Protein AF-A0A812ICY5-F1 (afdb_monomer_lite)

pLDDT: mean 71.66, std 21.74, range [24.77, 96.06]

Sequence (502 aa):
MQQLEHVERLLFQRTEVALINGGTIRGDKVFAAGDLSKETITELHPNSIVKIYATGAEIRKYIDDSLSCYDKMCGNFVNCAGVRYTFDPTAQSGQRVRTLTFDDGQPVGDDSRLTVALTDYMLSNSDLAKNRLYNMVTVNDAIPLVQALFAAVADAGSSCISPKLDGRITVAKSSNGRHGIVYDKWPFRLDIDAEYQDWILVAATRPSMALGTMLFPLLHVQLEPVVHPPGFLHPAFSACGLPHGHVMSMAKAYGAYPASAATYLNVFILVFTIGVLPDWTVNEFCVYFVGFVDWVLIHTAKLITSFSILFAFYVVFRFRHRIAIATGLEHITLIRFNWRDLFGLRSRQRPIEVFIWKVEGLQSASSKFTKPNDLFVECHMGYNEPMRTRVHNNAGSEAVIRESFQLNIDENSPDTLMTLLAKDQSLLTNSEIARLTLSTRELCGIEDQTGKRRSTFSYDEDSFLELSLSPSGKIWIAVAPVDEAAEEERSLLLQEDSLLPC

Radius of gyration: 37.86 Å; chains: 1; bounding box: 81×90×112 Å

Foldseek 3Di:
DVVLVVLVCVPPVAAQKEKEFQLQDDDPDDDDPDDDDLVNLVRGDFWWKFKFKDFLQQVQQQQLQLLQCVVVVDRSHMDMAQKAWEFANLDDRSRGTDFIAGPVRHGRDRRDIGMYMYTPVSCVPDPVVVGDGDPPVDPVSTGTSSVVVVVVVVVCPPPRDDDDPPNSYYYDDPPDDDPDDDDPDDDDDDDDRCVVVVVVVVVVDDDDDDDPDDDDDDDPDDDDDDDDDDDDDDDDDDDDDDDPPPPVPVVVVPDPDPCPPVNVVVVVCVQVVQVVDPPHDPVNVVVVVVVVVVVVVVVVVVVVVVVVVVVVVVVCVVCVVVVCVVVVVPQDPVDLDDPCVVVVVDFDWFKKKKWWFKKAQFDAFPVDPPAAFFKKKWKGWRNDDIDIFDTRHRQHGMDGGGDMDMDIDGPVQQATKMKMFIWGDDPPDITTGWMDIDTNVVVVVLCVLQAPPDPDQDSDPSRWDWDATPPGIIITMHMYGDDPVVVVVVVVVVVVVVPDDD

InterPro domains:
  IPR006179 5'-Nucleotidase/apyrase [PTHR11575] (15-363)
  IPR008334 5'-Nucleotidase, C-terminal [PF02872] (14-127)
  IPR036907 5'-Nucleotidase, C-terminal domain superfamily [G3DSA:3.90.780.10] (3-174)
  IPR036907 5'-Nucleotidase, C-terminal domain superfamily [SSF55816] (13-172)

Secondary structure (DSSP, 8-state):
-HHHHHHHHHHHTT-SEEEEEGGGS--SSPPPSS---HHHHHTS---EEEEEEEEHHHHHHHHHHHHTTGGGT-TT-EEEESEEEEE-TTSPTT--EEEEEETTS-B--TT-EEEEEEEHHHHHTSGGGGSPBSS-SSGGGPEEHHHHHHHHHHHHTTS--------SEEEPPPS----PPP----S------THHHHHHHHTTS----S---S---------PPPP----------------TTSHHHHTTTS--PPPPHHHHHHHHHHHHHHHHSTT--HHHHHHHHHHHHHHHHHHHHHHHHHHHHHHHHHHHHHHHHHHHHHTT-TT-------TTGGGT----EEEEEEEEEEEESPPPPTT-SSS---EEEEEEETTS--EEPPPBTT-TT-EEEEEEEEEEEETT-TTPEEEEEEEE--SS-PEEEEEEEEEHHHHHHHHHHHTTT-SS---SGGGSEEEEPBSS-EEEEEEEE--HHHHHHHHHHHHHTT----

Structure (mmCIF, N/CA/C/O backbone):
data_AF-A0A812ICY5-F1
#
_entry.id   AF-A0A812ICY5-F1
#
loop_
_atom_site.group_PDB
_atom_site.id
_atom_site.type_symbol
_atom_site.label_atom_id
_atom_site.label_alt_id
_atom_site.label_comp_id
_atom_site.label_asym_id
_atom_site.label_entity_id
_atom_site.label_seq_id
_atom_site.pdbx_PDB_ins_code
_atom_site.Cartn_x
_atom_site.Cartn_y
_atom_site.Cartn_z
_atom_site.occupancy
_atom_site.B_iso_or_equiv
_atom_site.auth_seq_id
_atom_site.auth_comp_id
_atom_site.auth_asym_id
_atom_site.auth_atom_id
_atom_site.pdbx_PDB_model_num
ATOM 1 N N . MET A 1 1 ? -15.946 -32.485 4.442 1.00 41.03 1 MET A N 1
ATOM 2 C CA . MET A 1 1 ? -14.499 -32.544 4.137 1.00 41.03 1 MET A CA 1
ATOM 3 C C . MET A 1 1 ? -14.198 -33.400 2.911 1.00 41.03 1 MET A C 1
ATOM 5 O O . MET A 1 1 ? -13.651 -32.845 1.976 1.00 41.03 1 MET A O 1
ATOM 9 N N . GLN A 1 2 ? -14.672 -34.650 2.814 1.00 33.62 2 GLN A N 1
ATOM 10 C CA . GLN A 1 2 ? -14.429 -35.506 1.632 1.00 33.62 2 GLN A CA 1
ATOM 11 C C . GLN A 1 2 ? -14.871 -34.930 0.268 1.00 33.62 2 GLN A C 1
ATOM 13 O O . GLN A 1 2 ? -14.223 -35.202 -0.734 1.00 33.62 2 GLN A O 1
ATOM 18 N N . GLN A 1 3 ? -15.948 -34.134 0.195 1.00 30.53 3 GLN A N 1
ATOM 19 C CA . GLN A 1 3 ? -16.374 -33.512 -1.073 1.00 30.53 3 GLN A CA 1
ATOM 20 C C . GLN A 1 3 ? -15.477 -32.344 -1.521 1.00 30.53 3 GLN A C 1
ATOM 22 O O . GLN A 1 3 ? -15.290 -32.173 -2.719 1.00 30.53 3 GLN A O 1
ATOM 27 N N . LEU A 1 4 ? -14.896 -31.581 -0.587 1.00 39.66 4 LEU A N 1
ATOM 28 C CA . LEU A 1 4 ? -13.952 -30.497 -0.900 1.00 39.66 4 LEU A CA 1
ATOM 29 C C . LEU A 1 4 ? -12.595 -31.069 -1.326 1.00 39.66 4 LEU A C 1
ATOM 31 O O . LEU A 1 4 ? -12.087 -30.688 -2.372 1.00 39.66 4 LEU A O 1
ATOM 35 N N . GLU A 1 5 ? -12.092 -32.089 -0.624 1.00 44.34 5 GLU A N 1
ATOM 36 C CA . GLU A 1 5 ? -10.868 -32.810 -1.016 1.00 44.34 5 GLU A CA 1
ATOM 37 C C . GLU A 1 5 ? -10.972 -33.441 -2.416 1.00 44.34 5 GLU A C 1
ATOM 39 O O . GLU A 1 5 ? -9.988 -33.508 -3.151 1.00 44.34 5 GLU A O 1
ATOM 44 N N . HIS A 1 6 ? -12.164 -33.901 -2.818 1.00 41.34 6 HIS A N 1
ATOM 45 C CA . HIS A 1 6 ? -12.380 -34.487 -4.145 1.00 41.34 6 HIS A CA 1
ATOM 46 C C . HIS A 1 6 ? -12.395 -33.430 -5.264 1.00 41.34 6 HIS A C 1
ATOM 48 O O . HIS A 1 6 ? -11.888 -33.688 -6.354 1.00 41.34 6 HIS A O 1
ATOM 54 N N . VAL A 1 7 ? -12.937 -32.236 -4.995 1.00 46.66 7 VAL A N 1
ATOM 55 C CA . VAL A 1 7 ? -12.951 -31.104 -5.941 1.00 46.66 7 VAL A CA 1
ATOM 56 C C . VAL A 1 7 ? -11.554 -30.485 -6.071 1.00 46.66 7 VAL A C 1
ATOM 58 O O . VAL A 1 7 ? -11.095 -30.259 -7.191 1.00 46.66 7 VAL A O 1
ATOM 61 N N . GLU A 1 8 ? -10.830 -30.317 -4.961 1.00 49.50 8 GLU A N 1
ATOM 62 C CA . GLU A 1 8 ? -9.435 -29.848 -4.944 1.00 49.50 8 GLU A CA 1
ATOM 63 C C . GLU A 1 8 ? -8.500 -30.802 -5.704 1.00 49.50 8 GLU A C 1
ATOM 65 O O . GLU A 1 8 ? -7.684 -30.357 -6.516 1.00 49.50 8 GLU A O 1
ATOM 70 N N . ARG A 1 9 ? -8.683 -32.124 -5.538 1.00 46.38 9 ARG A N 1
ATOM 71 C CA . ARG A 1 9 ? -7.954 -33.144 -6.314 1.00 46.38 9 ARG A CA 1
ATOM 72 C C . ARG A 1 9 ? -8.246 -33.090 -7.814 1.00 46.38 9 ARG A C 1
ATOM 74 O O . ARG A 1 9 ? -7.346 -33.349 -8.606 1.00 46.38 9 ARG A O 1
ATOM 81 N N . LEU A 1 10 ? -9.464 -32.752 -8.236 1.00 45.88 10 LEU A N 1
ATOM 82 C CA . LEU A 1 10 ? -9.835 -32.724 -9.657 1.00 45.88 10 LEU A CA 1
ATOM 83 C C . LEU A 1 10 ? -9.365 -31.454 -10.391 1.00 45.88 10 LEU A C 1
ATOM 85 O O . LEU A 1 10 ? -9.104 -31.517 -11.594 1.00 45.88 10 LEU A O 1
ATOM 89 N N . LEU A 1 11 ? -9.218 -30.320 -9.697 1.00 50.41 11 LEU A N 1
ATOM 90 C CA . LEU A 1 11 ? -8.870 -29.032 -10.317 1.00 50.41 11 LEU A CA 1
ATOM 91 C C . LEU A 1 11 ? -7.402 -28.956 -10.793 1.00 50.41 11 LEU A C 1
ATOM 93 O O . LEU A 1 11 ? -7.128 -28.423 -11.879 1.00 50.41 11 LEU A O 1
ATOM 97 N N . PHE A 1 12 ? -6.459 -29.545 -10.044 1.00 54.06 12 PHE A N 1
ATOM 98 C CA . PHE A 1 12 ? -5.016 -29.439 -10.326 1.00 54.06 12 PHE A CA 1
ATOM 99 C C . PHE A 1 12 ? -4.342 -30.700 -10.882 1.00 54.06 12 PHE A C 1
ATOM 101 O O . PHE A 1 12 ? -3.240 -30.586 -11.412 1.00 54.06 12 PHE A O 1
ATOM 108 N N . GLN A 1 13 ? -4.998 -31.869 -10.905 1.00 52.03 13 GLN A N 1
ATOM 109 C CA . GLN A 1 13 ? -4.438 -33.116 -11.475 1.00 52.03 13 GLN A CA 1
ATOM 110 C C . GLN A 1 13 ? -4.136 -33.076 -12.992 1.00 52.03 13 GLN A C 1
ATOM 112 O O . GLN A 1 13 ? -3.759 -34.083 -13.586 1.00 52.03 13 GLN A O 1
ATOM 117 N N . ARG A 1 14 ? -4.302 -31.923 -13.648 1.00 64.62 14 ARG A N 1
ATOM 118 C CA . ARG A 1 14 ? -4.077 -31.718 -15.087 1.00 64.62 14 ARG A CA 1
ATOM 119 C C . ARG A 1 14 ? -3.507 -30.334 -15.380 1.00 64.62 14 ARG A C 1
ATOM 121 O O . ARG A 1 14 ? -4.051 -29.620 -16.221 1.00 64.62 14 ARG A O 1
ATOM 128 N N . THR A 1 15 ? -2.546 -29.878 -14.587 1.00 80.00 15 THR A N 1
ATOM 129 C CA . THR A 1 15 ? -1.827 -28.629 -14.863 1.00 80.00 15 THR A CA 1
ATOM 130 C C . THR A 1 15 ? -0.428 -28.967 -15.352 1.00 80.00 15 THR A C 1
ATOM 132 O O . THR A 1 15 ? 0.276 -29.734 -14.705 1.00 80.00 15 THR A O 1
ATOM 135 N N . GLU A 1 16 ? -0.050 -28.412 -16.497 1.00 89.19 16 GLU A N 1
ATOM 136 C CA . GLU A 1 16 ? 1.222 -28.710 -17.161 1.00 89.19 16 GLU A CA 1
ATOM 137 C C . GLU A 1 16 ? 2.372 -27.869 -16.613 1.00 89.19 16 GLU A C 1
ATOM 139 O O . GLU A 1 16 ? 3.500 -28.346 -16.546 1.00 89.19 16 GLU A O 1
ATOM 144 N N . VAL A 1 17 ? 2.094 -26.627 -16.207 1.00 91.94 17 VAL A N 1
ATOM 145 C CA . VAL A 1 17 ? 3.111 -25.679 -15.743 1.00 91.94 17 VAL A CA 1
ATOM 146 C C . VAL A 1 17 ? 2.685 -25.047 -14.426 1.00 91.94 17 VAL A C 1
ATOM 148 O O . VAL A 1 17 ? 1.548 -24.605 -14.287 1.00 91.94 17 VAL A O 1
ATOM 151 N N . ALA A 1 18 ? 3.601 -24.944 -13.466 1.00 92.00 18 ALA A N 1
ATOM 152 C CA . ALA A 1 18 ? 3.398 -24.152 -12.255 1.00 92.00 18 ALA A CA 1
ATOM 153 C C . ALA A 1 18 ? 4.465 -23.061 -12.146 1.00 92.00 18 ALA A C 1
ATOM 155 O O . ALA A 1 18 ? 5.647 -23.339 -12.346 1.00 92.00 18 ALA A O 1
ATOM 156 N N . LEU A 1 19 ? 4.050 -21.837 -11.818 1.00 93.56 19 LEU A N 1
ATOM 157 C CA . LEU A 1 19 ? 4.912 -20.669 -11.647 1.00 93.56 19 LEU A CA 1
ATOM 158 C C . LEU A 1 19 ? 4.684 -20.056 -10.261 1.00 93.56 19 LEU A C 1
ATOM 160 O O . LEU A 1 19 ? 3.546 -19.809 -9.866 1.00 93.56 19 LEU A O 1
ATOM 164 N N . ILE A 1 20 ? 5.764 -19.779 -9.531 1.00 92.19 20 ILE A N 1
ATOM 165 C CA . ILE A 1 20 ? 5.714 -19.109 -8.227 1.00 92.19 20 ILE A CA 1
ATOM 166 C C . ILE A 1 20 ? 6.860 -18.107 -8.096 1.00 92.19 20 ILE A C 1
ATOM 168 O O . ILE A 1 20 ? 8.026 -18.440 -8.294 1.00 92.19 20 ILE A O 1
ATOM 172 N N . ASN A 1 21 ? 6.551 -16.857 -7.768 1.00 92.19 21 ASN A N 1
ATOM 173 C CA . ASN A 1 21 ? 7.567 -15.826 -7.593 1.00 92.19 21 ASN A CA 1
ATOM 174 C C . ASN A 1 21 ? 8.301 -15.993 -6.251 1.00 92.19 21 ASN A C 1
ATOM 176 O O . ASN A 1 21 ? 7.706 -16.385 -5.245 1.00 92.19 21 ASN A O 1
ATOM 180 N N . GLY A 1 22 ? 9.588 -15.652 -6.217 1.00 88.56 22 GLY A N 1
ATOM 181 C CA . GLY A 1 22 ? 10.451 -15.810 -5.046 1.00 88.56 22 GLY A CA 1
ATOM 182 C C . GLY A 1 22 ? 9.926 -15.095 -3.801 1.00 88.56 22 GLY A C 1
ATOM 183 O O . GLY A 1 22 ? 10.012 -15.644 -2.713 1.00 88.56 22 GLY A O 1
ATOM 184 N N . GLY A 1 23 ? 9.281 -13.933 -3.950 1.00 86.62 23 GLY A N 1
ATOM 185 C CA . GLY A 1 23 ? 8.704 -13.171 -2.835 1.00 86.62 23 GLY A CA 1
ATOM 186 C C . GLY A 1 23 ? 7.518 -13.844 -2.128 1.00 86.62 23 GLY A C 1
ATOM 187 O O . GLY A 1 23 ? 7.136 -13.422 -1.034 1.00 86.62 23 GLY A O 1
ATOM 188 N N . THR A 1 24 ? 6.933 -14.889 -2.724 1.00 86.38 24 THR A N 1
ATOM 189 C CA . THR A 1 24 ? 5.932 -15.730 -2.047 1.00 86.38 24 THR A CA 1
ATOM 190 C C . THR A 1 24 ? 6.587 -16.667 -1.023 1.00 86.38 24 THR A C 1
ATOM 192 O O . THR A 1 24 ? 5.961 -17.003 -0.016 1.00 86.38 24 THR A O 1
ATOM 195 N N . ILE A 1 25 ? 7.852 -17.043 -1.241 1.00 85.06 25 ILE A N 1
ATOM 196 C CA . ILE A 1 25 ? 8.633 -17.901 -0.348 1.00 85.06 25 ILE A CA 1
ATOM 197 C C . ILE A 1 25 ? 9.329 -17.007 0.681 1.00 85.06 25 ILE A C 1
ATOM 199 O O . ILE A 1 25 ? 10.267 -16.279 0.364 1.00 85.06 25 ILE A O 1
ATOM 203 N N . ARG A 1 26 ? 8.831 -17.026 1.917 1.00 76.81 26 ARG A N 1
ATOM 204 C CA . ARG A 1 26 ? 9.307 -16.178 3.018 1.00 76.81 26 ARG A CA 1
ATOM 205 C C . ARG A 1 26 ? 10.053 -17.006 4.058 1.00 76.81 26 ARG A C 1
ATOM 207 O O . ARG A 1 26 ? 9.967 -18.228 4.067 1.00 76.81 26 ARG A O 1
ATOM 214 N N . GLY A 1 27 ? 10.791 -16.313 4.919 1.00 68.44 27 GLY A N 1
ATOM 215 C CA . GLY A 1 27 ? 11.480 -16.908 6.062 1.00 68.44 27 GLY A CA 1
ATOM 216 C C . GLY A 1 27 ? 12.988 -16.688 6.067 1.00 68.44 27 GLY A C 1
ATOM 217 O O . GLY A 1 27 ? 13.564 -16.793 7.140 1.00 68.44 27 GLY A O 1
ATOM 218 N N . ASP A 1 28 ? 13.601 -16.371 4.914 1.00 73.44 28 ASP A N 1
ATOM 219 C CA . ASP A 1 28 ? 15.051 -16.116 4.739 1.00 73.44 28 ASP A CA 1
ATOM 220 C C . ASP A 1 28 ? 15.945 -17.036 5.596 1.00 73.44 28 ASP A C 1
ATOM 222 O O . ASP A 1 28 ? 16.925 -16.628 6.218 1.00 73.44 28 ASP A O 1
ATOM 226 N N . LYS A 1 29 ? 15.535 -18.304 5.700 1.00 75.50 29 LYS A N 1
ATOM 227 C CA . LYS A 1 29 ? 16.133 -19.293 6.589 1.00 75.50 29 LYS A CA 1
ATOM 228 C C . LYS A 1 29 ? 16.181 -20.644 5.910 1.00 75.50 29 LYS A C 1
ATOM 230 O O . LYS A 1 29 ? 15.336 -20.993 5.086 1.00 75.50 29 LYS A O 1
ATOM 235 N N . VAL A 1 30 ? 17.175 -21.425 6.300 1.00 79.19 30 VAL A N 1
ATOM 236 C CA . VAL A 1 30 ? 17.268 -22.830 5.923 1.00 79.19 30 VAL A CA 1
ATOM 237 C C . VAL A 1 30 ? 16.435 -23.630 6.917 1.00 79.19 30 VAL A C 1
ATOM 239 O O . VAL A 1 30 ? 16.724 -23.626 8.112 1.00 79.19 30 VAL A O 1
ATOM 242 N N . PHE A 1 31 ? 15.405 -24.320 6.432 1.00 78.19 31 PHE A N 1
ATOM 243 C CA . PHE A 1 31 ? 14.650 -25.261 7.254 1.00 78.19 31 PHE A CA 1
ATOM 244 C C . PHE A 1 31 ? 15.514 -26.498 7.517 1.00 78.19 31 PHE A C 1
ATOM 246 O O . PHE A 1 31 ? 15.950 -27.172 6.580 1.00 78.19 31 PHE A O 1
ATOM 253 N N . ALA A 1 32 ? 15.803 -26.766 8.792 1.00 80.75 32 ALA A N 1
ATOM 254 C CA . ALA A 1 32 ? 16.563 -27.943 9.189 1.00 80.75 32 ALA A CA 1
ATOM 255 C C . ALA A 1 32 ? 15.797 -29.224 8.828 1.00 80.75 32 ALA A C 1
ATOM 257 O O . ALA A 1 32 ? 14.567 -29.252 8.851 1.00 80.75 32 ALA A O 1
ATOM 258 N N . ALA A 1 33 ? 16.528 -30.294 8.510 1.00 82.50 33 ALA A N 1
ATOM 259 C CA . ALA A 1 33 ? 15.916 -31.601 8.303 1.00 82.50 33 ALA A CA 1
ATOM 260 C C . ALA A 1 33 ? 15.219 -32.059 9.594 1.00 82.50 33 ALA A C 1
ATOM 262 O O . ALA A 1 33 ? 15.823 -32.032 10.666 1.00 82.50 33 ALA A O 1
ATOM 263 N N . GLY A 1 34 ? 13.962 -32.482 9.483 1.00 83.75 34 GLY A N 1
ATOM 264 C CA . GLY A 1 34 ? 13.140 -32.866 10.624 1.00 83.75 34 GLY A CA 1
ATOM 265 C C . GLY A 1 34 ? 11.657 -32.843 10.278 1.00 83.75 34 GLY A C 1
ATOM 266 O O . GLY A 1 34 ? 11.284 -32.799 9.103 1.00 83.75 34 GLY A O 1
ATOM 267 N N . ASP A 1 35 ? 10.824 -32.876 11.311 1.00 83.69 35 ASP A N 1
ATOM 268 C CA . ASP A 1 35 ? 9.374 -32.887 11.156 1.00 83.69 35 ASP A CA 1
ATOM 269 C C . ASP A 1 35 ? 8.862 -31.539 10.633 1.00 83.69 35 ASP A C 1
ATOM 271 O O . ASP A 1 35 ? 9.214 -30.471 11.139 1.00 83.69 35 ASP A O 1
ATOM 275 N N . LEU A 1 36 ? 7.994 -31.585 9.620 1.00 81.38 36 LEU A N 1
ATOM 276 C CA . LEU A 1 36 ? 7.333 -30.396 9.088 1.00 81.38 36 LEU A CA 1
ATOM 277 C C . LEU A 1 36 ? 6.150 -30.023 9.986 1.00 81.38 36 LEU A C 1
ATOM 279 O O . LEU A 1 36 ? 5.128 -30.710 10.011 1.00 81.38 36 LEU A O 1
ATOM 283 N N . SER A 1 37 ? 6.276 -28.915 10.714 1.00 84.56 37 SER A N 1
ATOM 284 C CA . SER A 1 37 ? 5.176 -28.359 11.504 1.00 84.56 37 SER A CA 1
ATOM 285 C C . SER A 1 37 ? 4.198 -27.570 10.626 1.00 84.56 37 SER A C 1
ATOM 287 O O . SER A 1 37 ? 4.550 -27.068 9.556 1.00 84.56 37 SER A O 1
ATOM 289 N N . LYS A 1 38 ? 2.954 -27.396 11.092 1.00 84.00 38 LYS A N 1
ATOM 290 C CA . LYS A 1 38 ? 1.997 -26.503 10.413 1.00 84.00 38 LYS A CA 1
ATOM 291 C C . LYS A 1 38 ? 2.515 -25.069 10.339 1.00 84.00 38 LYS A C 1
ATOM 293 O O . LYS A 1 38 ? 2.350 -24.441 9.302 1.00 84.00 38 LYS A O 1
ATOM 298 N N . GLU A 1 39 ? 3.183 -24.617 11.400 1.00 82.69 39 GLU A N 1
ATOM 299 C CA . GLU A 1 39 ? 3.853 -23.316 11.474 1.00 82.69 39 GLU A CA 1
ATOM 300 C C . GLU A 1 39 ? 4.813 -23.115 10.293 1.00 82.69 39 GLU A C 1
ATOM 302 O O . GLU A 1 39 ? 4.677 -22.141 9.555 1.00 82.69 39 GLU A O 1
ATOM 307 N N . THR A 1 40 ? 5.673 -24.107 10.032 1.00 79.38 40 THR A N 1
ATOM 308 C CA . THR A 1 40 ? 6.631 -24.113 8.912 1.00 79.38 40 THR A CA 1
ATOM 309 C C . THR A 1 40 ? 5.954 -23.870 7.560 1.00 79.38 40 THR A C 1
ATOM 311 O O . THR A 1 40 ? 6.479 -23.152 6.715 1.00 79.38 40 THR A O 1
ATOM 314 N N . ILE A 1 41 ? 4.772 -24.453 7.345 1.00 79.19 41 ILE A N 1
ATOM 315 C CA . ILE A 1 41 ? 4.028 -24.329 6.083 1.00 79.19 41 ILE A CA 1
ATOM 316 C C . ILE A 1 41 ? 3.263 -22.995 6.021 1.00 79.19 41 ILE A C 1
ATOM 318 O O . ILE A 1 41 ? 3.148 -22.399 4.951 1.00 79.19 41 ILE A O 1
ATOM 322 N N . THR A 1 42 ? 2.766 -22.497 7.156 1.00 79.25 42 THR A N 1
ATOM 323 C CA . THR A 1 42 ? 2.030 -21.223 7.249 1.00 79.25 42 THR A CA 1
ATOM 324 C C . THR A 1 42 ? 2.910 -19.976 7.188 1.00 79.25 42 THR A C 1
ATOM 326 O O . THR A 1 42 ? 2.383 -18.891 6.969 1.00 79.25 42 THR A O 1
ATOM 329 N N . GLU A 1 43 ? 4.232 -20.098 7.346 1.00 76.81 43 GLU A N 1
ATOM 330 C CA . GLU A 1 43 ? 5.172 -18.980 7.151 1.00 76.81 43 GLU A CA 1
ATOM 331 C C . GLU A 1 43 ? 5.193 -18.452 5.700 1.00 76.81 43 GLU A C 1
ATOM 333 O O . GLU A 1 43 ? 5.673 -17.346 5.434 1.00 76.81 43 GLU A O 1
ATOM 338 N N . LEU A 1 44 ? 4.645 -19.215 4.751 1.00 70.88 44 LEU A N 1
ATOM 339 C CA . LEU A 1 44 ? 4.457 -18.803 3.363 1.00 70.88 44 LEU A CA 1
ATOM 340 C C . LEU A 1 44 ? 3.258 -17.847 3.225 1.00 70.88 44 LEU A C 1
ATOM 342 O O . LEU A 1 44 ? 2.273 -17.935 3.953 1.00 70.88 44 LEU A O 1
ATOM 346 N N . HIS A 1 45 ? 3.336 -16.903 2.284 1.00 71.69 45 HIS A N 1
ATOM 347 C CA . HIS A 1 45 ? 2.334 -15.836 2.142 1.00 71.69 45 HIS A CA 1
ATOM 348 C C . HIS A 1 45 ? 0.914 -16.392 1.861 1.00 71.69 45 HIS A C 1
ATOM 350 O O . HIS A 1 45 ? 0.808 -17.373 1.120 1.00 71.69 45 HIS A O 1
ATOM 356 N N . PRO A 1 46 ? -0.181 -15.768 2.361 1.00 76.19 46 PRO A N 1
ATOM 357 C CA . PRO A 1 46 ? -1.559 -16.261 2.210 1.00 76.19 46 PRO A CA 1
ATOM 358 C C . PRO A 1 46 ? -2.144 -16.016 0.804 1.00 76.19 46 PRO A C 1
ATOM 360 O O . PRO A 1 46 ? -3.297 -15.619 0.659 1.00 76.19 46 PRO A O 1
ATOM 363 N N . ASN A 1 47 ? -1.346 -16.239 -0.240 1.00 86.19 47 ASN A N 1
ATOM 364 C CA . ASN A 1 47 ? -1.799 -16.180 -1.626 1.00 86.19 47 ASN A CA 1
ATOM 365 C C . ASN A 1 47 ? -2.683 -17.385 -1.958 1.00 86.19 47 ASN A C 1
ATOM 367 O O . ASN A 1 47 ? -2.536 -18.466 -1.380 1.00 86.19 47 ASN A O 1
ATOM 371 N N . SER A 1 48 ? -3.551 -17.217 -2.949 1.00 87.50 48 SER A N 1
ATOM 372 C CA . SER A 1 48 ? -4.351 -18.311 -3.504 1.00 87.50 48 SER A CA 1
ATOM 373 C C . SER A 1 48 ? -3.786 -18.751 -4.849 1.00 87.50 48 SER A C 1
ATOM 375 O O . SER A 1 48 ? -3.267 -17.943 -5.612 1.00 87.50 48 SER A O 1
ATOM 377 N N . ILE A 1 49 ? -3.865 -20.041 -5.157 1.00 86.56 49 ILE A N 1
ATOM 378 C CA . ILE A 1 49 ? -3.450 -20.597 -6.443 1.00 86.56 49 ILE A CA 1
ATOM 379 C C . ILE A 1 49 ? -4.639 -20.543 -7.398 1.00 86.56 49 ILE A C 1
ATOM 381 O O . ILE A 1 49 ? -5.732 -21.025 -7.091 1.00 86.56 49 ILE A O 1
ATOM 385 N N . VAL A 1 50 ? -4.394 -19.997 -8.584 1.00 86.31 50 VAL A N 1
ATOM 386 C CA . VAL A 1 50 ? -5.338 -19.916 -9.696 1.00 86.31 50 VAL A CA 1
ATOM 387 C C . VAL A 1 50 ? -4.792 -20.673 -10.899 1.00 86.31 50 VAL A C 1
ATOM 389 O O . VAL A 1 50 ? -3.580 -20.814 -11.075 1.00 86.31 50 VAL A O 1
ATOM 392 N N . LYS A 1 51 ? -5.699 -21.170 -11.743 1.00 84.94 51 LYS A N 1
ATOM 393 C CA . LYS A 1 51 ? -5.360 -21.915 -12.957 1.00 84.94 51 LYS A CA 1
ATOM 394 C C . LYS A 1 51 ? -5.856 -21.181 -14.195 1.00 84.94 51 LYS A C 1
ATOM 396 O O . LYS A 1 51 ? -7.051 -20.919 -14.343 1.00 84.94 51 LYS A O 1
ATOM 401 N N . ILE A 1 52 ? -4.938 -20.901 -15.112 1.00 87.12 52 ILE A N 1
ATOM 402 C CA . ILE A 1 52 ? -5.216 -20.192 -16.360 1.00 87.12 52 ILE A CA 1
ATOM 403 C C . ILE A 1 52 ? -4.820 -21.022 -17.572 1.00 87.12 52 ILE A C 1
ATOM 405 O O . ILE A 1 52 ? -4.102 -22.022 -17.480 1.00 87.12 52 ILE A O 1
ATOM 409 N N . TYR A 1 53 ? -5.284 -20.559 -18.723 1.00 87.31 53 TYR A N 1
ATOM 410 C CA . TYR A 1 53 ? -4.757 -20.958 -20.008 1.00 87.31 53 TYR A CA 1
ATOM 411 C C . TYR A 1 53 ? -3.760 -19.896 -20.505 1.00 87.31 53 TYR A C 1
ATOM 413 O O . TYR A 1 53 ? -4.074 -18.704 -20.467 1.00 87.31 53 TYR A O 1
ATOM 421 N N . ALA A 1 54 ? -2.574 -20.317 -20.948 1.00 90.69 54 ALA A N 1
ATOM 422 C CA . ALA A 1 54 ? -1.566 -19.428 -21.523 1.00 90.69 54 ALA A CA 1
ATOM 423 C C . ALA A 1 54 ? -0.825 -20.092 -22.689 1.00 90.69 54 ALA A C 1
ATOM 425 O O . ALA A 1 54 ? -0.686 -21.318 -22.750 1.00 90.69 54 ALA A O 1
ATOM 426 N N . THR A 1 55 ? -0.353 -19.272 -23.623 1.00 93.06 55 THR A N 1
ATOM 427 C CA . THR A 1 55 ? 0.509 -19.725 -24.718 1.00 93.06 55 THR A CA 1
ATOM 428 C C . THR A 1 55 ? 1.968 -19.850 -24.270 1.00 93.06 55 THR A C 1
ATOM 430 O O . THR A 1 55 ? 2.389 -19.219 -23.297 1.00 93.06 55 THR A O 1
ATOM 433 N N . GLY A 1 56 ? 2.775 -20.634 -24.991 1.00 93.56 56 GLY A N 1
ATOM 434 C CA . GLY A 1 56 ? 4.222 -20.700 -24.757 1.00 93.56 56 GLY A CA 1
ATOM 435 C C . GLY A 1 56 ? 4.892 -19.322 -24.832 1.00 93.56 56 GLY A C 1
ATOM 436 O O . GLY A 1 56 ? 5.747 -19.006 -24.001 1.00 93.56 56 GLY A O 1
ATOM 437 N N . ALA A 1 57 ? 4.436 -18.471 -25.757 1.00 93.62 57 ALA A N 1
ATOM 438 C CA . ALA A 1 57 ? 4.889 -17.089 -25.898 1.00 93.62 57 ALA A CA 1
ATOM 439 C C . ALA A 1 57 ? 4.575 -16.239 -24.658 1.00 93.62 57 ALA A C 1
ATOM 441 O O . ALA A 1 57 ? 5.437 -15.509 -24.169 1.00 93.62 57 ALA A O 1
ATOM 442 N N . GLU A 1 58 ? 3.357 -16.347 -24.124 1.00 93.56 58 GLU A N 1
ATOM 443 C CA . GLU A 1 58 ? 2.931 -15.619 -22.924 1.00 93.56 58 GLU A CA 1
ATOM 444 C C . GLU A 1 58 ? 3.715 -16.059 -21.684 1.00 93.56 58 GLU A C 1
ATOM 446 O O . GLU A 1 58 ? 4.144 -15.212 -20.902 1.00 93.56 58 GLU A O 1
ATOM 451 N N . ILE A 1 59 ? 3.964 -17.364 -21.526 1.00 94.25 59 ILE A N 1
ATOM 452 C CA . ILE A 1 59 ? 4.777 -17.901 -20.424 1.00 94.25 59 ILE A CA 1
ATOM 453 C C . ILE A 1 59 ? 6.216 -17.391 -20.530 1.00 94.25 59 ILE A C 1
ATOM 455 O O . ILE A 1 59 ? 6.770 -16.894 -19.547 1.00 94.25 59 ILE A O 1
ATOM 459 N N . ARG A 1 60 ? 6.820 -17.473 -21.723 1.00 94.75 60 ARG A N 1
ATOM 460 C CA . ARG A 1 60 ? 8.175 -16.967 -21.982 1.00 94.75 60 ARG A CA 1
ATOM 461 C C . ARG A 1 60 ? 8.271 -15.481 -21.659 1.00 94.75 60 ARG A C 1
ATOM 463 O O . ARG A 1 60 ? 9.170 -15.084 -20.921 1.00 94.75 60 ARG A O 1
ATOM 470 N N . LYS A 1 61 ? 7.334 -14.681 -22.174 1.00 93.62 61 LYS A N 1
ATOM 471 C CA . LYS A 1 61 ? 7.272 -13.239 -21.931 1.00 93.62 61 LYS A CA 1
ATOM 472 C C . LYS A 1 61 ? 7.149 -12.928 -20.441 1.00 93.62 61 LYS A C 1
ATOM 474 O O . LYS A 1 61 ? 7.884 -12.084 -19.943 1.00 93.62 61 LYS A O 1
ATOM 479 N N . TYR A 1 62 ? 6.274 -13.631 -19.726 1.00 93.56 62 TYR A N 1
ATOM 480 C CA . TYR A 1 62 ? 6.085 -13.429 -18.292 1.00 93.56 62 TYR A CA 1
ATOM 481 C C . TYR A 1 62 ? 7.369 -13.690 -17.489 1.00 93.56 62 TYR A C 1
ATOM 483 O O . TYR A 1 62 ? 7.726 -12.902 -16.608 1.00 93.56 62 TYR A O 1
ATOM 491 N N . ILE A 1 63 ? 8.085 -14.777 -17.801 1.00 94.25 63 ILE A N 1
ATOM 492 C CA . ILE A 1 63 ? 9.369 -15.092 -17.161 1.00 94.25 63 ILE A CA 1
ATOM 493 C C . ILE A 1 63 ? 10.397 -13.999 -17.478 1.00 94.25 63 ILE A C 1
ATOM 495 O O . ILE A 1 63 ? 11.092 -13.546 -16.573 1.00 94.25 63 ILE A O 1
ATOM 499 N N . ASP A 1 64 ? 10.474 -13.539 -18.727 1.00 93.44 64 ASP A N 1
ATOM 500 C CA . ASP A 1 64 ? 11.431 -12.509 -19.142 1.00 93.44 64 ASP A CA 1
ATOM 501 C C . ASP A 1 64 ? 11.181 -11.156 -18.460 1.00 93.44 64 ASP A C 1
ATOM 503 O O . ASP A 1 64 ? 12.089 -10.567 -17.870 1.00 93.44 64 ASP A O 1
ATOM 507 N N . ASP A 1 65 ? 9.924 -10.709 -18.431 1.00 91.19 65 ASP A N 1
ATOM 508 C CA . ASP A 1 65 ? 9.524 -9.487 -17.729 1.00 91.19 65 ASP A CA 1
ATOM 509 C C . ASP A 1 65 ? 9.877 -9.572 -16.233 1.00 91.19 65 ASP A C 1
ATOM 511 O O . ASP A 1 65 ? 10.351 -8.605 -15.631 1.00 91.19 65 ASP A O 1
ATOM 515 N N . SER A 1 66 ? 9.715 -10.754 -15.634 1.00 90.44 66 SER A N 1
ATOM 516 C CA . SER A 1 66 ? 10.054 -11.009 -14.231 1.00 90.44 66 SER A CA 1
ATOM 517 C C . SER A 1 66 ? 11.565 -11.019 -13.964 1.00 90.44 66 SER A C 1
ATOM 519 O O . SER A 1 66 ? 11.999 -10.731 -12.847 1.0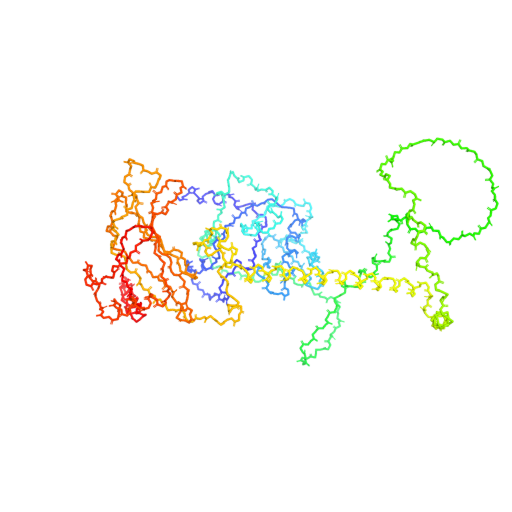0 90.44 66 SER A O 1
ATOM 521 N N . LEU A 1 67 ? 12.380 -11.308 -14.983 1.00 90.69 67 LEU A N 1
ATOM 522 C CA . LEU A 1 67 ? 13.841 -11.252 -14.915 1.00 90.69 67 LEU A CA 1
ATOM 523 C C . LEU A 1 67 ? 14.391 -9.827 -15.045 1.00 90.69 67 LEU A C 1
ATOM 525 O O . LEU A 1 67 ? 15.574 -9.631 -14.773 1.00 90.69 67 LEU A O 1
ATOM 529 N N . SER A 1 68 ? 13.578 -8.827 -15.400 1.00 85.69 68 SER A N 1
ATOM 530 C CA . SER A 1 68 ? 14.004 -7.419 -15.532 1.00 85.69 68 SER A CA 1
ATOM 531 C C . SER A 1 68 ? 14.685 -6.855 -14.278 1.00 85.69 68 SER A C 1
ATOM 533 O O . SER A 1 68 ? 15.585 -6.023 -14.367 1.00 85.69 68 SER A O 1
ATOM 535 N N . CYS A 1 69 ? 14.293 -7.334 -13.096 1.00 79.88 69 CYS A N 1
ATOM 536 C CA . CYS A 1 69 ? 14.836 -6.902 -11.811 1.00 79.88 69 CYS A CA 1
ATOM 537 C C . CYS A 1 69 ? 15.778 -7.927 -11.158 1.00 79.88 69 CYS A C 1
ATOM 539 O O . CYS A 1 69 ? 16.092 -7.793 -9.973 1.00 79.88 69 CYS A O 1
ATOM 541 N N . TYR A 1 70 ? 16.257 -8.915 -11.925 1.00 84.25 70 TYR A N 1
ATOM 542 C CA . TYR A 1 70 ? 17.196 -9.946 -11.466 1.00 84.25 70 TYR A CA 1
ATOM 543 C C . TYR A 1 70 ? 18.408 -9.350 -10.730 1.00 84.25 70 TYR A C 1
ATOM 545 O O . TYR A 1 70 ? 18.720 -9.766 -9.615 1.00 84.25 70 TYR A O 1
ATOM 553 N N . ASP A 1 71 ? 19.007 -8.293 -11.286 1.00 81.44 71 ASP A N 1
ATOM 554 C CA . ASP A 1 71 ? 20.205 -7.634 -10.744 1.00 81.44 71 ASP A CA 1
ATOM 555 C C . ASP A 1 71 ? 19.970 -6.950 -9.383 1.00 81.44 71 ASP A C 1
ATOM 557 O O . ASP A 1 71 ? 20.914 -6.621 -8.668 1.00 81.44 71 ASP A O 1
ATOM 561 N N . LYS A 1 72 ? 18.701 -6.747 -9.002 1.00 82.19 72 LYS A N 1
ATOM 562 C CA . LYS A 1 72 ? 18.279 -6.102 -7.749 1.00 82.19 72 LYS A CA 1
ATOM 563 C C . LYS A 1 72 ? 17.766 -7.094 -6.702 1.00 82.19 72 LYS A C 1
ATOM 565 O O . LYS A 1 72 ? 17.194 -6.655 -5.709 1.00 82.19 72 LYS A O 1
ATOM 570 N N . MET A 1 73 ? 17.916 -8.405 -6.929 1.00 78.94 73 MET A N 1
ATOM 571 C CA . MET A 1 73 ? 17.388 -9.464 -6.052 1.00 78.94 73 MET A CA 1
ATOM 572 C C . MET A 1 73 ? 15.894 -9.278 -5.728 1.00 78.94 73 MET A C 1
ATOM 574 O O . MET A 1 73 ? 15.451 -9.417 -4.589 1.00 78.94 73 MET A O 1
ATOM 578 N N . CYS A 1 74 ? 15.098 -8.906 -6.731 1.00 80.19 74 CYS A N 1
ATOM 579 C CA . CYS A 1 74 ? 13.678 -8.645 -6.531 1.00 80.19 74 CYS A CA 1
ATOM 580 C C . CYS A 1 74 ? 12.874 -9.931 -6.273 1.00 80.19 74 CYS A C 1
ATOM 582 O O . CYS A 1 74 ? 13.145 -10.994 -6.832 1.00 80.19 74 CYS A O 1
ATOM 584 N N . GLY A 1 75 ? 11.784 -9.806 -5.512 1.00 86.06 75 GLY A N 1
ATOM 585 C CA . GLY A 1 75 ? 10.854 -10.909 -5.238 1.00 86.06 75 GLY A CA 1
ATOM 586 C C . GLY A 1 75 ? 10.047 -11.409 -6.449 1.00 86.06 75 GLY A C 1
ATOM 587 O O . GLY A 1 75 ? 9.214 -12.299 -6.282 1.00 86.06 75 GLY A O 1
ATOM 588 N N . ASN A 1 76 ? 10.263 -10.861 -7.649 1.00 88.00 76 ASN A N 1
ATOM 589 C CA . ASN A 1 76 ? 9.554 -11.263 -8.869 1.00 88.00 76 ASN A CA 1
ATOM 590 C C . ASN A 1 76 ? 10.190 -12.467 -9.569 1.00 88.00 76 ASN A C 1
ATOM 592 O O . ASN A 1 76 ? 9.555 -13.040 -10.445 1.00 88.00 76 ASN A O 1
ATOM 596 N N . PHE A 1 77 ? 11.404 -12.877 -9.185 1.00 91.31 77 PHE A N 1
ATOM 597 C CA . PHE A 1 77 ? 12.078 -14.024 -9.795 1.00 91.31 77 PHE A CA 1
ATOM 598 C C . PHE A 1 77 ? 11.187 -15.276 -9.788 1.00 91.31 77 PHE A C 1
ATOM 600 O O . PHE A 1 77 ? 10.687 -15.672 -8.736 1.00 91.31 77 PHE A O 1
ATOM 607 N N . VAL A 1 78 ? 10.972 -15.893 -10.951 1.00 93.38 78 VAL A N 1
ATOM 608 C CA . VAL A 1 78 ? 9.972 -16.955 -11.122 1.00 93.38 78 VAL A CA 1
ATOM 609 C C . VAL A 1 78 ? 10.606 -18.328 -10.938 1.00 93.38 78 VAL A C 1
ATOM 611 O O . VAL A 1 78 ? 11.397 -18.780 -11.758 1.00 93.38 78 VAL A O 1
ATOM 614 N N . ASN A 1 79 ? 10.203 -19.033 -9.889 1.00 92.75 79 ASN A N 1
ATOM 615 C CA . ASN A 1 79 ? 10.420 -20.468 -9.777 1.00 92.75 79 ASN A CA 1
ATOM 616 C C . ASN A 1 79 ? 9.363 -21.208 -10.604 1.00 92.75 79 ASN A C 1
ATOM 618 O O . ASN A 1 79 ? 8.202 -20.795 -10.650 1.00 92.75 79 ASN A O 1
ATOM 622 N N . CYS A 1 80 ? 9.752 -22.314 -11.233 1.00 93.94 80 CYS A N 1
ATOM 623 C CA . CYS A 1 80 ? 8.880 -23.082 -12.120 1.00 93.94 80 CYS A CA 1
ATOM 624 C C . CYS A 1 80 ? 8.842 -24.580 -11.777 1.00 93.94 80 CYS A C 1
ATOM 626 O O . CYS A 1 80 ? 9.725 -25.104 -11.093 1.00 93.94 80 CYS A O 1
ATOM 628 N N . ALA A 1 81 ? 7.812 -25.271 -12.262 1.00 92.75 81 ALA A N 1
ATOM 629 C CA . ALA A 1 81 ? 7.724 -26.729 -12.346 1.00 92.75 81 ALA A CA 1
ATOM 630 C C . ALA A 1 81 ? 6.977 -27.128 -13.632 1.00 92.75 81 ALA A C 1
ATOM 632 O O . ALA A 1 81 ? 6.138 -26.360 -14.109 1.00 92.75 81 ALA A O 1
ATOM 633 N N . GLY A 1 82 ? 7.301 -28.292 -14.208 1.00 91.50 82 GLY A N 1
ATOM 634 C CA . GLY A 1 82 ? 6.779 -28.755 -15.505 1.00 91.50 82 GLY A CA 1
ATOM 635 C C . GLY A 1 82 ? 7.523 -28.182 -16.718 1.00 91.50 82 GLY A C 1
ATOM 636 O O . GLY A 1 82 ? 7.465 -28.732 -17.818 1.00 91.50 82 GLY A O 1
ATOM 637 N N . VAL A 1 83 ? 8.271 -27.096 -16.508 1.00 94.81 83 VAL A N 1
ATOM 638 C CA . VAL A 1 83 ? 9.151 -26.468 -17.496 1.00 94.81 83 VAL A CA 1
ATOM 639 C C . VAL A 1 83 ? 10.502 -26.140 -16.885 1.00 94.81 83 VAL A C 1
ATOM 641 O O . VAL A 1 83 ? 10.642 -25.921 -15.678 1.00 94.81 83 VAL A O 1
ATOM 644 N N . ARG A 1 84 ? 11.487 -26.045 -17.767 1.00 95.62 84 ARG A N 1
ATOM 645 C CA . ARG A 1 84 ? 12.859 -25.645 -17.501 1.00 95.62 84 ARG A CA 1
ATOM 646 C C . ARG A 1 84 ? 13.192 -24.473 -18.402 1.00 95.62 84 ARG A C 1
ATOM 648 O O . ARG A 1 84 ? 12.816 -24.479 -19.576 1.00 95.62 84 ARG A O 1
ATOM 655 N N . TYR A 1 85 ? 13.894 -23.481 -17.874 1.00 95.19 85 TYR A N 1
ATOM 656 C CA . TYR A 1 85 ? 14.334 -22.355 -18.686 1.00 95.19 85 TYR A CA 1
ATOM 657 C C . TYR A 1 85 ? 15.787 -21.985 -18.424 1.00 95.19 85 TYR A C 1
ATOM 659 O O . TYR A 1 85 ? 16.304 -22.064 -17.306 1.00 95.19 85 TYR A O 1
ATOM 667 N N . THR A 1 86 ? 16.452 -21.547 -19.488 1.00 94.88 86 THR A N 1
ATOM 668 C CA . THR A 1 86 ? 17.784 -20.954 -19.396 1.00 94.88 86 THR A CA 1
ATOM 669 C C . THR A 1 86 ? 17.695 -19.477 -19.705 1.00 94.88 86 THR A C 1
ATOM 671 O O . THR A 1 86 ? 17.082 -19.113 -20.712 1.00 94.88 86 THR A O 1
ATOM 674 N N . PHE A 1 87 ? 18.342 -18.633 -18.910 1.00 93.81 87 PHE A N 1
ATOM 675 C CA . PHE A 1 87 ? 18.344 -17.194 -19.151 1.00 93.81 87 PHE A CA 1
ATOM 676 C C . PHE A 1 87 ? 19.748 -16.601 -19.125 1.00 93.81 87 PHE A C 1
ATOM 678 O O . PHE A 1 87 ? 20.667 -17.153 -18.523 1.00 93.81 87 PHE A O 1
ATOM 685 N N . ASP A 1 88 ? 19.901 -15.478 -19.810 1.00 91.69 88 ASP A N 1
ATOM 686 C CA . ASP A 1 88 ? 21.121 -14.694 -19.884 1.00 91.69 88 ASP A CA 1
ATOM 687 C C . ASP A 1 88 ? 20.886 -13.343 -19.192 1.00 91.69 88 ASP A C 1
ATOM 689 O O . ASP A 1 88 ? 20.160 -12.507 -19.733 1.00 91.69 88 ASP A O 1
ATOM 693 N N . PRO A 1 89 ? 21.463 -13.112 -17.999 1.00 86.88 89 PRO A N 1
ATOM 694 C CA . PRO A 1 89 ? 21.274 -11.863 -17.269 1.00 86.88 89 PRO A CA 1
ATOM 695 C C . PRO A 1 89 ? 21.912 -10.665 -17.980 1.00 86.88 89 PRO A C 1
ATOM 697 O O . PRO A 1 89 ? 21.535 -9.536 -17.690 1.00 86.88 89 PRO A O 1
ATOM 700 N N . THR A 1 90 ? 22.846 -10.893 -18.913 1.00 85.94 90 THR A N 1
ATOM 701 C CA . THR A 1 90 ? 23.502 -9.815 -19.672 1.00 85.94 90 THR A CA 1
ATOM 702 C C . THR A 1 90 ? 22.690 -9.339 -20.875 1.00 85.94 90 THR A C 1
ATOM 704 O O . THR A 1 90 ? 23.024 -8.329 -21.487 1.00 85.94 90 THR A O 1
ATOM 707 N N . ALA A 1 91 ? 21.620 -10.054 -21.228 1.00 84.94 91 ALA A N 1
ATOM 708 C CA . ALA A 1 91 ? 20.722 -9.643 -22.293 1.00 84.94 91 ALA A CA 1
ATOM 709 C C . ALA A 1 91 ? 19.771 -8.522 -21.835 1.00 84.94 91 ALA A C 1
ATOM 711 O O . ALA A 1 91 ? 19.427 -8.402 -20.651 1.00 84.94 91 ALA A O 1
ATOM 712 N N . GLN A 1 92 ? 19.299 -7.737 -22.807 1.00 84.50 92 GLN A N 1
ATOM 713 C CA . GLN A 1 92 ? 18.295 -6.693 -22.595 1.00 84.50 92 GLN A CA 1
ATOM 714 C C . GLN A 1 92 ? 17.037 -7.273 -21.934 1.00 84.50 92 GLN A C 1
ATOM 716 O O . GLN A 1 92 ? 16.636 -8.406 -22.214 1.00 84.50 92 GLN A O 1
ATOM 721 N N . SER A 1 93 ? 16.398 -6.490 -21.062 1.00 83.12 93 SER A N 1
ATOM 722 C CA . SER A 1 93 ? 15.121 -6.867 -20.444 1.00 83.12 93 SER A CA 1
ATOM 723 C C . SER A 1 93 ? 14.079 -7.207 -21.517 1.00 83.12 93 SER A C 1
ATOM 725 O O . SER A 1 93 ? 13.891 -6.436 -22.455 1.00 83.12 93 SER A O 1
ATOM 727 N N . GLY A 1 94 ? 13.382 -8.337 -21.378 1.00 84.44 94 GLY A N 1
ATOM 728 C CA . GLY A 1 94 ? 12.450 -8.834 -22.396 1.00 84.44 94 GLY A CA 1
ATOM 729 C C . GLY A 1 94 ? 13.102 -9.722 -23.466 1.00 84.44 94 GLY A C 1
ATOM 730 O O . GLY A 1 94 ? 12.402 -10.187 -24.365 1.00 84.44 94 GLY A O 1
ATOM 731 N N . GLN A 1 95 ? 14.420 -9.951 -23.385 1.00 87.62 95 GLN A N 1
ATOM 732 C CA . GLN A 1 95 ? 15.167 -10.902 -24.220 1.00 87.62 95 GLN A CA 1
ATOM 733 C C . GLN A 1 95 ? 16.131 -11.786 -23.406 1.00 87.62 95 GLN A C 1
ATOM 735 O O . GLN A 1 95 ? 17.092 -12.349 -23.949 1.00 87.62 95 GLN A O 1
ATOM 740 N N . ARG A 1 96 ? 15.910 -11.904 -22.092 1.00 91.62 96 ARG A N 1
ATOM 741 C CA . ARG A 1 96 ? 16.766 -12.671 -21.180 1.00 91.62 96 ARG A CA 1
ATOM 742 C C . ARG A 1 96 ? 16.521 -14.169 -21.294 1.00 91.62 96 ARG A C 1
ATOM 744 O O . ARG A 1 96 ? 17.461 -14.937 -21.100 1.00 91.62 96 ARG A O 1
ATOM 751 N N . VAL A 1 97 ? 15.319 -14.628 -21.644 1.00 94.06 97 VAL A N 1
ATOM 752 C CA . VAL A 1 97 ? 15.025 -16.072 -21.737 1.00 94.06 97 VAL A CA 1
ATOM 753 C C . VAL A 1 97 ? 15.552 -16.657 -23.052 1.00 94.06 97 VAL A C 1
ATOM 755 O O . VAL A 1 97 ? 15.058 -16.350 -24.133 1.00 94.06 97 VAL A O 1
ATOM 758 N N . ARG A 1 98 ? 16.532 -17.565 -22.974 1.00 93.00 98 ARG A N 1
ATOM 759 C CA . ARG A 1 98 ? 17.150 -18.224 -24.142 1.00 93.00 98 ARG A CA 1
ATOM 760 C C . ARG A 1 98 ? 16.424 -19.493 -24.560 1.00 93.00 98 ARG A C 1
ATOM 762 O O . ARG A 1 98 ? 16.159 -19.697 -25.739 1.00 93.00 98 ARG A O 1
ATOM 769 N N . THR A 1 99 ? 16.084 -20.344 -23.599 1.00 93.69 99 THR A N 1
ATOM 770 C CA . THR A 1 99 ? 15.370 -21.596 -23.867 1.00 93.69 99 THR A CA 1
ATOM 771 C C . THR A 1 99 ? 14.252 -21.773 -22.858 1.00 93.69 99 THR A C 1
ATOM 773 O O . THR A 1 99 ? 14.376 -21.352 -21.709 1.00 93.69 99 THR A O 1
ATOM 776 N N . LEU A 1 100 ? 13.159 -22.366 -23.326 1.00 95.56 100 LEU A N 1
ATOM 777 C CA . LEU A 1 100 ? 12.039 -22.816 -22.518 1.00 95.56 100 LEU A CA 1
ATOM 778 C C . LEU A 1 100 ? 11.671 -24.205 -23.040 1.00 95.56 100 LEU A C 1
ATOM 780 O O . LEU A 1 100 ? 11.328 -24.358 -24.213 1.00 95.56 100 LEU A O 1
ATOM 784 N N . THR A 1 101 ? 11.811 -25.207 -22.187 1.00 96.06 101 THR A N 1
ATOM 785 C CA . THR A 1 101 ? 11.622 -26.625 -22.513 1.00 96.06 101 THR A CA 1
ATOM 786 C C . THR A 1 101 ? 10.746 -27.275 -21.458 1.00 96.06 101 THR A C 1
ATOM 788 O O . THR A 1 101 ? 10.779 -26.859 -20.303 1.00 96.06 101 THR A O 1
ATOM 791 N N . PHE A 1 102 ? 10.001 -28.311 -21.814 1.00 94.12 102 PHE A N 1
ATOM 792 C CA . PHE A 1 102 ? 9.367 -29.181 -20.828 1.00 94.12 102 PHE A CA 1
ATOM 793 C C . PHE A 1 102 ? 10.419 -29.999 -20.065 1.00 94.12 102 PHE A C 1
ATOM 795 O O . PHE A 1 102 ? 11.599 -30.027 -20.425 1.00 94.12 102 PHE A O 1
ATOM 802 N N . ASP A 1 103 ? 9.997 -30.681 -19.002 1.00 88.81 103 ASP A N 1
ATOM 803 C CA . ASP A 1 103 ? 10.882 -31.548 -18.215 1.00 88.81 103 ASP A CA 1
ATOM 804 C C . ASP A 1 103 ? 11.477 -32.728 -19.007 1.00 88.81 103 ASP A C 1
ATOM 806 O O . ASP A 1 103 ? 12.536 -33.235 -18.639 1.00 88.81 103 ASP A O 1
ATOM 810 N N . ASP A 1 104 ? 10.846 -33.131 -20.113 1.00 87.94 104 ASP A N 1
ATOM 811 C CA . ASP A 1 104 ? 11.355 -34.146 -21.045 1.00 87.94 104 ASP A CA 1
ATOM 812 C C . ASP A 1 104 ? 12.383 -33.596 -22.060 1.00 87.94 104 ASP A C 1
ATOM 814 O O . ASP A 1 104 ? 12.921 -34.348 -22.876 1.00 87.94 104 ASP A O 1
ATOM 818 N N . GLY A 1 105 ? 12.676 -32.292 -22.003 1.00 88.94 105 GLY A N 1
ATOM 819 C CA . GLY A 1 105 ? 13.616 -31.597 -22.879 1.00 88.94 105 GLY A CA 1
ATOM 820 C C . GLY A 1 105 ? 13.024 -31.104 -24.202 1.00 88.94 105 GLY A C 1
ATOM 821 O O . GLY A 1 105 ? 13.740 -30.452 -24.965 1.00 88.94 105 GLY A O 1
ATOM 822 N N . GLN A 1 106 ? 11.744 -31.361 -24.491 1.00 92.62 106 GLN A N 1
ATOM 823 C CA . GLN A 1 106 ? 11.095 -30.836 -25.695 1.00 92.62 106 GLN A CA 1
ATOM 824 C C . GLN A 1 106 ? 10.936 -29.310 -25.608 1.00 92.62 106 GLN A C 1
ATOM 826 O O . GLN A 1 106 ? 10.578 -28.792 -24.546 1.00 92.62 106 GLN A O 1
ATOM 831 N N . PRO A 1 107 ? 11.175 -28.554 -26.696 1.00 94.62 107 PRO A N 1
ATOM 832 C CA . PRO A 1 107 ? 10.988 -27.109 -26.692 1.00 94.62 107 PRO A CA 1
ATOM 833 C C . PRO A 1 107 ? 9.508 -26.749 -26.542 1.00 94.62 107 PRO A C 1
ATOM 835 O O . PRO A 1 107 ? 8.641 -27.315 -27.208 1.00 94.62 107 PRO A O 1
ATOM 838 N N . VAL A 1 108 ? 9.223 -25.752 -25.706 1.00 94.56 108 VAL A N 1
ATOM 839 C CA . VAL A 1 108 ? 7.883 -25.171 -25.609 1.00 94.56 108 VAL A CA 1
ATOM 840 C C . VAL A 1 108 ? 7.694 -24.231 -26.796 1.00 94.56 108 VAL A C 1
ATOM 842 O O . VAL A 1 108 ? 8.306 -23.162 -26.854 1.00 94.56 108 VAL A O 1
ATOM 845 N N . GLY A 1 109 ? 6.875 -24.644 -27.765 1.00 93.00 109 GLY A N 1
ATOM 846 C CA . GLY A 1 109 ? 6.535 -23.812 -28.919 1.00 93.00 109 GLY A CA 1
ATOM 847 C C . GLY A 1 109 ? 5.678 -22.615 -28.510 1.00 93.00 109 GLY A C 1
ATOM 848 O O . GLY A 1 109 ? 4.823 -22.744 -27.634 1.00 93.00 109 GLY A O 1
ATOM 849 N N . ASP A 1 110 ? 5.865 -21.476 -29.167 1.00 92.56 110 ASP A N 1
ATOM 850 C CA . ASP A 1 110 ? 5.215 -20.215 -28.795 1.00 92.56 110 ASP A CA 1
ATOM 851 C C . ASP A 1 110 ? 3.677 -20.278 -28.875 1.00 92.56 110 ASP A C 1
ATOM 853 O O . ASP A 1 110 ? 3.001 -19.779 -27.978 1.00 92.56 110 ASP A O 1
ATOM 857 N N . ASP A 1 111 ? 3.120 -20.995 -29.857 1.00 92.12 111 ASP A N 1
ATOM 858 C CA . ASP A 1 111 ? 1.669 -21.201 -30.016 1.00 92.12 111 ASP A CA 1
ATOM 859 C C . ASP A 1 111 ? 1.098 -22.326 -29.128 1.00 92.12 111 ASP A C 1
ATOM 861 O O . ASP A 1 111 ? -0.109 -22.601 -29.149 1.00 92.12 111 ASP A O 1
ATOM 865 N N . SER A 1 112 ? 1.953 -23.012 -28.357 1.00 90.31 112 SER A N 1
ATOM 866 C CA . SER A 1 112 ? 1.545 -24.160 -27.541 1.00 90.31 112 SER A CA 1
ATOM 867 C C . SER A 1 112 ? 0.558 -23.725 -26.480 1.00 90.31 112 SER A C 1
ATOM 869 O O . SER A 1 112 ? 0.789 -22.780 -25.731 1.00 90.31 112 SER A O 1
ATOM 871 N N . ARG A 1 113 ? -0.551 -24.449 -26.412 1.00 89.50 113 ARG A N 1
ATOM 872 C CA . ARG A 1 113 ? -1.671 -24.160 -25.538 1.00 89.50 113 ARG A CA 1
ATOM 873 C C . ARG A 1 113 ? -1.502 -24.896 -24.207 1.00 89.50 113 ARG A C 1
ATOM 875 O O . ARG A 1 113 ? -1.836 -26.070 -24.161 1.00 89.50 113 ARG A O 1
ATOM 882 N N . LEU A 1 114 ? -1.072 -24.200 -23.150 1.00 89.75 114 LEU A N 1
ATOM 883 C CA . LEU A 1 114 ? -0.741 -24.818 -21.863 1.00 89.75 114 LEU A CA 1
ATOM 884 C C . LEU A 1 114 ? -1.647 -24.377 -20.713 1.00 89.75 114 LEU A C 1
ATOM 886 O O . LEU A 1 114 ? -2.154 -23.254 -20.652 1.00 89.75 114 LEU A O 1
ATOM 890 N N . THR A 1 115 ? -1.821 -25.293 -19.770 1.00 89.00 115 THR A N 1
ATOM 891 C CA . THR A 1 115 ? -2.456 -25.046 -18.478 1.00 89.00 115 THR A CA 1
ATOM 892 C C . THR A 1 115 ? -1.417 -24.608 -17.451 1.00 89.00 115 THR A C 1
ATOM 894 O O . THR A 1 115 ? -0.468 -25.338 -17.162 1.00 89.00 115 THR A O 1
ATOM 897 N N . VAL A 1 116 ? -1.612 -23.420 -16.870 1.00 90.31 116 VAL A N 1
ATOM 898 C CA . VAL A 1 116 ? -0.648 -22.801 -15.950 1.00 90.31 116 VAL A CA 1
ATOM 899 C C . VAL A 1 116 ? -1.289 -22.548 -14.590 1.00 90.31 116 VAL A C 1
ATOM 901 O O . VAL A 1 116 ? -2.333 -21.902 -14.509 1.00 90.31 116 VAL A O 1
ATOM 904 N N . ALA A 1 117 ? -0.660 -23.037 -13.523 1.00 90.50 117 ALA A N 1
ATOM 905 C CA . ALA A 1 117 ? -0.953 -22.649 -12.148 1.00 90.50 117 ALA A CA 1
ATOM 906 C C . ALA A 1 117 ? -0.005 -21.531 -11.707 1.00 90.50 117 ALA A C 1
ATOM 908 O O . ALA A 1 117 ? 1.209 -21.637 -11.872 1.00 90.50 117 ALA A O 1
ATOM 909 N N . LEU A 1 118 ? -0.559 -20.475 -11.125 1.00 90.25 118 LEU A N 1
ATOM 910 C CA . LEU A 1 118 ? 0.179 -19.352 -10.553 1.00 90.25 118 LEU A CA 1
ATOM 911 C C . LEU A 1 118 ? -0.595 -18.776 -9.368 1.00 90.25 118 LEU A C 1
ATOM 913 O O . LEU A 1 118 ? -1.746 -19.148 -9.142 1.00 90.25 118 LEU A O 1
ATOM 917 N N . THR A 1 119 ? 0.014 -17.878 -8.598 1.00 89.94 119 THR A N 1
ATOM 918 C CA . THR A 1 119 ? -0.714 -17.189 -7.526 1.00 89.94 119 THR A CA 1
ATOM 919 C C . THR A 1 119 ? -1.641 -16.110 -8.087 1.00 89.94 119 THR A C 1
ATOM 921 O O . THR A 1 119 ? -1.370 -15.503 -9.125 1.00 89.94 119 THR A O 1
ATOM 924 N N . ASP A 1 120 ? -2.729 -15.837 -7.378 1.00 88.50 120 ASP A N 1
ATOM 925 C CA . ASP A 1 120 ? -3.629 -14.706 -7.605 1.00 88.50 120 ASP A CA 1
ATOM 926 C C . ASP A 1 120 ? -2.882 -13.363 -7.638 1.00 88.50 120 ASP A C 1
ATOM 928 O O . ASP A 1 120 ? -3.166 -12.514 -8.487 1.00 88.50 120 ASP A O 1
ATOM 932 N N . TYR A 1 121 ? -1.865 -13.204 -6.786 1.00 89.38 121 TYR A N 1
ATOM 933 C CA . TYR A 1 121 ? -0.947 -12.068 -6.813 1.00 89.38 121 TYR A CA 1
ATOM 934 C C . TYR A 1 121 ? -0.196 -11.954 -8.149 1.00 89.38 121 TYR A C 1
ATOM 936 O O . TYR A 1 121 ? -0.176 -10.885 -8.761 1.00 89.38 121 TYR A O 1
ATOM 944 N N . MET A 1 122 ? 0.412 -13.045 -8.623 1.00 90.75 122 MET A N 1
ATOM 945 C CA . MET A 1 122 ? 1.150 -13.062 -9.892 1.00 90.75 122 MET A CA 1
ATOM 946 C C . MET A 1 122 ? 0.234 -12.800 -11.090 1.00 90.75 122 MET A C 1
ATOM 948 O O . MET A 1 122 ? 0.618 -12.078 -12.013 1.00 90.75 122 MET A O 1
ATOM 952 N N . LEU A 1 123 ? -0.982 -13.351 -11.061 1.00 89.38 123 LEU A N 1
ATOM 953 C CA . LEU A 1 123 ? -1.976 -13.130 -12.104 1.00 89.38 123 LEU A CA 1
ATOM 954 C C . LEU A 1 123 ? -2.394 -11.658 -12.153 1.00 89.38 123 LEU A C 1
ATOM 956 O O . LEU A 1 123 ? -2.305 -11.039 -13.208 1.00 89.38 123 LEU A O 1
ATOM 960 N N . SER A 1 124 ? -2.786 -11.088 -11.010 1.00 87.88 124 SER A N 1
ATOM 961 C CA . SER A 1 124 ? -3.320 -9.720 -10.916 1.00 87.88 124 SER A CA 1
ATOM 962 C C . SER A 1 124 ? -2.307 -8.640 -11.304 1.00 87.88 124 SER A C 1
ATOM 964 O O . SER A 1 124 ? -2.697 -7.560 -11.739 1.00 87.88 124 SER A O 1
ATOM 966 N N . ASN A 1 125 ? -1.011 -8.927 -11.162 1.00 86.94 125 ASN A N 1
ATOM 967 C CA . ASN A 1 125 ? 0.075 -7.988 -11.447 1.00 86.94 125 ASN A CA 1
ATOM 968 C C . ASN A 1 125 ? 0.757 -8.237 -12.802 1.00 86.94 125 ASN A C 1
ATOM 970 O O . ASN A 1 125 ? 1.913 -7.861 -12.989 1.00 86.94 125 ASN A O 1
ATOM 974 N N . SER A 1 126 ? 0.077 -8.887 -13.749 1.00 86.19 126 SER A N 1
ATOM 975 C CA . SER A 1 126 ? 0.649 -9.157 -15.067 1.00 86.19 126 SER A CA 1
ATOM 976 C C . SER A 1 126 ? -0.367 -9.120 -16.195 1.00 86.19 126 SER A C 1
ATOM 978 O O . SER A 1 126 ? -1.578 -9.155 -15.983 1.00 86.19 126 SER A O 1
ATOM 980 N N . ASP A 1 127 ? 0.140 -9.093 -17.427 1.00 86.31 127 ASP A N 1
ATOM 981 C CA . ASP A 1 127 ? -0.701 -9.167 -18.621 1.00 86.31 127 ASP A CA 1
ATOM 982 C C . ASP A 1 127 ? -1.482 -10.488 -18.722 1.00 86.31 127 ASP A C 1
ATOM 984 O O . ASP A 1 127 ? -2.507 -10.527 -19.404 1.00 86.31 127 ASP A O 1
ATOM 988 N N . LEU A 1 128 ? -1.080 -11.531 -17.981 1.00 86.44 128 LEU A N 1
ATOM 989 C CA . LEU A 1 128 ? -1.828 -12.786 -17.877 1.00 86.44 128 LEU A CA 1
ATOM 990 C C . LEU A 1 128 ? -3.223 -12.586 -17.263 1.00 86.44 128 LEU A C 1
ATOM 992 O O . LEU A 1 128 ? -4.101 -13.408 -17.509 1.00 86.44 128 LEU A O 1
ATOM 996 N N . ALA A 1 129 ? -3.482 -11.487 -16.538 1.00 84.81 129 ALA A N 1
ATOM 997 C CA . ALA A 1 129 ? -4.827 -11.138 -16.065 1.00 84.81 129 ALA A CA 1
ATOM 998 C C . ALA A 1 129 ? -5.850 -10.992 -17.207 1.00 84.81 129 ALA A C 1
ATOM 1000 O O . ALA A 1 129 ? -7.053 -11.113 -16.982 1.00 84.81 129 ALA A O 1
ATOM 1001 N N . LYS A 1 130 ? -5.385 -10.723 -18.436 1.00 83.25 130 LYS A N 1
ATOM 1002 C CA . LYS A 1 130 ? -6.226 -10.614 -19.637 1.00 83.25 130 LYS A CA 1
ATOM 1003 C C . LYS A 1 130 ? -6.566 -11.982 -20.242 1.00 83.25 130 LYS A C 1
ATOM 1005 O O . LYS A 1 130 ? -7.437 -12.056 -21.113 1.00 83.25 130 LYS A O 1
ATOM 1010 N N . ASN A 1 131 ? -5.905 -13.054 -19.800 1.00 76.81 131 ASN A N 1
ATOM 1011 C CA . ASN A 1 131 ? -6.156 -14.402 -20.289 1.00 76.81 131 ASN A CA 1
ATOM 1012 C C . ASN A 1 131 ? -7.454 -14.976 -19.724 1.00 76.81 131 ASN A C 1
ATOM 1014 O O . ASN A 1 131 ? -7.955 -14.595 -18.667 1.00 76.81 131 ASN A O 1
ATOM 1018 N N . ARG A 1 132 ? -8.015 -15.940 -20.454 1.00 69.81 132 ARG A N 1
ATOM 1019 C CA . ARG A 1 132 ? -9.222 -16.643 -20.020 1.00 69.81 132 ARG A CA 1
ATOM 1020 C C . ARG A 1 132 ? -8.864 -17.632 -18.910 1.00 69.81 132 ARG A C 1
ATOM 1022 O O . ARG A 1 132 ? -7.977 -18.470 -19.082 1.00 69.81 132 ARG A O 1
ATOM 1029 N N . LEU A 1 133 ? -9.590 -17.560 -17.796 1.00 67.75 133 LEU A N 1
ATOM 1030 C CA . LEU A 1 133 ? -9.517 -18.557 -16.728 1.00 67.75 133 LEU A CA 1
ATOM 1031 C C . LEU A 1 133 ? -10.057 -19.908 -17.222 1.00 67.75 133 LEU A C 1
ATOM 1033 O O . LEU A 1 133 ? -10.940 -19.963 -18.085 1.00 67.75 133 LEU A O 1
ATOM 1037 N N . TYR A 1 134 ? -9.545 -21.005 -16.665 1.00 59.25 134 TYR A N 1
ATOM 1038 C CA . TYR A 1 134 ? -10.042 -22.345 -16.975 1.00 59.25 134 TYR A CA 1
ATOM 1039 C C . TYR A 1 134 ? -11.436 -22.535 -16.383 1.00 59.25 134 TYR A C 1
ATOM 1041 O O . TYR A 1 134 ? -11.501 -22.901 -15.224 1.00 59.25 134 TYR A O 1
ATOM 1049 N N . ASN A 1 135 ? -12.522 -22.291 -17.132 1.00 49.84 135 ASN A N 1
ATOM 1050 C CA . ASN A 1 135 ? -13.913 -22.637 -16.770 1.00 49.84 135 ASN A CA 1
ATOM 1051 C C . ASN A 1 135 ? -14.228 -22.540 -15.254 1.00 49.84 135 ASN A C 1
ATOM 1053 O O . ASN A 1 135 ? -14.924 -23.394 -14.708 1.00 49.84 135 ASN A O 1
ATOM 1057 N N . MET A 1 136 ? -13.644 -21.544 -14.572 1.00 51.41 136 MET A N 1
ATOM 1058 C CA . MET A 1 136 ? -13.782 -21.328 -13.139 1.00 51.41 136 MET A CA 1
ATOM 1059 C C . MET A 1 136 ? -15.108 -20.616 -13.044 1.00 51.41 136 MET A C 1
ATOM 1061 O O . MET A 1 136 ? -15.236 -19.463 -13.462 1.00 51.41 136 MET A O 1
ATOM 1065 N N . VAL A 1 137 ? -16.127 -21.355 -12.621 1.00 41.62 137 VAL A N 1
ATOM 1066 C CA . VAL A 1 137 ? -17.505 -20.862 -12.621 1.00 41.62 137 VAL A CA 1
ATOM 1067 C C . VAL A 1 137 ? -17.622 -19.677 -11.654 1.00 41.62 137 VAL A C 1
ATOM 1069 O O . VAL A 1 137 ? -18.503 -18.840 -11.824 1.00 41.62 137 VAL A O 1
ATOM 1072 N N . THR A 1 138 ? -16.665 -19.526 -10.727 1.00 41.00 138 THR A N 1
ATOM 1073 C CA . THR A 1 138 ? -16.465 -18.322 -9.917 1.00 41.00 138 THR A CA 1
ATOM 1074 C C . THR A 1 138 ? -14.996 -18.138 -9.500 1.00 41.00 138 THR A C 1
ATOM 1076 O O . THR A 1 138 ? -14.237 -19.096 -9.411 1.00 41.00 138 THR A O 1
ATOM 1079 N N . VAL A 1 139 ? -14.607 -16.907 -9.146 1.00 46.47 139 VAL A N 1
ATOM 1080 C CA . VAL A 1 139 ? -13.332 -16.578 -8.459 1.00 46.47 139 VAL A CA 1
ATOM 1081 C C . VAL A 1 139 ? -13.172 -17.348 -7.124 1.00 46.47 139 VAL A C 1
ATOM 1083 O O . VAL A 1 139 ? -12.070 -17.442 -6.595 1.00 46.47 139 VAL A O 1
ATOM 1086 N N . ASN A 1 140 ? -14.245 -17.972 -6.618 1.00 49.38 140 ASN A N 1
ATOM 1087 C CA . ASN A 1 140 ? -14.264 -18.781 -5.395 1.00 49.38 140 ASN A CA 1
ATOM 1088 C C . ASN A 1 140 ? -13.642 -20.186 -5.533 1.00 49.38 140 ASN A C 1
ATOM 1090 O O . ASN A 1 140 ? -13.600 -20.904 -4.540 1.00 49.38 140 ASN A O 1
ATOM 1094 N N . ASP A 1 141 ? -13.157 -20.584 -6.715 1.00 59.44 141 ASP A N 1
ATOM 1095 C CA . ASP A 1 141 ? -12.498 -21.889 -6.918 1.00 59.44 141 ASP A CA 1
ATOM 1096 C C . ASP A 1 141 ? -10.963 -21.831 -6.714 1.00 59.44 141 ASP A C 1
ATOM 1098 O O . ASP A 1 141 ? -10.253 -22.798 -6.999 1.00 59.44 141 ASP A O 1
ATOM 1102 N N . ALA A 1 142 ? -10.420 -20.690 -6.270 1.00 70.38 142 ALA A N 1
ATOM 1103 C CA . ALA A 1 142 ? -9.001 -20.557 -5.943 1.00 70.38 142 ALA A CA 1
ATOM 1104 C C . ALA A 1 142 ? -8.676 -21.307 -4.640 1.00 70.38 142 ALA A C 1
ATOM 1106 O O . ALA A 1 142 ? -9.390 -21.177 -3.646 1.00 70.38 142 ALA A O 1
ATOM 1107 N N . ILE A 1 143 ? -7.587 -22.080 -4.632 1.00 77.88 143 ILE A N 1
ATOM 1108 C CA . ILE A 1 143 ? -7.173 -22.848 -3.448 1.00 77.88 143 ILE A CA 1
ATOM 1109 C C . ILE A 1 143 ? -6.108 -22.050 -2.695 1.00 77.88 143 ILE A C 1
ATOM 1111 O O . ILE A 1 143 ? -5.110 -21.672 -3.313 1.00 77.88 143 ILE A O 1
ATOM 1115 N N . PRO A 1 144 ? -6.242 -21.821 -1.378 1.00 85.31 144 PRO A N 1
ATOM 1116 C CA . PRO A 1 144 ? -5.174 -21.216 -0.590 1.00 85.31 144 PRO A CA 1
ATOM 1117 C C . PRO A 1 144 ? -3.859 -21.993 -0.751 1.00 85.31 144 PRO A C 1
ATOM 1119 O O . PRO A 1 144 ? -3.830 -23.214 -0.594 1.00 85.31 144 PRO A O 1
ATOM 1122 N N . LEU A 1 145 ? -2.748 -21.302 -1.021 1.00 85.69 145 LEU A N 1
ATOM 1123 C CA . LEU A 1 145 ? -1.433 -21.925 -1.234 1.00 85.69 145 LEU A CA 1
ATOM 1124 C C . LEU A 1 145 ? -1.031 -22.835 -0.065 1.00 85.69 145 LEU A C 1
ATOM 1126 O O . LEU A 1 145 ? -0.562 -23.952 -0.269 1.00 85.69 145 LEU A O 1
ATOM 1130 N N . VAL A 1 146 ? -1.278 -22.375 1.162 1.00 86.19 146 VAL A N 1
ATOM 1131 C CA . VAL A 1 146 ? -1.029 -23.132 2.396 1.00 86.19 146 VAL A CA 1
ATOM 1132 C C . VAL A 1 146 ? -1.813 -24.450 2.411 1.00 86.19 146 VAL A C 1
ATOM 1134 O O . VAL A 1 146 ? -1.277 -25.490 2.787 1.00 86.19 146 VAL A O 1
ATOM 1137 N N . GLN A 1 147 ? -3.065 -24.435 1.953 1.00 84.00 147 GLN A N 1
ATOM 1138 C CA . GLN A 1 147 ? -3.899 -25.632 1.893 1.00 84.00 147 GLN A CA 1
ATOM 1139 C C . GLN A 1 147 ? -3.405 -26.617 0.828 1.00 84.00 147 GLN A C 1
ATOM 1141 O O . GLN A 1 147 ? -3.322 -27.815 1.097 1.00 84.00 147 GLN A O 1
ATOM 1146 N N . ALA A 1 148 ? -3.001 -26.123 -0.344 1.00 82.50 148 ALA A N 1
ATOM 1147 C CA . ALA A 1 148 ? -2.402 -26.959 -1.383 1.00 82.50 148 ALA A CA 1
ATOM 1148 C C . ALA A 1 148 ? -1.094 -27.620 -0.913 1.00 82.50 148 ALA A C 1
ATOM 1150 O O . ALA A 1 148 ? -0.831 -28.780 -1.230 1.00 82.50 148 ALA A O 1
ATOM 1151 N N . LEU A 1 149 ? -0.293 -26.917 -0.107 1.00 85.06 149 LEU A N 1
ATOM 1152 C CA . LEU A 1 149 ? 0.917 -27.472 0.498 1.00 85.06 149 LEU A CA 1
ATOM 1153 C C . LEU A 1 149 ? 0.607 -28.524 1.561 1.00 85.06 149 LEU A C 1
ATOM 1155 O O . LEU A 1 149 ? 1.246 -29.573 1.564 1.00 85.06 149 LEU A O 1
ATOM 1159 N N . PHE A 1 150 ? -0.394 -28.303 2.420 1.00 85.00 150 PHE A N 1
ATOM 1160 C CA . PHE A 1 150 ? -0.845 -29.338 3.354 1.00 85.00 150 PHE A CA 1
ATOM 1161 C C . PHE A 1 150 ? -1.304 -30.599 2.626 1.00 85.00 150 PHE A C 1
ATOM 1163 O O . PHE A 1 150 ? -0.940 -31.698 3.041 1.00 85.00 150 PHE A O 1
ATOM 1170 N N . ALA A 1 151 ? -2.045 -30.452 1.526 1.00 82.75 151 ALA A N 1
ATOM 1171 C CA . ALA A 1 151 ? -2.458 -31.579 0.701 1.00 82.75 151 ALA A CA 1
ATOM 1172 C C . ALA A 1 151 ? -1.251 -32.308 0.085 1.00 82.75 151 ALA A C 1
ATOM 1174 O O . ALA A 1 151 ? -1.187 -33.532 0.147 1.00 82.75 151 ALA A O 1
ATOM 1175 N N . ALA A 1 152 ? -0.257 -31.578 -0.433 1.00 81.88 152 ALA A N 1
ATOM 1176 C CA . ALA A 1 152 ? 0.961 -32.171 -0.986 1.00 81.88 152 ALA A CA 1
ATOM 1177 C C . ALA A 1 152 ? 1.784 -32.937 0.068 1.00 81.88 152 ALA A C 1
ATOM 1179 O O . ALA A 1 152 ? 2.303 -34.016 -0.214 1.00 81.88 152 ALA A O 1
ATOM 1180 N N . VAL A 1 153 ? 1.877 -32.407 1.293 1.00 83.94 153 VAL A N 1
ATOM 1181 C CA . VAL A 1 153 ? 2.548 -33.082 2.415 1.00 83.94 153 VAL A CA 1
ATOM 1182 C C . VAL A 1 153 ? 1.762 -34.317 2.863 1.00 83.94 153 VAL A C 1
ATOM 1184 O O . VAL A 1 153 ? 2.355 -35.363 3.112 1.00 83.94 153 VAL A O 1
ATOM 1187 N N . ALA A 1 154 ? 0.432 -34.231 2.911 1.00 83.56 154 ALA A N 1
ATOM 1188 C CA . ALA A 1 154 ? -0.426 -35.364 3.243 1.00 83.56 154 ALA A CA 1
ATOM 1189 C C . ALA A 1 154 ? -0.343 -36.488 2.192 1.00 83.56 154 ALA A C 1
ATOM 1191 O O . ALA A 1 154 ? -0.267 -37.657 2.565 1.00 83.56 154 ALA A O 1
ATOM 1192 N N . ASP A 1 155 ? -0.300 -36.146 0.900 1.00 81.25 155 ASP A N 1
ATOM 1193 C CA . ASP A 1 155 ? -0.151 -37.108 -0.201 1.00 81.25 155 ASP A CA 1
ATOM 1194 C C . ASP A 1 155 ? 1.247 -37.754 -0.220 1.00 81.25 155 ASP A C 1
ATOM 1196 O O . ASP A 1 155 ? 1.375 -38.934 -0.552 1.00 81.25 155 ASP A O 1
ATOM 1200 N N . ALA A 1 156 ? 2.296 -37.029 0.190 1.00 79.62 156 ALA A N 1
ATOM 1201 C CA . ALA A 1 156 ? 3.617 -37.619 0.418 1.00 79.62 156 ALA A CA 1
ATOM 1202 C C . ALA A 1 156 ? 3.600 -38.643 1.574 1.00 79.62 156 ALA A C 1
ATOM 1204 O O . ALA A 1 156 ? 4.423 -39.565 1.604 1.00 79.62 156 ALA A O 1
ATOM 1205 N N . GLY A 1 157 ? 2.649 -38.531 2.506 1.00 77.81 157 GLY A N 1
ATOM 1206 C CA . GLY A 1 157 ? 2.453 -39.470 3.606 1.00 77.81 157 GLY A CA 1
ATOM 1207 C C . GLY A 1 157 ? 3.714 -39.623 4.457 1.00 77.81 157 GLY A C 1
ATOM 1208 O O . GLY A 1 157 ? 4.270 -38.650 4.951 1.00 77.81 157 GLY A O 1
ATOM 1209 N N . SER A 1 158 ? 4.184 -40.861 4.625 1.00 72.44 158 SER A N 1
ATOM 1210 C CA . SER A 1 158 ? 5.411 -41.165 5.380 1.00 72.44 158 SER A CA 1
ATOM 1211 C C . SER A 1 158 ? 6.701 -41.020 4.561 1.00 72.44 158 SER A C 1
ATOM 1213 O O . SER A 1 158 ? 7.780 -41.330 5.066 1.00 72.44 158 SER A O 1
ATOM 1215 N N . SER A 1 159 ? 6.617 -40.624 3.287 1.00 78.06 159 SER A N 1
ATOM 1216 C CA . SER A 1 159 ? 7.808 -40.437 2.457 1.00 78.06 159 SER A CA 1
ATOM 1217 C C . SER A 1 159 ? 8.495 -39.108 2.778 1.00 78.06 159 SER A C 1
ATOM 1219 O O . SER A 1 159 ? 7.855 -38.077 2.972 1.00 78.06 159 SER A O 1
ATOM 1221 N N . CYS A 1 160 ? 9.826 -39.132 2.867 1.00 81.12 160 CYS A N 1
ATOM 1222 C CA . CYS A 1 160 ? 10.610 -37.939 3.168 1.00 81.12 160 CYS A CA 1
ATOM 1223 C C . CYS A 1 160 ? 10.579 -36.962 1.980 1.00 81.12 160 CYS A C 1
ATOM 1225 O O . CYS A 1 160 ? 11.003 -37.304 0.873 1.00 81.12 160 CYS A O 1
ATOM 1227 N N . ILE A 1 161 ? 10.116 -35.732 2.220 1.00 83.31 161 ILE A N 1
ATOM 1228 C CA . ILE A 1 161 ? 10.106 -34.651 1.230 1.00 83.31 161 ILE A CA 1
ATOM 1229 C C . ILE A 1 161 ? 11.508 -34.037 1.169 1.00 83.31 161 ILE A C 1
ATOM 1231 O O . ILE A 1 161 ? 11.917 -33.292 2.056 1.00 83.31 161 ILE A O 1
ATOM 1235 N N . SER A 1 162 ? 12.260 -34.361 0.115 1.00 83.94 162 SER A N 1
ATOM 1236 C CA . SER A 1 162 ? 13.642 -33.903 -0.082 1.00 83.94 162 SER A CA 1
ATOM 1237 C C . SER A 1 162 ? 13.801 -33.229 -1.455 1.00 83.94 162 SER A C 1
ATOM 1239 O O . SER A 1 162 ? 14.248 -33.873 -2.411 1.00 83.94 162 SER A O 1
ATOM 1241 N N . PRO A 1 163 ? 13.395 -31.949 -1.600 1.00 84.62 163 PRO A N 1
ATOM 1242 C CA . PRO A 1 163 ? 13.581 -31.209 -2.843 1.00 84.62 163 PRO A CA 1
ATOM 1243 C C . PRO A 1 163 ? 15.075 -31.000 -3.114 1.00 84.62 163 PRO A C 1
ATOM 1245 O O . PRO A 1 163 ? 15.854 -30.699 -2.210 1.00 84.62 163 PRO A O 1
ATOM 1248 N N . LYS A 1 164 ? 15.486 -31.162 -4.375 1.00 85.81 164 LYS A N 1
ATOM 1249 C CA . LYS A 1 164 ? 16.880 -31.011 -4.813 1.00 85.81 164 LYS A CA 1
ATOM 1250 C C . LYS A 1 164 ? 16.987 -29.959 -5.904 1.00 85.81 164 LYS A C 1
ATOM 1252 O O . LYS A 1 164 ? 16.055 -29.770 -6.682 1.00 85.81 164 LYS A O 1
ATOM 1257 N N . LEU A 1 165 ? 18.158 -29.329 -5.990 1.00 88.81 165 LEU A N 1
ATOM 1258 C CA . LEU A 1 165 ? 18.528 -28.530 -7.153 1.00 88.81 165 LEU A CA 1
ATOM 1259 C C . LEU A 1 165 ? 18.632 -29.467 -8.362 1.00 88.81 165 LEU A C 1
ATOM 1261 O O . LEU A 1 165 ? 19.541 -30.289 -8.449 1.00 88.81 165 LEU A O 1
ATOM 1265 N N . ASP A 1 166 ? 17.673 -29.358 -9.271 1.00 87.19 166 ASP A N 1
ATOM 1266 C CA . ASP A 1 166 ? 17.514 -30.220 -10.445 1.00 87.19 166 ASP A CA 1
ATOM 1267 C C . ASP A 1 166 ? 17.848 -29.502 -11.761 1.00 87.19 166 ASP A C 1
ATOM 1269 O O . ASP A 1 166 ? 17.618 -30.043 -12.842 1.00 87.19 166 ASP A O 1
ATOM 1273 N N . GLY A 1 167 ? 18.380 -28.279 -11.677 1.00 89.12 167 GLY A N 1
ATOM 1274 C CA . GLY A 1 167 ? 18.756 -27.476 -12.838 1.00 89.12 167 GLY A CA 1
ATOM 1275 C C . GLY A 1 167 ? 17.566 -26.991 -13.667 1.00 89.12 167 GLY A C 1
ATOM 1276 O O . GLY A 1 167 ? 17.745 -26.686 -14.841 1.00 89.12 167 GLY A O 1
ATOM 1277 N N . ARG A 1 168 ? 16.355 -26.914 -13.096 1.00 92.00 168 ARG A N 1
ATOM 1278 C CA . ARG A 1 168 ? 15.181 -26.345 -13.785 1.00 92.00 168 ARG A CA 1
ATOM 1279 C C . ARG A 1 168 ? 15.375 -24.901 -14.254 1.00 92.00 168 ARG A C 1
ATOM 1281 O O . ARG A 1 168 ? 14.749 -24.476 -15.219 1.00 92.00 168 ARG A O 1
ATOM 1288 N N . ILE A 1 169 ? 16.256 -24.165 -13.584 1.00 93.94 169 ILE A N 1
ATOM 1289 C CA . ILE A 1 169 ? 16.660 -22.817 -13.964 1.00 93.94 169 ILE A CA 1
ATOM 1290 C C . ILE A 1 169 ? 18.177 -22.801 -14.064 1.00 93.94 169 ILE A C 1
ATOM 1292 O O . ILE A 1 169 ? 18.866 -23.158 -13.106 1.00 93.94 169 ILE A O 1
ATOM 1296 N N . THR A 1 170 ? 18.708 -22.372 -15.207 1.00 92.44 170 THR A N 1
ATOM 1297 C CA . THR A 1 170 ? 20.160 -22.232 -15.387 1.00 92.44 170 THR A CA 1
ATOM 1298 C C . THR A 1 170 ? 20.524 -20.913 -16.045 1.00 92.44 170 THR A C 1
ATOM 1300 O O . THR A 1 170 ? 19.870 -20.476 -16.993 1.00 92.44 170 THR A O 1
ATOM 1303 N N . VAL A 1 171 ? 21.614 -20.311 -15.581 1.00 89.50 171 VAL A N 1
ATOM 1304 C CA . VAL A 1 171 ? 22.209 -19.135 -16.217 1.00 89.50 171 VAL A CA 1
ATOM 1305 C C . VAL A 1 171 ? 23.048 -19.593 -17.408 1.00 89.50 171 VAL A C 1
ATOM 1307 O O . VAL A 1 171 ? 23.923 -20.452 -17.263 1.00 89.50 171 VAL A O 1
ATOM 1310 N N . ALA A 1 172 ? 22.785 -19.034 -18.587 1.00 82.31 172 ALA A N 1
ATOM 1311 C CA . ALA A 1 172 ? 23.578 -19.298 -19.778 1.00 82.31 172 ALA A CA 1
ATOM 1312 C C . ALA A 1 172 ? 25.034 -18.862 -19.530 1.00 82.31 172 ALA A C 1
ATOM 1314 O O . ALA A 1 172 ? 25.303 -17.713 -19.183 1.00 82.31 172 ALA A O 1
ATOM 1315 N N . LYS A 1 173 ? 25.993 -19.784 -19.688 1.00 58.81 173 LYS A N 1
ATOM 1316 C CA . LYS A 1 173 ? 27.419 -19.440 -19.620 1.00 58.81 173 LYS A CA 1
ATOM 1317 C C . LYS A 1 173 ? 27.782 -18.614 -20.853 1.00 58.81 173 LYS A C 1
ATOM 1319 O O . LYS A 1 173 ? 27.675 -19.115 -21.969 1.00 58.81 173 LYS A O 1
ATOM 1324 N N . SER A 1 174 ? 28.242 -17.380 -20.645 1.00 44.59 174 SER A N 1
ATOM 1325 C CA . SER A 1 174 ? 28.814 -16.555 -21.712 1.00 44.59 174 SER A CA 1
ATOM 1326 C C . SER A 1 174 ? 29.990 -17.293 -22.358 1.00 44.59 174 SER A C 1
ATOM 1328 O O . SER A 1 174 ? 30.967 -17.633 -21.690 1.00 44.59 174 SER A O 1
ATOM 1330 N N . SER A 1 175 ? 29.900 -17.561 -23.661 1.00 38.06 175 SER A N 1
ATOM 1331 C CA . SER A 1 175 ? 30.967 -18.194 -24.444 1.00 38.06 175 SER A CA 1
ATOM 1332 C C . SER A 1 175 ? 32.076 -17.219 -24.855 1.00 38.06 175 SER A C 1
ATOM 1334 O O . SER A 1 175 ? 32.934 -17.582 -25.654 1.00 38.06 175 SER A O 1
ATOM 1336 N N . ASN A 1 176 ? 32.101 -15.999 -24.309 1.00 38.78 176 ASN A N 1
ATOM 1337 C CA . ASN A 1 176 ? 33.190 -15.054 -24.524 1.00 38.78 176 ASN A CA 1
ATOM 1338 C C . ASN A 1 176 ? 34.097 -14.994 -23.296 1.00 38.78 176 ASN A C 1
ATOM 1340 O O . ASN A 1 176 ? 33.915 -14.204 -22.372 1.00 38.78 176 ASN A O 1
ATOM 1344 N N . GLY A 1 177 ? 35.136 -15.826 -23.326 1.00 41.31 177 GLY A N 1
ATOM 1345 C CA . GLY A 1 177 ? 36.300 -15.654 -22.476 1.00 41.31 177 GLY A CA 1
ATOM 1346 C C . GLY A 1 177 ? 37.013 -14.343 -22.804 1.00 41.31 177 GLY A C 1
ATOM 1347 O O . GLY A 1 177 ? 37.826 -14.288 -23.719 1.00 41.31 177 GLY A O 1
ATOM 1348 N N . ARG A 1 178 ? 36.762 -13.307 -22.005 1.00 35.41 178 ARG A N 1
ATOM 1349 C CA . ARG A 1 178 ? 37.757 -12.284 -21.670 1.00 35.41 178 ARG A CA 1
ATOM 1350 C C . ARG A 1 178 ? 37.639 -12.009 -20.180 1.00 35.41 178 ARG A C 1
ATOM 1352 O O . ARG A 1 178 ? 36.663 -11.426 -19.726 1.00 35.41 178 ARG A O 1
ATOM 1359 N N . HIS A 1 179 ? 38.614 -12.498 -19.418 1.00 38.47 179 HIS A N 1
ATOM 1360 C CA . HIS A 1 179 ? 38.776 -12.128 -18.017 1.00 38.47 179 HIS A CA 1
ATOM 1361 C C . HIS A 1 179 ? 39.039 -10.620 -17.968 1.00 38.47 179 HIS A C 1
ATOM 1363 O O . HIS A 1 179 ? 40.129 -10.167 -18.317 1.00 38.47 179 HIS A O 1
ATOM 1369 N N . GLY A 1 180 ? 38.023 -9.843 -17.596 1.00 31.27 180 GLY A N 1
ATOM 1370 C CA . GLY A 1 180 ? 38.216 -8.459 -17.191 1.00 31.27 180 GLY A CA 1
ATOM 1371 C C . GLY A 1 180 ? 39.072 -8.440 -15.929 1.00 31.27 180 GLY A C 1
ATOM 1372 O O . GLY A 1 180 ? 38.837 -9.217 -15.004 1.00 31.27 180 GLY A O 1
ATOM 1373 N N . ILE A 1 181 ? 40.098 -7.595 -15.915 1.00 32.69 181 ILE A N 1
ATOM 1374 C CA . ILE A 1 181 ? 40.927 -7.370 -14.733 1.00 32.69 181 ILE A CA 1
ATOM 1375 C C . ILE A 1 181 ? 40.021 -6.789 -13.643 1.00 32.69 181 ILE A C 1
ATOM 1377 O O . ILE A 1 181 ? 39.393 -5.749 -13.835 1.00 32.69 181 ILE A O 1
ATOM 1381 N N . VAL A 1 182 ? 39.946 -7.483 -12.512 1.00 31.03 182 VAL A N 1
ATOM 1382 C CA . VAL A 1 182 ? 39.206 -7.055 -11.326 1.00 31.03 182 VAL A CA 1
ATOM 1383 C C . VAL A 1 182 ? 40.037 -5.995 -10.593 1.00 31.03 182 VAL A C 1
ATOM 1385 O O . VAL A 1 182 ? 41.146 -6.283 -10.143 1.00 31.03 182 VAL A O 1
ATOM 1388 N N . TYR A 1 183 ? 39.520 -4.767 -10.485 1.00 35.72 183 TYR A N 1
ATOM 1389 C CA . TYR A 1 183 ? 40.080 -3.710 -9.634 1.00 35.72 183 TYR A CA 1
ATOM 1390 C C . TYR A 1 183 ? 39.104 -3.395 -8.492 1.00 35.72 183 TYR A C 1
ATOM 1392 O O . TYR A 1 183 ? 38.170 -2.616 -8.648 1.00 35.72 183 TYR A O 1
ATOM 1400 N N . ASP A 1 184 ? 39.355 -3.978 -7.318 1.00 34.66 184 ASP A N 1
ATOM 1401 C CA . ASP A 1 184 ? 38.465 -3.935 -6.143 1.00 34.66 184 ASP A CA 1
ATOM 1402 C C . ASP A 1 184 ? 38.557 -2.656 -5.291 1.00 34.66 184 ASP A C 1
ATOM 1404 O O . ASP A 1 184 ? 38.287 -2.674 -4.089 1.00 34.66 184 ASP A O 1
ATOM 1408 N N . LYS A 1 185 ? 38.969 -1.515 -5.853 1.00 35.47 185 LYS A N 1
ATOM 1409 C CA . LYS A 1 185 ? 39.117 -0.279 -5.066 1.00 35.47 185 LYS A CA 1
ATOM 1410 C C . LYS A 1 185 ? 38.771 0.966 -5.879 1.00 35.47 185 LYS A C 1
ATOM 1412 O O . LYS A 1 185 ? 39.692 1.647 -6.306 1.00 35.47 185 LYS A O 1
ATOM 1417 N N . TRP A 1 186 ? 37.480 1.264 -6.069 1.00 29.20 186 TRP A N 1
ATOM 1418 C CA . TRP A 1 186 ? 36.888 2.623 -6.130 1.00 29.20 186 TRP A CA 1
ATOM 1419 C C . TRP A 1 186 ? 35.359 2.570 -6.394 1.00 29.20 186 TRP A C 1
ATOM 1421 O O . TRP A 1 186 ? 34.899 1.607 -7.001 1.00 29.20 186 TRP A O 1
ATOM 1431 N N . PRO A 1 187 ? 34.549 3.565 -5.958 1.00 31.20 187 PRO A N 1
ATOM 1432 C CA . PRO A 1 187 ? 33.091 3.420 -5.841 1.00 31.20 187 PRO A CA 1
ATOM 1433 C C . PRO A 1 187 ? 32.262 3.938 -7.035 1.00 31.20 187 PRO A C 1
ATOM 1435 O O . PRO A 1 187 ? 31.047 4.061 -6.907 1.00 31.20 187 PRO A O 1
ATOM 1438 N N . PHE A 1 188 ? 32.858 4.241 -8.192 1.00 31.92 188 PHE A N 1
ATOM 1439 C CA . PHE A 1 188 ? 32.100 4.687 -9.369 1.00 31.92 188 PHE A CA 1
ATOM 1440 C C . PHE A 1 188 ? 32.273 3.708 -10.532 1.00 31.92 188 PHE A C 1
ATOM 1442 O O . PHE A 1 188 ? 33.322 3.670 -11.171 1.00 31.92 188 PHE A O 1
ATOM 1449 N N . ARG A 1 189 ? 31.222 2.926 -10.803 1.00 31.33 189 ARG A N 1
ATOM 1450 C CA . ARG A 1 189 ? 31.036 2.182 -12.055 1.00 31.33 189 ARG A CA 1
ATOM 1451 C C . ARG A 1 189 ? 30.285 3.072 -13.036 1.00 31.33 189 ARG A C 1
ATOM 1453 O O . ARG A 1 189 ? 29.205 3.558 -12.713 1.00 31.33 189 ARG A O 1
ATOM 1460 N N . LEU A 1 190 ? 30.836 3.241 -14.230 1.00 33.31 190 LEU A N 1
ATOM 1461 C CA . LEU A 1 190 ? 30.078 3.684 -15.394 1.00 33.31 190 LEU A CA 1
ATOM 1462 C C . LEU A 1 190 ? 30.246 2.591 -16.452 1.00 33.31 190 LEU A C 1
ATOM 1464 O O . LEU A 1 190 ? 31.117 2.669 -17.313 1.00 33.31 190 LEU A O 1
ATOM 1468 N N . ASP A 1 191 ? 29.465 1.523 -16.290 1.00 34.84 191 ASP A N 1
ATOM 1469 C CA . ASP A 1 191 ? 29.300 0.481 -17.301 1.00 34.84 191 ASP A CA 1
ATOM 1470 C C . ASP A 1 191 ? 28.262 1.003 -18.303 1.00 34.84 191 ASP A C 1
ATOM 1472 O O . ASP A 1 191 ? 27.123 1.286 -17.932 1.00 34.84 191 ASP A O 1
ATOM 1476 N N . ILE A 1 192 ? 28.671 1.207 -19.556 1.00 36.75 192 ILE A N 1
ATOM 1477 C CA . ILE A 1 192 ? 27.744 1.476 -20.659 1.00 36.75 192 ILE A CA 1
ATOM 1478 C C . ILE A 1 192 ? 27.498 0.137 -21.347 1.00 36.75 192 ILE A C 1
ATOM 1480 O O . ILE A 1 192 ? 28.417 -0.430 -21.942 1.00 36.75 192 ILE A O 1
ATOM 1484 N N . ASP A 1 193 ? 26.267 -0.356 -21.249 1.00 36.69 193 ASP A N 1
ATOM 1485 C CA . ASP A 1 193 ? 25.846 -1.617 -21.853 1.00 36.69 193 ASP A CA 1
ATOM 1486 C C . ASP A 1 193 ? 25.826 -1.541 -23.390 1.00 36.69 193 ASP A C 1
ATOM 1488 O O . ASP A 1 193 ? 25.533 -0.503 -23.994 1.00 36.69 193 ASP A O 1
ATOM 1492 N N . ALA A 1 194 ? 26.109 -2.676 -24.042 1.00 43.72 194 ALA A N 1
ATOM 1493 C CA . ALA A 1 194 ? 26.125 -2.821 -25.504 1.00 43.72 194 ALA A CA 1
ATOM 1494 C C . ALA A 1 194 ? 24.778 -2.462 -26.171 1.00 43.72 194 ALA A C 1
ATOM 1496 O O . ALA A 1 194 ? 24.727 -2.188 -27.366 1.00 43.72 194 ALA A O 1
ATOM 1497 N N . GLU A 1 195 ? 23.694 -2.376 -25.396 1.00 40.94 195 GLU A N 1
ATOM 1498 C CA . GLU A 1 195 ? 22.377 -1.923 -25.846 1.00 40.94 195 GLU A CA 1
ATOM 1499 C C . GLU A 1 195 ? 22.340 -0.468 -26.324 1.00 40.94 195 GLU A C 1
ATOM 1501 O O . GLU A 1 195 ? 21.502 -0.124 -27.153 1.00 40.94 195 GLU A O 1
ATOM 1506 N N . TYR A 1 196 ? 23.280 0.375 -25.894 1.00 42.28 196 TYR A N 1
ATOM 1507 C CA . TYR A 1 196 ? 23.397 1.742 -26.406 1.00 42.28 196 TYR A CA 1
ATOM 1508 C C . TYR A 1 196 ? 24.180 1.832 -27.727 1.00 42.28 196 TYR A C 1
ATOM 1510 O O . TYR A 1 196 ? 24.222 2.904 -28.333 1.00 42.28 196 TYR A O 1
ATOM 1518 N N . GLN A 1 197 ? 24.768 0.730 -28.211 1.00 41.94 197 GLN A N 1
ATOM 1519 C CA . GLN A 1 197 ? 25.492 0.698 -29.488 1.00 41.94 197 GLN A CA 1
ATOM 1520 C C . GLN A 1 197 ? 24.560 0.471 -30.693 1.00 41.94 197 GLN A C 1
ATOM 1522 O O . GLN A 1 197 ? 24.811 1.027 -31.761 1.00 41.94 197 GLN A O 1
ATOM 1527 N N . ASP A 1 198 ? 23.434 -0.230 -30.519 1.00 34.34 198 ASP A N 1
ATOM 1528 C CA . ASP A 1 198 ? 22.504 -0.542 -31.620 1.00 34.34 198 ASP A CA 1
ATOM 1529 C C . ASP A 1 198 ? 21.505 0.592 -31.928 1.00 34.34 198 ASP A C 1
ATOM 1531 O O . ASP A 1 198 ? 21.106 0.779 -33.080 1.00 34.34 198 ASP A O 1
ATOM 1535 N N . TRP A 1 199 ? 21.170 1.444 -30.950 1.00 37.38 199 TRP A N 1
ATOM 1536 C CA . TRP A 1 199 ? 20.351 2.650 -31.186 1.00 37.38 199 TRP A CA 1
ATOM 1537 C C . TRP A 1 199 ? 21.064 3.687 -32.065 1.00 37.38 199 TRP A C 1
ATOM 1539 O O . TRP A 1 199 ? 20.415 4.471 -32.759 1.00 37.38 199 TRP A O 1
ATOM 1549 N N . ILE A 1 200 ? 22.398 3.651 -32.095 1.00 40.12 200 ILE A N 1
ATOM 1550 C CA . ILE A 1 200 ? 23.225 4.497 -32.965 1.00 40.12 200 ILE A CA 1
ATOM 1551 C C . ILE A 1 200 ? 23.170 4.001 -34.425 1.00 40.12 200 ILE A C 1
ATOM 1553 O O . ILE A 1 200 ? 23.234 4.809 -35.350 1.00 40.12 200 ILE A O 1
ATOM 1557 N N . LEU A 1 201 ? 22.958 2.700 -34.654 1.00 35.62 201 LEU A N 1
ATOM 1558 C CA . LEU A 1 201 ? 22.824 2.096 -35.988 1.00 35.62 201 LEU A CA 1
ATOM 1559 C C . LEU A 1 201 ? 21.391 2.167 -36.548 1.00 35.62 201 LEU A C 1
ATOM 1561 O O . LEU A 1 201 ? 21.214 2.336 -37.756 1.00 35.62 201 LEU A O 1
ATOM 1565 N N . VAL A 1 202 ? 20.361 2.131 -35.696 1.00 36.22 202 VAL A N 1
ATOM 1566 C CA . VAL A 1 202 ? 18.953 2.319 -36.113 1.00 36.22 202 VAL A CA 1
ATOM 1567 C C . VAL A 1 202 ? 18.653 3.782 -36.472 1.00 36.22 202 VAL A C 1
ATOM 1569 O O . VAL A 1 202 ? 17.879 4.042 -37.394 1.00 36.22 202 VAL A O 1
ATOM 1572 N N . ALA A 1 203 ? 19.353 4.747 -35.864 1.00 39.81 203 ALA A N 1
ATOM 1573 C CA . ALA A 1 203 ? 19.330 6.145 -36.306 1.00 39.81 203 ALA A CA 1
ATOM 1574 C C . ALA A 1 203 ? 19.882 6.342 -37.739 1.00 39.81 203 ALA A C 1
ATOM 1576 O O . ALA A 1 203 ? 19.639 7.381 -38.354 1.00 39.81 203 ALA A O 1
ATOM 1577 N N . ALA A 1 204 ? 20.581 5.344 -38.299 1.00 35.75 204 ALA A N 1
ATOM 1578 C CA . ALA A 1 204 ? 21.212 5.418 -39.613 1.00 35.75 204 ALA A CA 1
ATOM 1579 C C . ALA A 1 204 ? 20.374 4.852 -40.781 1.00 35.75 204 ALA A C 1
ATOM 1581 O O . ALA A 1 204 ? 20.830 4.922 -41.922 1.00 35.75 204 ALA A O 1
ATOM 1582 N N . THR A 1 205 ? 19.153 4.325 -40.585 1.00 35.72 205 THR A N 1
ATOM 1583 C CA . THR A 1 205 ? 18.378 3.745 -41.711 1.00 35.72 205 THR A CA 1
ATOM 1584 C C . THR A 1 205 ? 16.863 4.044 -41.721 1.00 35.72 205 THR A C 1
ATOM 1586 O O . THR A 1 205 ? 16.056 3.171 -41.439 1.00 35.72 205 THR A O 1
ATOM 1589 N N . ARG A 1 206 ? 16.511 5.249 -42.234 1.00 31.56 206 ARG A N 1
ATOM 1590 C CA . ARG A 1 206 ? 15.232 5.702 -42.885 1.00 31.56 206 ARG A CA 1
ATOM 1591 C C . ARG A 1 206 ? 13.939 5.728 -42.025 1.00 31.56 206 ARG A C 1
ATOM 1593 O O . ARG A 1 206 ? 13.780 4.843 -41.199 1.00 31.56 206 ARG A O 1
ATOM 1600 N N . PRO A 1 207 ? 12.981 6.688 -42.209 1.00 40.69 207 PRO A N 1
ATOM 1601 C CA . PRO A 1 207 ? 12.399 7.176 -43.488 1.00 40.69 207 PRO A CA 1
ATOM 1602 C C . PRO A 1 207 ? 12.223 8.720 -43.602 1.00 40.69 207 PRO A C 1
ATOM 1604 O O . PRO A 1 207 ? 12.143 9.440 -42.618 1.00 40.69 207 PRO A O 1
ATOM 1607 N N . SER A 1 208 ? 12.359 9.337 -44.783 1.00 36.25 208 SER A N 1
ATOM 1608 C CA . SER A 1 208 ? 11.294 9.695 -45.750 1.00 36.25 208 SER A CA 1
ATOM 1609 C C . SER A 1 208 ? 9.923 10.114 -45.182 1.00 36.25 208 SER A C 1
ATOM 1611 O O . SER A 1 208 ? 9.198 9.295 -44.634 1.00 36.25 208 SER A O 1
ATOM 1613 N N . MET A 1 209 ? 9.547 11.355 -45.524 1.00 33.12 209 MET A N 1
ATOM 1614 C CA . MET A 1 209 ? 8.213 11.979 -45.505 1.00 33.12 209 MET A CA 1
ATOM 1615 C C . MET A 1 209 ? 7.570 12.272 -44.142 1.00 33.12 209 MET A C 1
ATOM 1617 O O . MET A 1 209 ? 6.787 11.484 -43.633 1.00 33.12 209 MET A O 1
ATOM 1621 N N . ALA A 1 210 ? 7.782 13.495 -43.649 1.00 30.45 210 ALA A N 1
ATOM 1622 C CA . ALA A 1 210 ? 6.717 14.494 -43.477 1.00 30.45 210 ALA A CA 1
ATOM 1623 C C . ALA A 1 210 ? 7.287 15.744 -42.787 1.00 30.45 210 ALA A C 1
ATOM 1625 O O . ALA A 1 210 ? 7.483 15.738 -41.581 1.00 30.45 210 ALA A O 1
ATOM 1626 N N . LEU A 1 211 ? 7.576 16.791 -43.567 1.00 30.33 211 LEU A N 1
ATOM 1627 C CA . LEU A 1 211 ? 7.152 18.188 -43.341 1.00 30.33 211 LEU A CA 1
ATOM 1628 C C . LEU A 1 211 ? 7.894 19.111 -44.324 1.00 30.33 211 LEU A C 1
ATOM 1630 O O . LEU A 1 211 ? 8.642 20.018 -43.968 1.00 30.33 211 LEU A O 1
ATOM 1634 N N . GLY A 1 212 ? 7.670 18.877 -45.616 1.00 32.72 212 GLY A N 1
ATOM 1635 C CA . GLY A 1 212 ? 7.904 19.903 -46.622 1.00 32.72 212 GLY A CA 1
ATOM 1636 C C . GLY A 1 212 ? 6.750 20.896 -46.590 1.00 32.72 212 GLY A C 1
ATOM 1637 O O . GLY A 1 212 ? 5.844 20.742 -47.392 1.00 32.72 212 GLY A O 1
ATOM 1638 N N . THR A 1 213 ? 6.759 21.871 -45.671 1.00 40.66 213 THR A N 1
ATOM 1639 C CA . THR A 1 213 ? 5.839 23.033 -45.731 1.00 40.66 213 THR A CA 1
ATOM 1640 C C . THR A 1 213 ? 6.226 24.246 -44.877 1.00 40.66 213 THR A C 1
ATOM 1642 O O . THR A 1 213 ? 5.377 25.098 -44.660 1.00 40.66 213 THR A O 1
ATOM 1645 N N . MET A 1 214 ? 7.470 24.428 -44.424 1.00 33.50 214 MET A N 1
ATOM 1646 C CA . MET A 1 214 ? 7.887 25.734 -43.880 1.00 33.50 214 MET A CA 1
ATOM 1647 C C . MET A 1 214 ? 9.374 25.972 -44.122 1.00 33.50 214 MET A C 1
ATOM 1649 O O . MET A 1 214 ? 10.176 25.571 -43.294 1.00 33.50 214 MET A O 1
ATOM 1653 N N . LEU A 1 215 ? 9.719 26.573 -45.270 1.00 30.39 215 LEU A N 1
ATOM 1654 C CA . LEU A 1 215 ? 10.874 27.469 -45.508 1.00 30.39 215 LEU A CA 1
ATOM 1655 C C . LEU A 1 215 ? 11.151 27.596 -47.021 1.00 30.39 215 LEU A C 1
ATOM 1657 O O . LEU A 1 215 ? 12.100 27.047 -47.564 1.00 30.39 215 LEU A O 1
ATOM 1661 N N . PHE A 1 216 ? 10.306 28.364 -47.705 1.00 27.47 216 PHE A N 1
ATOM 1662 C CA . PHE A 1 216 ? 10.699 29.167 -48.867 1.00 27.47 216 PHE A CA 1
ATOM 1663 C C . PHE A 1 216 ? 10.148 30.564 -48.564 1.00 27.47 216 PHE A C 1
ATOM 1665 O O . PHE A 1 216 ? 8.937 30.705 -48.395 1.00 27.47 216 PHE A O 1
ATOM 1672 N N . PRO A 1 217 ? 11.018 31.569 -48.372 1.00 36.09 217 PRO A N 1
ATOM 1673 C CA . PRO A 1 217 ? 11.518 32.267 -49.549 1.00 36.09 217 PRO A CA 1
ATOM 1674 C C . PRO A 1 217 ? 12.967 32.736 -49.372 1.00 36.09 217 PRO A C 1
ATOM 1676 O O . PRO A 1 217 ? 13.215 33.680 -48.636 1.00 36.09 217 PRO A O 1
ATOM 1679 N N . LEU A 1 218 ? 13.923 32.127 -50.072 1.00 33.78 218 LEU A N 1
ATOM 1680 C CA . LEU A 1 218 ? 15.248 32.719 -50.308 1.00 33.78 218 LEU A CA 1
ATOM 1681 C C . LEU A 1 218 ? 15.933 31.954 -51.446 1.00 33.78 218 LEU A C 1
ATOM 1683 O O . LEU A 1 218 ? 16.880 31.216 -51.230 1.00 33.78 218 LEU A O 1
ATOM 1687 N N . LEU A 1 219 ? 15.420 32.094 -52.669 1.00 29.09 219 LEU A N 1
ATOM 1688 C CA . LEU A 1 219 ? 16.253 32.029 -53.872 1.00 29.09 219 LEU A CA 1
ATOM 1689 C C . LEU A 1 219 ? 15.470 32.621 -55.051 1.00 29.09 219 LEU A C 1
ATOM 1691 O O . LEU A 1 219 ? 14.676 31.952 -55.709 1.00 29.09 219 LEU A O 1
ATOM 1695 N N . HIS A 1 220 ? 15.686 33.909 -55.312 1.00 30.42 220 HIS A N 1
ATOM 1696 C CA . HIS A 1 220 ? 15.508 34.440 -56.657 1.00 30.42 220 HIS A CA 1
ATOM 1697 C C . HIS A 1 220 ? 16.693 33.957 -57.493 1.00 30.42 220 HIS A C 1
ATOM 1699 O O . HIS A 1 220 ? 17.777 34.524 -57.406 1.00 30.42 220 HIS A O 1
ATOM 1705 N N . VAL A 1 221 ? 16.484 32.927 -58.308 1.00 30.95 221 VAL A N 1
ATOM 1706 C CA . VAL A 1 221 ? 17.290 32.697 -59.511 1.00 30.95 221 VAL A CA 1
ATOM 1707 C C . VAL A 1 221 ? 16.310 32.448 -60.650 1.00 30.95 221 VAL A C 1
ATOM 1709 O O . VAL A 1 221 ? 15.488 31.538 -60.598 1.00 30.95 221 VAL A O 1
ATOM 1712 N N . GLN A 1 222 ? 16.355 33.344 -61.632 1.00 33.62 222 GLN A N 1
ATOM 1713 C CA . GLN A 1 222 ? 15.579 33.300 -62.864 1.00 33.62 222 GLN A CA 1
ATOM 1714 C C . GLN A 1 222 ? 15.916 32.035 -63.657 1.00 33.62 222 GLN A C 1
ATOM 1716 O O . GLN A 1 222 ? 17.070 31.843 -64.027 1.00 33.62 222 GLN A O 1
ATOM 1721 N N . LEU A 1 223 ? 14.905 31.235 -63.989 1.00 26.20 223 LEU A N 1
ATOM 1722 C CA . LEU A 1 223 ? 14.922 30.362 -65.161 1.00 26.20 223 LEU A CA 1
ATOM 1723 C C . LEU A 1 223 ? 13.560 30.486 -65.859 1.00 26.20 223 LEU A C 1
ATOM 1725 O O . LEU A 1 223 ? 12.513 30.436 -65.213 1.00 26.20 223 LEU A O 1
ATOM 1729 N N . GLU A 1 224 ? 13.606 30.759 -67.162 1.00 26.05 224 GLU A N 1
ATOM 1730 C CA . GLU A 1 224 ? 12.467 31.033 -68.047 1.00 26.05 224 GLU A CA 1
ATOM 1731 C C . GLU A 1 224 ? 11.501 29.838 -68.196 1.00 26.05 224 GLU A C 1
ATOM 1733 O O . GLU A 1 224 ? 11.893 28.692 -67.959 1.00 26.05 224 GLU A O 1
ATOM 1738 N N . PRO A 1 225 ? 10.231 30.070 -68.592 1.00 28.61 225 PRO A N 1
ATOM 1739 C CA . PRO A 1 225 ? 9.188 29.061 -68.499 1.00 28.61 225 PRO A CA 1
ATOM 1740 C C . PRO A 1 225 ? 9.087 28.209 -69.770 1.00 28.61 225 PRO A C 1
ATOM 1742 O O . PRO A 1 225 ? 8.962 28.728 -70.878 1.00 28.61 225 PRO A O 1
ATOM 1745 N N . VAL A 1 226 ? 9.009 26.887 -69.599 1.00 26.81 226 VAL A N 1
ATOM 1746 C CA . VAL A 1 226 ? 8.401 26.002 -70.601 1.00 26.81 226 VAL A CA 1
ATOM 1747 C C . VAL A 1 226 ? 6.926 25.831 -70.238 1.00 26.81 226 VAL A C 1
ATOM 1749 O O . VAL A 1 226 ? 6.569 25.374 -69.156 1.00 26.81 226 VAL A O 1
ATOM 1752 N N . VAL A 1 227 ? 6.082 26.287 -71.156 1.00 31.86 227 VAL A N 1
ATOM 1753 C CA . VAL A 1 227 ? 4.616 26.310 -71.117 1.00 31.86 227 VAL A CA 1
ATOM 1754 C C . VAL A 1 227 ? 4.040 24.891 -71.154 1.00 31.86 227 VAL A C 1
ATOM 1756 O O . VAL A 1 227 ? 4.525 24.094 -71.944 1.00 31.86 227 VAL A O 1
ATOM 1759 N N . HIS A 1 228 ? 2.981 24.609 -70.374 1.00 26.67 228 HIS A N 1
ATOM 1760 C CA . HIS A 1 228 ? 1.743 23.920 -70.808 1.00 26.67 228 HIS A CA 1
ATOM 1761 C C . HIS A 1 228 ? 0.653 23.896 -69.691 1.00 26.67 228 HIS A C 1
ATOM 1763 O O . HIS A 1 228 ? 0.972 24.171 -68.537 1.00 26.67 228 HIS A O 1
ATOM 1769 N N . PRO A 1 229 ? -0.645 23.712 -70.040 1.00 30.47 229 PRO A N 1
ATOM 1770 C CA . PRO A 1 229 ? -1.777 24.523 -69.551 1.00 30.47 229 PRO A CA 1
ATOM 1771 C C . PRO A 1 229 ? -2.661 23.837 -68.466 1.00 30.47 229 PRO A C 1
ATOM 1773 O O . PRO A 1 229 ? -2.391 22.697 -68.093 1.00 30.47 229 PRO A O 1
ATOM 1776 N N . PRO A 1 230 ? -3.698 24.523 -67.923 1.00 36.81 230 PRO A N 1
ATOM 1777 C CA . PRO A 1 230 ? -4.223 24.302 -66.572 1.00 36.81 230 PRO A CA 1
ATOM 1778 C C . PRO A 1 230 ? -5.495 23.441 -66.508 1.00 36.81 230 PRO A C 1
ATOM 1780 O O . PRO A 1 230 ? -6.260 23.359 -67.468 1.00 36.81 230 PRO A O 1
ATOM 1783 N N . GLY A 1 231 ? -5.786 22.893 -65.323 1.00 26.56 231 GLY A N 1
ATOM 1784 C CA . GLY A 1 231 ? -7.077 22.271 -65.032 1.00 26.56 231 GLY A CA 1
ATOM 1785 C C . GLY A 1 231 ? -7.340 22.042 -63.539 1.00 26.56 231 GLY A C 1
ATOM 1786 O O . GLY A 1 231 ? -6.650 21.249 -62.916 1.00 26.56 231 GLY A O 1
ATOM 1787 N N . PHE A 1 232 ? -8.406 22.691 -63.049 1.00 28.02 232 PHE A N 1
ATOM 1788 C CA . PHE A 1 232 ? -9.238 22.370 -61.870 1.00 28.02 232 PHE A CA 1
ATOM 1789 C C . PHE A 1 232 ? -8.829 22.839 -60.447 1.00 28.02 232 PHE A C 1
ATOM 1791 O O . PHE A 1 232 ? -8.133 22.153 -59.711 1.00 28.02 232 PHE A O 1
ATOM 1798 N N . LEU A 1 233 ? -9.331 24.037 -60.073 1.00 28.27 233 LEU A N 1
ATOM 1799 C CA . LEU A 1 233 ? -10.419 24.316 -59.088 1.00 28.27 233 LEU A CA 1
ATOM 1800 C C . LEU A 1 233 ? -10.595 23.325 -57.902 1.00 28.27 233 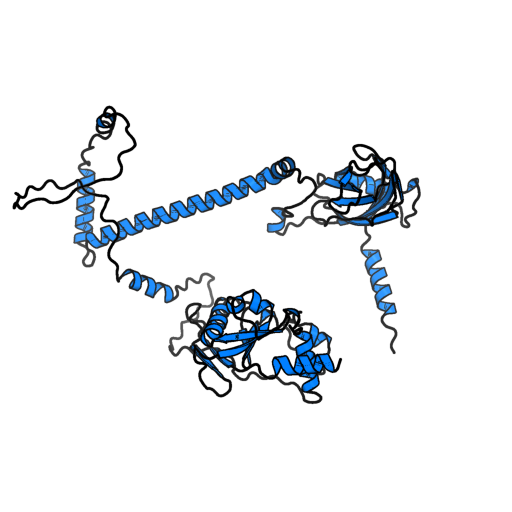LEU A C 1
ATOM 1802 O O . LEU A 1 233 ? -10.645 22.130 -58.140 1.00 28.27 233 LEU A O 1
ATOM 1806 N N . HIS A 1 234 ? -10.894 23.675 -56.638 1.00 29.16 234 HIS A N 1
ATOM 1807 C CA . HIS A 1 234 ? -11.169 24.916 -55.880 1.00 29.16 234 HIS A CA 1
ATOM 1808 C C . HIS A 1 234 ? -11.307 24.503 -54.363 1.00 29.16 234 HIS A C 1
ATOM 1810 O O . HIS A 1 234 ? -10.760 23.470 -53.991 1.00 29.16 234 HIS A O 1
ATOM 1816 N N . PRO A 1 235 ? -11.956 25.267 -53.454 1.00 40.62 235 PRO A N 1
ATOM 1817 C CA . PRO A 1 235 ? -11.415 25.824 -52.202 1.00 40.62 235 PRO A CA 1
ATOM 1818 C C . PRO A 1 235 ? -11.829 25.097 -50.903 1.00 40.62 235 PRO A C 1
ATOM 1820 O O . PRO A 1 235 ? -12.820 24.382 -50.881 1.00 40.62 235 PRO A O 1
ATOM 1823 N N . ALA A 1 236 ? -11.199 25.448 -49.777 1.00 25.17 236 ALA A N 1
ATOM 1824 C CA . ALA A 1 236 ? -11.923 25.810 -48.548 1.00 25.17 236 ALA A CA 1
ATOM 1825 C C . ALA A 1 236 ? -10.956 26.328 -47.474 1.00 25.17 236 ALA A C 1
ATOM 1827 O O . ALA A 1 236 ? -10.074 25.604 -47.032 1.00 25.17 236 ALA A O 1
ATOM 1828 N N . PHE A 1 237 ? -11.159 27.587 -47.082 1.00 24.77 237 PHE A N 1
ATOM 1829 C CA . PHE A 1 237 ? -11.205 28.122 -45.711 1.00 24.77 237 PHE A CA 1
ATOM 1830 C C . PHE A 1 237 ? -10.637 29.539 -45.664 1.00 24.77 237 PHE A C 1
ATOM 1832 O O . PHE A 1 237 ? -9.473 29.794 -45.377 1.00 24.77 237 PHE A O 1
ATOM 1839 N N . SER A 1 238 ? -11.538 30.472 -45.959 1.00 27.53 238 SER A N 1
ATOM 1840 C CA . SER A 1 238 ? -11.441 31.874 -45.589 1.00 27.53 238 SER A CA 1
ATOM 1841 C C . SER A 1 238 ? -12.296 32.063 -44.340 1.00 27.53 238 SER A C 1
ATOM 1843 O O . SER A 1 238 ? -13.507 31.879 -44.426 1.00 27.53 238 SER A O 1
ATOM 1845 N N . ALA A 1 239 ? -11.686 32.406 -43.205 1.00 28.91 239 ALA A N 1
ATOM 1846 C CA . ALA A 1 239 ? -12.330 33.141 -42.113 1.00 28.91 239 ALA A CA 1
ATOM 1847 C C . ALA A 1 239 ? -11.292 33.508 -41.042 1.00 28.91 239 ALA A C 1
ATOM 1849 O O . ALA A 1 239 ? -10.998 32.707 -40.164 1.00 28.91 239 ALA A O 1
ATOM 1850 N N . CYS A 1 240 ? -10.726 34.712 -41.152 1.00 27.84 240 CYS A N 1
ATOM 1851 C CA . CYS A 1 240 ? -10.507 35.654 -40.045 1.00 27.84 240 CYS A CA 1
ATOM 1852 C C . CYS A 1 240 ? -9.746 36.863 -40.599 1.00 27.84 240 CYS A C 1
ATOM 1854 O O . CYS A 1 240 ? -8.528 36.846 -40.759 1.00 27.84 240 CYS A O 1
ATOM 1856 N N . GLY A 1 241 ? -10.502 37.901 -40.956 1.00 33.25 241 GLY A N 1
ATOM 1857 C CA . GLY A 1 241 ? -9.961 39.185 -41.376 1.00 33.25 241 GLY A CA 1
ATOM 1858 C C . GLY A 1 241 ? -9.480 40.005 -40.180 1.00 33.25 241 GLY A C 1
ATOM 1859 O O . GLY A 1 241 ? -10.220 40.203 -39.221 1.00 33.25 241 GLY A O 1
ATOM 1860 N N . LEU A 1 242 ? -8.262 40.531 -40.289 1.00 30.92 242 LEU A N 1
ATOM 1861 C CA . LEU A 1 242 ? -7.767 41.710 -39.575 1.00 30.92 242 LEU A CA 1
ATOM 1862 C C . LEU A 1 242 ? -7.079 42.630 -40.612 1.00 30.92 242 LEU A C 1
ATOM 1864 O O . LEU A 1 242 ? -6.582 42.136 -41.626 1.00 30.92 242 LEU A O 1
ATOM 1868 N N . PRO A 1 243 ? -7.102 43.963 -40.427 1.00 33.31 243 PRO A N 1
ATOM 1869 C CA . PRO A 1 243 ? -6.967 44.932 -41.511 1.00 33.31 243 PRO A CA 1
ATOM 1870 C C . PRO A 1 243 ? -5.527 45.056 -42.022 1.00 33.31 243 PRO A C 1
ATOM 1872 O O . PRO A 1 243 ? -4.574 45.083 -41.244 1.00 33.31 243 PRO A O 1
ATOM 1875 N N . HIS A 1 244 ? -5.379 45.240 -43.337 1.00 37.78 244 HIS A N 1
ATOM 1876 C CA . HIS A 1 244 ? -4.120 45.386 -44.088 1.00 37.78 244 HIS A CA 1
ATOM 1877 C C . HIS A 1 244 ? -3.242 46.619 -43.740 1.00 37.78 244 HIS A C 1
ATOM 1879 O O . HIS A 1 244 ? -2.390 47.013 -44.529 1.00 37.78 244 HIS A O 1
ATOM 1885 N N . GLY A 1 245 ? -3.389 47.225 -42.560 1.00 36.72 245 GLY A N 1
ATOM 1886 C CA . GLY A 1 245 ? -2.675 48.451 -42.176 1.00 36.72 245 GLY A CA 1
ATOM 1887 C C . GLY A 1 245 ? -1.420 48.276 -41.310 1.00 36.72 245 GLY A C 1
ATOM 1888 O O . GLY A 1 245 ? -0.600 49.186 -41.270 1.00 36.72 245 GLY A O 1
ATOM 1889 N N . HIS A 1 246 ? -1.228 47.141 -40.623 1.00 34.97 246 HIS A N 1
ATOM 1890 C CA . HIS A 1 246 ? -0.198 47.034 -39.567 1.00 34.97 246 HIS A CA 1
ATOM 1891 C C . HIS A 1 246 ? 0.970 46.075 -39.846 1.00 34.97 246 HIS A C 1
ATOM 1893 O O . HIS A 1 246 ? 1.952 46.087 -39.106 1.00 34.97 246 HIS A O 1
ATOM 1899 N N . VAL A 1 247 ? 0.942 45.302 -40.936 1.00 36.00 247 VAL A N 1
ATOM 1900 C CA . VAL A 1 247 ? 2.047 44.377 -41.274 1.00 36.00 247 VAL A CA 1
ATOM 1901 C C . VAL A 1 247 ? 3.264 45.121 -41.847 1.00 36.00 247 VAL A C 1
ATOM 1903 O O . VAL A 1 247 ? 4.400 44.682 -41.693 1.00 36.00 247 VAL A O 1
ATOM 1906 N N . MET A 1 248 ? 3.068 46.316 -42.413 1.00 31.86 248 MET A N 1
ATOM 1907 C CA . MET A 1 248 ? 4.168 47.131 -42.947 1.00 31.86 248 MET A CA 1
ATOM 1908 C C . MET A 1 248 ? 4.997 47.858 -41.871 1.00 31.86 248 MET A C 1
ATOM 1910 O O . MET A 1 248 ? 6.086 48.346 -42.173 1.00 31.86 248 MET A O 1
ATOM 1914 N N . SER A 1 249 ? 4.527 47.920 -40.618 1.00 32.81 249 SER A N 1
ATOM 1915 C CA . SER A 1 249 ? 5.234 48.635 -39.543 1.00 32.81 249 SER A CA 1
ATOM 1916 C C . SER A 1 249 ? 6.271 47.782 -38.805 1.00 32.81 249 SER A C 1
ATOM 1918 O O . SER A 1 249 ? 7.213 48.348 -38.256 1.00 32.81 249 SER A O 1
ATOM 1920 N N . MET A 1 250 ? 6.152 46.449 -38.792 1.00 30.38 250 MET A N 1
ATOM 1921 C CA . MET A 1 250 ? 7.154 45.590 -38.136 1.00 30.38 250 MET A CA 1
ATOM 1922 C C . MET A 1 250 ? 8.354 45.262 -39.032 1.00 30.38 250 MET A C 1
ATOM 1924 O O . MET A 1 250 ? 9.464 45.111 -38.526 1.00 30.38 250 MET A O 1
ATOM 1928 N N . ALA A 1 251 ? 8.181 45.266 -40.357 1.00 33.69 251 ALA A N 1
ATOM 1929 C CA . ALA A 1 251 ? 9.285 45.070 -41.302 1.00 33.69 251 ALA A CA 1
ATOM 1930 C C . ALA A 1 251 ? 10.297 46.238 -41.319 1.00 33.69 251 ALA A C 1
ATOM 1932 O O .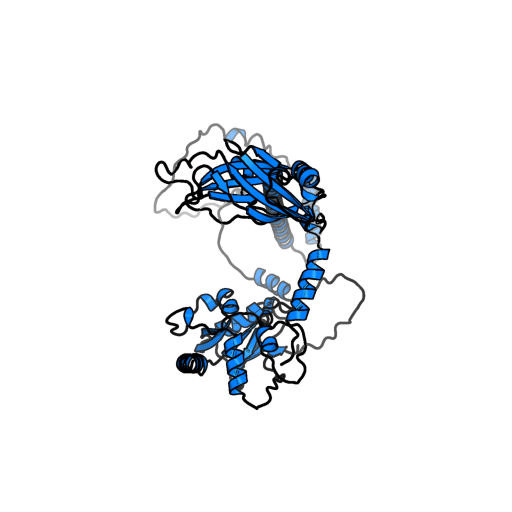 ALA A 1 251 ? 11.417 46.070 -41.786 1.00 33.69 251 ALA A O 1
ATOM 1933 N N . LYS A 1 252 ? 9.934 47.415 -40.784 1.00 35.34 252 LYS A N 1
ATOM 1934 C CA . LYS A 1 252 ? 10.861 48.548 -40.594 1.00 35.34 252 LYS A CA 1
ATOM 1935 C C . LYS A 1 252 ? 11.607 48.530 -39.253 1.00 35.34 252 LYS A C 1
ATOM 1937 O O . LYS A 1 252 ? 12.568 49.279 -39.113 1.00 35.34 252 LYS A O 1
ATOM 1942 N N . ALA A 1 253 ? 11.188 47.709 -38.285 1.00 38.38 253 ALA A N 1
ATOM 1943 C CA . ALA A 1 253 ? 11.805 47.654 -36.955 1.00 38.38 253 ALA A CA 1
ATOM 1944 C C . ALA A 1 253 ? 12.961 46.641 -36.871 1.00 38.38 253 ALA A C 1
ATOM 1946 O O . ALA A 1 253 ? 13.916 46.862 -36.133 1.00 38.38 253 ALA A O 1
ATOM 1947 N N . TYR A 1 254 ? 12.928 45.580 -37.680 1.00 38.81 254 TYR A N 1
ATOM 1948 C CA . TYR A 1 254 ? 14.070 44.689 -37.884 1.00 38.81 254 TYR A CA 1
ATOM 1949 C C . TYR A 1 254 ? 14.851 45.143 -39.114 1.00 38.81 254 TYR A C 1
ATOM 1951 O O . TYR A 1 254 ? 14.810 44.524 -40.175 1.00 38.81 254 TYR A O 1
ATOM 1959 N N . GLY A 1 255 ? 15.537 46.280 -38.975 1.00 35.38 255 GLY A N 1
ATOM 1960 C CA . GLY A 1 255 ? 16.562 46.675 -39.931 1.00 35.38 255 GLY A CA 1
ATOM 1961 C C . GLY A 1 255 ? 17.555 45.526 -40.086 1.00 35.38 255 GLY A C 1
ATOM 1962 O O . GLY A 1 255 ? 18.052 44.997 -39.092 1.00 35.38 255 GLY A O 1
ATOM 1963 N N . ALA A 1 256 ? 17.801 45.115 -41.328 1.00 43.66 256 ALA A N 1
ATOM 1964 C CA . ALA A 1 256 ? 18.867 44.191 -41.667 1.00 43.66 256 ALA A CA 1
ATOM 1965 C C . ALA A 1 256 ? 20.187 44.785 -41.163 1.00 43.66 256 ALA A C 1
ATOM 1967 O O . ALA A 1 256 ? 20.787 45.635 -41.820 1.00 43.66 256 ALA A O 1
ATOM 1968 N N . TYR A 1 257 ? 20.615 44.385 -39.966 1.00 43.44 257 TYR A N 1
ATOM 1969 C CA . TYR A 1 257 ? 21.968 44.651 -39.515 1.00 43.44 257 TYR A CA 1
ATOM 1970 C C . TYR A 1 257 ? 22.881 43.942 -40.517 1.00 43.44 257 TYR A C 1
ATOM 1972 O O . TYR A 1 257 ? 22.777 42.718 -40.643 1.00 43.44 257 TYR A O 1
ATOM 1980 N N . PRO A 1 258 ? 23.738 44.659 -41.268 1.00 50.84 258 PRO A N 1
ATOM 1981 C CA . PRO A 1 258 ? 24.751 43.986 -42.054 1.00 50.84 258 PRO A CA 1
ATOM 1982 C C . PRO A 1 258 ? 25.564 43.165 -41.058 1.00 50.84 258 PRO A C 1
ATOM 1984 O O . PRO A 1 258 ? 26.096 43.721 -40.094 1.00 50.84 258 PRO A O 1
ATOM 1987 N N . ALA A 1 259 ? 25.580 41.840 -41.228 1.00 57.72 259 ALA A N 1
ATOM 1988 C CA . ALA A 1 259 ? 26.405 40.979 -40.397 1.00 57.72 259 ALA A CA 1
ATOM 1989 C C . ALA A 1 259 ? 27.812 41.590 -40.379 1.00 57.72 259 ALA A C 1
ATOM 1991 O O . ALA A 1 259 ? 28.367 41.928 -41.427 1.00 57.72 259 ALA A O 1
ATOM 1992 N N . SER A 1 260 ? 28.324 41.872 -39.180 1.00 66.50 260 SER A N 1
ATOM 1993 C CA . SER A 1 260 ? 29.582 42.601 -39.038 1.00 66.50 260 SER A CA 1
ATOM 1994 C C . SER A 1 260 ? 30.692 41.863 -39.795 1.00 66.50 260 SER A C 1
ATOM 1996 O O . SER A 1 260 ? 30.637 40.639 -39.928 1.00 66.50 260 SER A O 1
ATOM 1998 N N . ALA A 1 261 ? 31.723 42.564 -40.276 1.00 67.75 261 ALA A N 1
ATOM 1999 C CA . ALA A 1 261 ? 32.862 41.909 -40.934 1.00 67.75 261 ALA A CA 1
ATOM 2000 C C . ALA A 1 261 ? 33.461 40.777 -40.067 1.00 67.75 261 ALA A C 1
ATOM 2002 O O . ALA A 1 261 ? 33.911 39.763 -40.592 1.00 67.75 261 ALA A O 1
ATOM 2003 N N . ALA A 1 262 ? 33.368 40.906 -38.738 1.00 63.50 262 ALA A N 1
ATOM 2004 C CA . ALA A 1 262 ? 33.737 39.871 -37.777 1.00 63.50 262 ALA A CA 1
ATOM 2005 C C . ALA A 1 262 ? 32.863 38.607 -37.872 1.00 63.50 262 ALA A C 1
ATOM 2007 O O . ALA A 1 262 ? 33.374 37.502 -37.744 1.00 63.50 262 ALA A O 1
ATOM 2008 N N . THR A 1 263 ? 31.562 38.735 -38.138 1.00 67.94 263 THR A N 1
ATOM 2009 C CA . THR A 1 263 ? 30.654 37.594 -38.324 1.00 67.94 263 THR A CA 1
ATOM 2010 C C . THR A 1 263 ? 31.032 36.793 -39.569 1.00 67.94 263 THR A C 1
ATOM 2012 O O . THR A 1 263 ? 31.143 35.572 -39.496 1.00 67.94 263 THR A O 1
ATOM 2015 N N . TYR A 1 264 ? 31.303 37.468 -40.688 1.00 73.25 264 TYR A N 1
ATOM 2016 C CA . TYR A 1 264 ? 31.759 36.801 -41.911 1.00 73.25 264 TYR A CA 1
ATOM 2017 C C . TYR A 1 264 ? 33.143 36.170 -41.744 1.00 73.25 264 TYR A C 1
ATOM 2019 O O . TYR A 1 264 ? 33.356 35.047 -42.192 1.00 73.25 264 TYR A O 1
ATOM 2027 N N . LEU A 1 265 ? 34.059 36.850 -41.047 1.00 72.62 265 LEU A N 1
ATOM 2028 C CA . LEU A 1 265 ? 35.379 36.313 -40.723 1.00 72.62 265 LEU A CA 1
ATOM 2029 C C . LEU A 1 265 ? 35.283 35.064 -39.834 1.00 72.62 265 LEU A C 1
ATOM 2031 O O . LEU A 1 265 ? 35.958 34.077 -40.103 1.00 72.62 265 LEU A O 1
ATOM 2035 N N . ASN A 1 266 ? 34.411 35.065 -38.825 1.00 71.94 266 ASN A N 1
ATOM 2036 C CA . ASN A 1 266 ? 34.208 33.916 -37.941 1.00 71.94 266 ASN A CA 1
ATOM 2037 C C . ASN A 1 266 ? 33.605 32.717 -38.681 1.00 71.94 266 ASN A C 1
ATOM 2039 O O . ASN A 1 266 ? 34.050 31.592 -38.476 1.00 71.94 266 ASN A O 1
ATOM 2043 N N . VAL A 1 267 ? 32.634 32.947 -39.572 1.00 74.31 267 VAL A N 1
ATOM 2044 C CA . VAL A 1 267 ? 32.073 31.885 -40.424 1.00 74.31 267 VAL A CA 1
ATOM 2045 C C . VAL A 1 267 ? 33.136 31.351 -41.383 1.00 74.31 267 VAL A C 1
ATOM 2047 O O . VAL A 1 267 ? 33.247 30.141 -41.550 1.00 74.31 267 VAL A O 1
ATOM 2050 N N . PHE A 1 268 ? 33.960 32.224 -41.966 1.00 75.12 268 PHE A N 1
ATOM 2051 C CA . PHE A 1 268 ? 35.062 31.808 -42.830 1.00 75.12 268 PHE A CA 1
ATOM 2052 C C . PHE A 1 268 ? 36.093 30.960 -42.077 1.00 75.12 268 PHE A C 1
ATOM 2054 O O . PHE A 1 268 ? 36.457 29.891 -42.555 1.00 75.12 268 PHE A O 1
ATOM 2061 N N . ILE A 1 269 ? 36.518 31.387 -40.883 1.00 76.75 269 ILE A N 1
ATOM 2062 C CA . ILE A 1 269 ? 37.443 30.626 -40.033 1.00 76.75 269 ILE A CA 1
ATOM 2063 C C . ILE A 1 269 ? 36.832 29.274 -39.658 1.00 76.75 269 ILE A C 1
ATOM 2065 O O . ILE A 1 269 ? 37.523 28.262 -39.733 1.00 76.75 269 ILE A O 1
ATOM 2069 N N . LEU A 1 270 ? 35.545 29.228 -39.305 1.00 76.25 270 LEU A N 1
ATOM 2070 C CA . LEU A 1 270 ? 34.842 27.987 -38.977 1.00 76.25 270 LEU A CA 1
ATOM 2071 C C . LEU A 1 270 ? 34.816 27.022 -40.171 1.00 76.25 270 LEU A C 1
ATOM 2073 O O . LEU A 1 270 ? 35.225 25.873 -40.037 1.00 76.25 270 LEU A O 1
ATOM 2077 N N . VAL A 1 271 ? 34.397 27.497 -41.347 1.00 71.75 271 VAL A N 1
ATOM 2078 C CA . VAL A 1 271 ? 34.327 26.688 -42.576 1.00 71.75 271 VAL A CA 1
ATOM 2079 C C . VAL A 1 271 ? 35.716 26.225 -43.013 1.00 71.75 271 VAL A C 1
ATOM 2081 O O . VAL A 1 271 ? 35.882 25.065 -43.379 1.00 71.75 271 VAL A O 1
ATOM 2084 N N . PHE A 1 272 ? 36.722 27.097 -42.930 1.00 76.00 272 PHE A N 1
ATOM 2085 C CA . PHE A 1 272 ? 38.110 26.753 -43.227 1.00 76.00 272 PHE A CA 1
ATOM 2086 C C . PHE A 1 272 ? 38.650 25.698 -42.255 1.00 76.00 272 PHE A C 1
ATOM 2088 O O . PHE A 1 272 ? 39.250 24.721 -42.685 1.00 76.00 272 PHE A O 1
ATOM 2095 N N . THR A 1 273 ? 38.389 25.850 -40.955 1.00 74.56 273 THR A N 1
ATOM 2096 C CA . THR A 1 273 ? 38.838 24.899 -39.925 1.00 74.56 273 THR A CA 1
ATOM 2097 C C . THR A 1 273 ? 38.192 23.528 -40.118 1.00 74.56 273 THR A C 1
ATOM 2099 O O . THR A 1 273 ? 38.883 22.517 -40.029 1.00 74.56 273 THR A O 1
ATOM 2102 N N . ILE A 1 274 ? 36.895 23.485 -40.443 1.00 70.94 274 ILE A N 1
ATOM 2103 C CA . ILE A 1 274 ? 36.194 22.232 -40.756 1.00 70.94 274 ILE A CA 1
ATOM 2104 C C . ILE A 1 274 ? 36.753 21.610 -42.043 1.00 70.94 274 ILE A C 1
ATOM 2106 O O . ILE A 1 274 ? 36.996 20.414 -42.074 1.00 70.94 274 ILE A O 1
ATOM 2110 N N . GLY A 1 275 ? 37.031 22.411 -43.077 1.00 66.81 275 GLY A N 1
ATOM 2111 C CA . GLY A 1 275 ? 37.571 21.920 -44.349 1.00 66.81 275 GLY A CA 1
ATOM 2112 C C . GLY A 1 275 ? 39.019 21.413 -44.298 1.00 66.81 275 GLY A C 1
ATOM 2113 O O . GLY A 1 275 ? 39.437 20.701 -45.206 1.00 66.81 275 GLY A O 1
ATOM 2114 N N . VAL A 1 276 ? 39.789 21.771 -43.265 1.00 76.19 276 VAL A N 1
ATOM 2115 C CA . VAL A 1 276 ? 41.162 21.279 -43.039 1.00 76.19 276 VAL A CA 1
ATOM 2116 C C . VAL A 1 276 ? 41.175 19.961 -42.250 1.00 76.19 276 VAL A C 1
ATOM 2118 O O . VAL A 1 276 ? 42.171 19.236 -42.287 1.00 76.19 276 VAL A O 1
ATOM 2121 N N . LEU A 1 277 ? 40.086 19.617 -41.555 1.00 74.69 277 LEU A N 1
ATOM 2122 C CA . LEU A 1 277 ? 39.973 18.349 -40.836 1.00 74.69 277 LEU A CA 1
ATOM 2123 C C . LEU A 1 277 ? 39.727 17.203 -41.837 1.00 74.69 277 LEU A C 1
ATOM 2125 O O . LEU A 1 277 ? 38.768 17.264 -42.602 1.00 74.69 277 LEU A O 1
ATOM 2129 N N . PRO A 1 278 ? 40.563 16.148 -41.841 1.00 64.44 278 PRO A N 1
ATOM 2130 C CA . PRO A 1 278 ? 40.538 15.118 -42.884 1.00 64.44 278 PRO A CA 1
ATOM 2131 C C . PRO A 1 278 ? 39.272 14.246 -42.878 1.00 64.44 278 PRO A C 1
ATOM 2133 O O . PRO A 1 278 ? 38.951 13.657 -43.907 1.00 64.44 278 PRO A O 1
ATOM 2136 N N . ASP A 1 279 ? 38.539 14.211 -41.760 1.00 72.50 279 ASP A N 1
ATOM 2137 C CA . ASP A 1 279 ? 37.421 13.284 -41.539 1.00 72.50 279 ASP A CA 1
ATOM 2138 C C . ASP A 1 279 ? 36.061 13.980 -41.331 1.00 72.50 279 ASP A C 1
ATOM 2140 O O . ASP A 1 279 ? 35.101 13.321 -40.941 1.00 72.50 279 ASP A O 1
ATOM 2144 N N . TRP A 1 280 ? 35.961 15.306 -41.512 1.00 70.81 280 TRP A N 1
ATOM 2145 C CA . TRP A 1 280 ? 34.735 16.067 -41.220 1.00 70.81 280 TRP A CA 1
ATOM 2146 C C . TRP A 1 280 ? 34.297 16.930 -42.400 1.00 70.81 280 TRP A C 1
ATOM 2148 O O . TRP A 1 280 ? 35.031 17.796 -42.871 1.00 70.81 280 TRP A O 1
ATOM 2158 N N . THR A 1 281 ? 33.051 16.763 -42.838 1.00 77.56 281 THR A N 1
ATOM 2159 C CA . THR A 1 281 ? 32.434 17.661 -43.820 1.00 77.56 281 THR A CA 1
ATOM 2160 C C . THR A 1 281 ? 31.626 18.770 -43.140 1.00 77.56 281 THR A C 1
ATOM 2162 O O . THR A 1 281 ? 31.050 18.597 -42.064 1.00 77.56 281 THR A O 1
ATOM 2165 N N . VAL A 1 282 ? 31.516 19.934 -43.793 1.00 72.75 282 VAL A N 1
ATOM 2166 C CA . VAL A 1 282 ? 30.685 21.060 -43.309 1.00 72.75 282 VAL A CA 1
ATOM 2167 C C . VAL A 1 282 ? 29.224 20.636 -43.111 1.00 72.75 282 VAL A C 1
ATOM 2169 O O . VAL A 1 282 ? 28.567 21.089 -42.177 1.00 72.75 282 VAL A O 1
ATOM 2172 N N . ASN A 1 283 ? 28.729 19.727 -43.954 1.00 72.38 283 ASN A N 1
ATOM 2173 C CA . ASN A 1 283 ? 27.376 19.193 -43.848 1.00 72.38 283 ASN A CA 1
ATOM 2174 C C . ASN A 1 283 ? 27.178 18.364 -42.568 1.00 72.38 283 ASN A C 1
ATOM 2176 O O . ASN A 1 283 ? 26.198 18.571 -41.856 1.00 72.38 283 ASN A O 1
ATOM 2180 N N . GLU A 1 284 ? 28.120 17.476 -42.236 1.00 74.69 284 GLU A N 1
ATOM 2181 C CA . GLU A 1 284 ? 28.070 16.688 -40.995 1.00 74.69 284 GLU A CA 1
ATOM 2182 C C . GLU A 1 284 ? 28.112 17.592 -39.762 1.00 74.69 284 GLU A C 1
ATOM 2184 O O . GLU A 1 284 ? 27.291 17.431 -38.860 1.00 74.69 284 GLU A O 1
ATOM 2189 N N . PHE A 1 285 ? 28.986 18.604 -39.754 1.00 78.50 285 PHE A N 1
ATOM 2190 C CA . PHE A 1 285 ? 29.032 19.588 -38.673 1.00 78.50 285 PHE A CA 1
ATOM 2191 C C . PHE A 1 285 ? 27.680 20.290 -38.472 1.00 78.50 285 PHE A C 1
ATOM 2193 O O . PHE A 1 285 ? 27.202 20.390 -37.342 1.00 78.50 285 PHE A O 1
ATOM 2200 N N . CYS A 1 286 ? 27.031 20.746 -39.549 1.00 74.75 286 CYS A N 1
ATOM 2201 C CA . CYS A 1 286 ? 25.723 21.397 -39.460 1.00 74.75 286 CYS A CA 1
ATOM 2202 C C . CYS A 1 286 ? 24.638 20.461 -38.908 1.00 74.75 286 CYS A C 1
ATOM 2204 O O . CYS A 1 286 ? 23.849 20.890 -38.067 1.00 74.75 286 CYS A O 1
ATOM 2206 N N . VAL A 1 287 ? 24.608 19.195 -39.334 1.00 76.19 287 VAL A N 1
ATOM 2207 C CA . VAL A 1 287 ? 23.638 18.204 -38.839 1.00 76.19 287 VAL A CA 1
ATOM 2208 C C . VAL A 1 287 ? 23.837 17.942 -37.345 1.00 76.19 287 VAL A C 1
ATOM 2210 O O . VAL A 1 287 ? 22.872 18.012 -36.582 1.00 76.19 287 VAL A O 1
ATOM 2213 N N . TYR A 1 288 ? 25.077 17.720 -36.900 1.00 80.25 288 TYR A N 1
ATOM 2214 C CA . TYR A 1 288 ? 25.370 17.518 -35.479 1.00 80.25 288 TYR A CA 1
ATOM 2215 C C . TYR A 1 288 ? 25.098 18.767 -34.640 1.00 80.25 288 TYR A C 1
ATOM 2217 O O . TYR A 1 288 ? 24.585 18.654 -33.528 1.00 80.25 288 TYR A O 1
ATOM 2225 N N . PHE A 1 289 ? 25.387 19.958 -35.165 1.00 78.06 289 PHE A N 1
ATOM 2226 C CA . PHE A 1 289 ? 25.104 21.212 -34.472 1.00 78.06 289 PHE A CA 1
ATOM 2227 C C . PHE A 1 289 ? 23.600 21.431 -34.280 1.00 78.06 289 PHE A C 1
ATOM 2229 O O . PHE A 1 289 ? 23.163 21.751 -33.176 1.00 78.06 289 PHE A O 1
ATOM 2236 N N . VAL A 1 290 ? 22.794 21.206 -35.322 1.00 79.50 290 VAL A N 1
ATOM 2237 C CA . VAL A 1 290 ? 21.329 21.285 -35.216 1.00 79.50 290 VAL A CA 1
ATOM 2238 C C . VAL A 1 290 ? 20.803 20.234 -34.236 1.00 79.50 290 VAL A C 1
ATOM 2240 O O . VAL A 1 290 ? 19.988 20.571 -33.380 1.00 79.50 290 VAL A O 1
ATOM 2243 N N . GLY A 1 291 ? 21.317 19.001 -34.290 1.00 77.62 291 GLY A N 1
ATOM 2244 C CA . GLY A 1 291 ? 20.960 17.945 -33.338 1.00 77.62 291 GLY A CA 1
ATOM 2245 C C . GLY A 1 291 ? 21.315 18.294 -31.888 1.00 77.62 291 GLY A C 1
ATOM 2246 O O . GLY A 1 291 ? 20.528 18.045 -30.979 1.00 77.62 291 GLY A O 1
ATOM 2247 N N . PHE A 1 292 ? 22.463 18.934 -31.660 1.00 84.31 292 PHE A N 1
ATOM 2248 C CA . PHE A 1 292 ? 22.857 19.422 -30.340 1.00 84.31 292 PHE A CA 1
ATOM 2249 C C . PHE A 1 292 ? 21.925 20.530 -29.835 1.00 84.31 292 PHE A C 1
ATOM 2251 O O . PHE A 1 292 ? 21.494 20.492 -28.683 1.00 84.31 292 PHE A O 1
ATOM 2258 N N . VAL A 1 293 ? 21.575 21.499 -30.685 1.00 83.00 293 VAL A N 1
ATOM 2259 C CA . VAL A 1 293 ? 20.641 22.576 -30.318 1.00 83.00 293 VAL A CA 1
ATOM 2260 C C . VAL A 1 293 ? 19.260 22.010 -29.982 1.00 83.00 293 VAL A C 1
ATOM 2262 O O . VAL A 1 293 ? 18.689 22.384 -28.958 1.00 83.00 293 VAL A O 1
ATOM 2265 N N . ASP A 1 294 ? 18.747 21.077 -30.784 1.00 85.38 294 ASP A N 1
ATOM 2266 C CA . ASP A 1 294 ? 17.470 20.407 -30.520 1.00 85.38 294 ASP A CA 1
ATOM 2267 C C . ASP A 1 294 ? 17.504 19.628 -29.194 1.00 85.38 294 ASP A C 1
ATOM 2269 O O . ASP A 1 294 ? 16.628 19.785 -28.338 1.00 85.38 294 ASP A O 1
ATOM 2273 N N . TRP A 1 295 ? 18.591 18.889 -28.947 1.00 89.75 295 TRP A N 1
ATOM 2274 C CA . TRP A 1 295 ? 18.819 18.207 -27.675 1.00 89.75 295 TRP A CA 1
ATOM 2275 C C . TRP A 1 295 ? 18.781 19.184 -26.491 1.00 89.75 295 TRP A C 1
ATOM 2277 O O . TRP A 1 295 ? 18.068 18.932 -25.516 1.00 89.75 295 TRP A O 1
ATOM 2287 N N . VAL A 1 296 ? 19.476 20.325 -26.573 1.00 89.06 296 VAL A N 1
ATOM 2288 C CA . VAL A 1 296 ? 19.483 21.349 -25.513 1.00 89.06 296 VAL A CA 1
ATOM 2289 C C . VAL A 1 296 ? 18.078 21.899 -25.267 1.00 89.06 296 VAL A C 1
ATOM 2291 O O . VAL A 1 296 ? 17.675 22.051 -24.111 1.00 89.06 296 VAL A O 1
ATOM 2294 N N . LEU A 1 297 ? 17.309 22.177 -26.320 1.00 85.25 297 LEU A N 1
ATOM 2295 C CA . LEU A 1 297 ? 15.954 22.717 -26.194 1.00 85.25 297 LEU A CA 1
ATOM 2296 C C . LEU A 1 297 ? 15.007 21.718 -25.520 1.00 85.25 297 LEU A C 1
ATOM 2298 O O . LEU A 1 297 ? 14.307 22.082 -24.571 1.00 85.25 297 LEU A O 1
ATOM 2302 N N . ILE A 1 298 ? 15.038 20.449 -25.935 1.00 87.81 298 ILE A N 1
ATOM 2303 C CA . ILE A 1 298 ? 14.208 19.386 -25.351 1.00 87.81 298 ILE A CA 1
ATOM 2304 C C . ILE A 1 298 ? 14.532 19.194 -23.865 1.00 87.81 298 ILE A C 1
ATOM 2306 O O . ILE A 1 298 ? 13.623 19.102 -23.034 1.00 87.81 298 ILE A O 1
ATOM 2310 N N . HIS A 1 299 ? 15.815 19.147 -23.500 1.00 89.31 299 HIS A N 1
ATOM 2311 C CA . HIS A 1 299 ? 16.219 18.939 -22.107 1.00 89.31 299 HIS A CA 1
ATOM 2312 C C . HIS A 1 299 ? 15.899 20.152 -21.232 1.00 89.31 299 HIS A C 1
ATOM 2314 O O . HIS A 1 299 ? 15.463 19.988 -20.092 1.00 89.31 299 HIS A O 1
ATOM 2320 N N . THR A 1 300 ? 16.018 21.361 -21.780 1.00 89.81 300 THR A N 1
ATOM 2321 C CA . THR A 1 300 ? 15.632 22.597 -21.092 1.00 89.81 300 THR A CA 1
ATOM 2322 C C . THR A 1 300 ? 14.123 22.639 -20.839 1.00 89.81 300 THR A C 1
ATOM 2324 O O . THR A 1 300 ? 13.693 22.942 -19.727 1.00 89.81 300 THR A O 1
ATOM 2327 N N . ALA A 1 301 ? 13.301 22.264 -21.826 1.00 90.25 301 ALA A N 1
ATOM 2328 C CA . ALA A 1 301 ? 11.848 22.170 -21.668 1.00 90.25 301 ALA A CA 1
ATOM 2329 C C . ALA A 1 301 ? 11.447 21.135 -20.599 1.00 90.25 301 ALA A C 1
ATOM 2331 O O . ALA A 1 301 ? 10.587 21.409 -19.754 1.00 90.25 301 ALA A O 1
ATOM 2332 N N . LYS A 1 302 ? 12.111 19.969 -20.576 1.00 90.38 302 LYS A N 1
ATOM 2333 C CA . LYS A 1 302 ? 11.922 18.954 -19.526 1.00 90.38 302 LYS A CA 1
ATOM 2334 C C . LYS A 1 302 ? 12.305 19.487 -18.145 1.00 90.38 302 LYS A C 1
ATOM 2336 O O . LYS A 1 302 ? 11.559 19.275 -17.194 1.00 90.38 302 LYS A O 1
ATOM 2341 N N . LEU A 1 303 ? 13.419 20.215 -18.031 1.00 93.62 303 LEU A N 1
ATOM 2342 C CA . LEU A 1 303 ? 13.870 20.812 -16.770 1.00 93.62 303 LEU A CA 1
ATOM 2343 C C . LEU A 1 303 ? 12.855 21.830 -16.236 1.00 93.62 303 LEU A C 1
ATOM 2345 O O . LEU A 1 303 ? 12.488 21.763 -15.063 1.00 93.62 303 LEU A O 1
ATOM 2349 N N . ILE A 1 304 ? 12.349 22.717 -17.098 1.00 95.06 304 ILE A N 1
ATOM 2350 C CA . ILE A 1 304 ? 11.307 23.690 -16.733 1.00 95.06 304 ILE A CA 1
ATOM 2351 C C . ILE A 1 304 ? 10.039 22.965 -16.274 1.00 95.06 304 ILE A C 1
ATOM 2353 O O . ILE A 1 304 ? 9.492 23.302 -15.229 1.00 95.06 304 ILE A O 1
ATOM 2357 N N . THR A 1 305 ? 9.609 21.933 -17.002 1.00 91.94 305 THR A N 1
ATOM 2358 C CA . THR A 1 305 ? 8.408 21.156 -16.655 1.00 91.94 305 THR A CA 1
ATOM 2359 C C . THR A 1 305 ? 8.558 20.470 -15.295 1.00 91.94 305 THR A C 1
ATOM 2361 O O . THR A 1 305 ? 7.679 20.594 -14.442 1.00 91.94 305 THR A O 1
ATOM 2364 N N . SER A 1 306 ? 9.691 19.809 -15.046 1.00 92.00 306 SER A N 1
ATOM 2365 C CA . SER A 1 306 ? 9.994 19.187 -13.751 1.00 92.00 306 SER A CA 1
ATOM 2366 C C . SER A 1 306 ? 10.019 20.214 -12.618 1.00 92.00 306 SER A C 1
ATOM 2368 O O . SER A 1 306 ? 9.457 19.970 -11.550 1.00 92.00 306 SER A O 1
ATOM 2370 N N . PHE A 1 307 ? 10.605 21.391 -12.853 1.00 95.62 307 PHE A N 1
ATOM 2371 C CA . PHE A 1 307 ? 10.598 22.482 -11.882 1.00 95.62 307 PHE A CA 1
ATOM 2372 C C . PHE A 1 307 ? 9.178 22.990 -11.599 1.00 95.62 307 PHE A C 1
ATOM 2374 O O . PHE A 1 307 ? 8.822 23.183 -10.438 1.00 95.62 307 PHE A O 1
ATOM 2381 N N . SER A 1 308 ? 8.333 23.148 -12.622 1.00 93.69 308 SER A N 1
ATOM 2382 C CA . SER A 1 308 ? 6.929 23.543 -12.454 1.00 93.69 308 SER A CA 1
ATOM 2383 C C . SER A 1 308 ? 6.126 22.521 -11.645 1.00 93.69 308 SER A C 1
ATOM 2385 O O . SER A 1 308 ? 5.333 22.921 -10.795 1.00 93.69 308 SER A O 1
ATOM 2387 N N . ILE A 1 309 ? 6.357 21.218 -11.849 1.00 94.12 309 ILE A N 1
ATOM 2388 C CA . ILE A 1 309 ? 5.716 20.151 -11.061 1.00 94.12 309 ILE A CA 1
ATOM 2389 C C . ILE A 1 309 ? 6.150 20.233 -9.593 1.00 94.12 309 ILE A C 1
ATOM 2391 O O . ILE A 1 309 ? 5.304 20.237 -8.698 1.00 94.12 309 ILE A O 1
ATOM 2395 N N . LEU A 1 310 ? 7.456 20.351 -9.332 1.00 92.44 310 LEU A N 1
ATOM 2396 C CA . LEU A 1 310 ? 7.981 20.484 -7.970 1.00 92.44 310 LEU A CA 1
ATOM 2397 C C . LEU A 1 310 ? 7.470 21.755 -7.285 1.00 92.44 310 LEU A C 1
ATOM 2399 O O . LEU A 1 310 ? 7.119 21.723 -6.107 1.00 92.44 310 LEU A O 1
ATOM 2403 N N . PHE A 1 311 ? 7.370 22.861 -8.022 1.00 92.50 311 PHE A N 1
ATOM 2404 C CA . PHE A 1 311 ? 6.815 24.109 -7.516 1.00 92.50 311 PHE A CA 1
ATOM 2405 C C . PHE A 1 311 ? 5.324 23.980 -7.185 1.00 92.50 311 PHE A C 1
ATOM 2407 O O . PHE A 1 311 ? 4.897 24.419 -6.118 1.00 92.50 311 PHE A O 1
ATOM 2414 N N . ALA A 1 312 ? 4.532 23.329 -8.040 1.00 90.19 312 ALA A N 1
ATOM 2415 C CA . ALA A 1 312 ? 3.125 23.053 -7.759 1.00 90.19 312 ALA A CA 1
ATOM 2416 C C . ALA A 1 312 ? 2.966 22.190 -6.496 1.00 90.19 312 ALA A C 1
ATOM 2418 O O . ALA A 1 312 ? 2.164 22.518 -5.619 1.00 90.19 312 ALA A O 1
ATOM 2419 N N . PHE A 1 313 ? 3.784 21.142 -6.356 1.00 88.62 313 PHE A N 1
ATOM 2420 C CA . PHE A 1 313 ? 3.802 20.305 -5.158 1.00 88.62 313 PHE A CA 1
ATOM 2421 C C . PHE A 1 313 ? 4.187 21.109 -3.909 1.00 88.62 313 PHE A C 1
ATOM 2423 O O . PHE A 1 313 ? 3.528 21.005 -2.874 1.00 88.62 313 PHE A O 1
ATOM 2430 N N . TYR A 1 314 ? 5.198 21.976 -4.016 1.00 87.69 314 TYR A N 1
ATOM 2431 C CA . TYR A 1 314 ? 5.602 22.884 -2.946 1.00 87.69 314 TYR A CA 1
ATOM 2432 C C . TYR A 1 314 ? 4.466 23.826 -2.529 1.00 87.69 314 TYR A C 1
ATOM 2434 O O . TYR A 1 314 ? 4.222 23.983 -1.335 1.00 87.69 314 TYR A O 1
ATOM 2442 N N . VAL A 1 315 ? 3.733 24.418 -3.477 1.00 87.00 315 VAL A N 1
ATOM 2443 C CA . VAL A 1 315 ? 2.588 25.298 -3.187 1.00 87.00 315 VAL A CA 1
ATOM 2444 C C . VAL A 1 315 ? 1.485 24.528 -2.457 1.00 87.00 315 VAL A C 1
ATOM 2446 O O . VAL A 1 315 ? 1.043 24.964 -1.392 1.00 87.00 315 VAL A O 1
ATOM 2449 N N . VAL A 1 316 ? 1.075 23.363 -2.969 1.00 84.06 316 VAL A N 1
ATOM 2450 C CA . VAL A 1 316 ? 0.055 22.518 -2.318 1.00 84.06 316 VAL A CA 1
ATOM 2451 C C . VAL A 1 316 ? 0.489 22.152 -0.902 1.00 84.06 316 VAL A C 1
ATOM 2453 O O . VAL A 1 316 ? -0.276 22.319 0.047 1.00 84.06 316 VAL A O 1
ATOM 2456 N N . PHE A 1 317 ? 1.740 21.728 -0.731 1.00 80.62 317 PHE A N 1
ATOM 2457 C CA . PHE A 1 317 ? 2.280 21.368 0.573 1.00 80.62 317 PHE A CA 1
ATOM 2458 C C . PHE A 1 317 ? 2.333 22.568 1.532 1.00 80.62 317 PHE A C 1
ATOM 2460 O O . PHE A 1 317 ? 1.893 22.475 2.679 1.00 80.62 317 PHE A O 1
ATOM 2467 N N . ARG A 1 318 ? 2.805 23.727 1.060 1.00 84.81 318 ARG A N 1
ATOM 2468 C CA . ARG A 1 318 ? 2.943 24.960 1.849 1.00 84.81 318 ARG A CA 1
ATOM 2469 C C . ARG A 1 318 ? 1.602 25.509 2.331 1.00 84.81 318 ARG A C 1
ATOM 2471 O O . ARG A 1 318 ? 1.553 26.106 3.412 1.00 84.81 318 ARG A O 1
ATOM 2478 N N . PHE A 1 319 ? 0.542 25.326 1.544 1.00 82.00 319 PHE A N 1
ATOM 2479 C CA . PHE A 1 319 ? -0.801 25.839 1.824 1.00 82.00 319 PHE A CA 1
ATOM 2480 C C . PHE A 1 319 ? -1.814 24.760 2.220 1.00 82.00 319 PHE A C 1
ATOM 2482 O O . PHE A 1 319 ? -2.991 25.078 2.390 1.00 82.00 319 PHE A O 1
ATOM 2489 N N . ARG A 1 320 ? -1.372 23.520 2.461 1.00 75.12 320 ARG A N 1
ATOM 2490 C CA . ARG A 1 320 ? -2.231 22.368 2.791 1.00 75.12 320 ARG A CA 1
ATOM 2491 C C . ARG A 1 320 ? -3.280 22.650 3.870 1.00 75.12 320 ARG A C 1
ATOM 2493 O O . ARG A 1 320 ? -4.429 22.268 3.712 1.00 75.12 320 ARG A O 1
ATOM 2500 N N . HIS A 1 321 ? -2.917 23.388 4.923 1.00 65.62 321 HIS A N 1
ATOM 2501 C CA . HIS A 1 321 ? -3.833 23.729 6.017 1.00 65.62 321 HIS A CA 1
ATOM 2502 C C . HIS A 1 321 ? -4.950 24.682 5.566 1.00 65.62 321 HIS A C 1
ATOM 2504 O O . HIS A 1 321 ? -6.100 24.526 5.954 1.00 65.62 321 HIS A O 1
ATOM 2510 N N . ARG A 1 322 ? -4.633 25.659 4.706 1.00 76.50 322 ARG A N 1
ATOM 2511 C CA . ARG A 1 322 ? -5.641 26.579 4.154 1.00 76.50 322 ARG A CA 1
ATOM 2512 C C . ARG A 1 322 ? -6.554 25.876 3.153 1.00 76.50 322 ARG A C 1
ATOM 2514 O O . ARG A 1 322 ? -7.742 26.166 3.120 1.00 76.50 322 ARG A O 1
ATOM 2521 N N . ILE A 1 323 ? -6.004 24.943 2.376 1.00 73.19 323 ILE A N 1
ATOM 2522 C CA . ILE A 1 323 ? -6.765 24.120 1.427 1.00 73.19 323 ILE A CA 1
ATOM 2523 C C . ILE A 1 323 ? -7.723 23.181 2.180 1.00 73.19 323 ILE A C 1
ATOM 2525 O O . ILE A 1 323 ? -8.886 23.069 1.802 1.00 73.19 323 ILE A O 1
ATOM 2529 N N . ALA A 1 324 ? -7.273 22.562 3.276 1.00 65.31 324 ALA A N 1
ATOM 2530 C CA . ALA A 1 324 ? -8.111 21.708 4.121 1.00 65.31 324 ALA A CA 1
ATOM 2531 C C . ALA A 1 324 ? -9.288 22.478 4.747 1.00 65.31 324 ALA A C 1
ATOM 2533 O O . ALA A 1 324 ? -10.421 22.004 4.703 1.00 65.31 324 ALA A O 1
ATOM 2534 N N . ILE A 1 325 ? -9.045 23.700 5.240 1.00 65.38 325 ILE A N 1
ATOM 2535 C CA . ILE A 1 325 ? -10.112 24.576 5.753 1.00 65.38 325 ILE A CA 1
ATOM 2536 C C . ILE A 1 325 ? -11.093 24.955 4.635 1.00 65.38 325 ILE A C 1
ATOM 2538 O O . ILE A 1 325 ? -12.301 24.827 4.802 1.00 65.38 325 ILE A O 1
ATOM 2542 N N . ALA A 1 326 ? -10.593 25.377 3.469 1.00 68.50 326 ALA A N 1
ATOM 2543 C CA . ALA A 1 326 ? -11.441 25.802 2.351 1.00 68.50 326 ALA A CA 1
ATOM 2544 C C . ALA A 1 326 ? -12.325 24.675 1.783 1.00 68.50 326 ALA A C 1
ATOM 2546 O O . ALA A 1 326 ? -13.357 24.951 1.179 1.00 68.50 326 ALA A O 1
ATOM 2547 N N . THR A 1 327 ? -11.926 23.416 1.967 1.00 66.94 327 THR A N 1
ATOM 2548 C CA . THR A 1 327 ? -12.662 22.235 1.492 1.00 66.94 327 THR A CA 1
ATOM 2549 C C . THR A 1 327 ? -13.599 21.635 2.544 1.00 66.94 327 THR A C 1
ATOM 2551 O O . THR A 1 327 ? -14.283 20.659 2.250 1.00 66.94 327 THR A O 1
ATOM 2554 N N . GLY A 1 328 ? -13.664 22.207 3.755 1.00 54.88 328 GLY A N 1
ATOM 2555 C CA . GLY A 1 328 ? -14.513 21.702 4.842 1.00 54.88 328 GLY A CA 1
ATOM 2556 C C . GLY A 1 328 ? -14.043 20.365 5.431 1.00 54.88 328 GLY A C 1
ATOM 2557 O O . GLY A 1 328 ? -14.784 19.707 6.158 1.00 54.88 328 GLY A O 1
ATOM 2558 N N . LEU A 1 329 ? -12.807 19.954 5.136 1.00 61.31 329 LEU A N 1
ATOM 2559 C CA . LEU A 1 329 ? -12.215 18.681 5.554 1.00 61.31 329 LEU A CA 1
ATOM 2560 C C . LEU A 1 329 ? -11.450 18.815 6.881 1.00 61.31 329 LEU A C 1
ATOM 2562 O O . LEU A 1 329 ? -10.417 18.180 7.075 1.00 61.31 329 LEU A O 1
ATOM 2566 N N . GLU A 1 330 ? -11.946 19.636 7.812 1.00 55.78 330 GLU A N 1
ATOM 2567 C CA . GLU A 1 330 ? -11.267 19.922 9.089 1.00 55.78 330 GLU A CA 1
ATOM 2568 C C . GLU A 1 330 ? -11.024 18.671 9.951 1.00 55.78 330 GLU A C 1
ATOM 2570 O O . GLU A 1 330 ? -10.097 18.645 10.756 1.00 55.78 330 GLU A O 1
ATOM 2575 N N . HIS A 1 331 ? -11.840 17.629 9.775 1.00 55.69 331 HIS A N 1
ATOM 2576 C CA . HIS A 1 331 ? -11.812 16.399 10.569 1.00 55.69 331 HIS A CA 1
ATOM 2577 C C . HIS A 1 331 ? -11.106 15.226 9.869 1.00 55.69 331 HIS A C 1
ATOM 2579 O O . HIS A 1 331 ? -10.885 14.186 10.489 1.00 55.69 331 HIS A O 1
ATOM 2585 N N . ILE A 1 332 ? -10.733 15.363 8.590 1.00 56.31 332 ILE A N 1
ATOM 2586 C CA . ILE A 1 332 ? -10.073 14.288 7.843 1.00 56.31 332 ILE A CA 1
ATOM 2587 C C . ILE A 1 332 ? -8.615 14.674 7.629 1.00 56.31 332 ILE A C 1
ATOM 2589 O O . ILE A 1 332 ? -8.280 15.487 6.768 1.00 56.31 332 ILE A O 1
ATOM 2593 N N . THR A 1 333 ? -7.720 14.042 8.387 1.00 55.75 333 THR A N 1
ATOM 2594 C CA . THR A 1 333 ? -6.278 14.075 8.127 1.00 55.75 333 THR A CA 1
ATOM 2595 C C . THR A 1 333 ? -5.968 13.252 6.870 1.00 55.75 333 THR A C 1
ATOM 2597 O O . THR A 1 333 ? -5.395 12.170 6.928 1.00 55.75 333 THR A O 1
ATOM 2600 N N . LEU A 1 334 ? -6.369 13.770 5.702 1.00 52.41 334 LEU A N 1
ATOM 2601 C CA . LEU A 1 334 ? -6.193 13.136 4.387 1.00 52.41 334 LEU A CA 1
ATOM 2602 C C . LEU A 1 334 ? -4.724 12.840 4.061 1.00 52.41 334 LEU A C 1
ATOM 2604 O O . LEU A 1 334 ? -4.434 11.924 3.300 1.00 52.41 334 LEU A O 1
ATOM 2608 N N . ILE A 1 335 ? -3.791 13.616 4.621 1.00 55.66 335 ILE A N 1
ATOM 2609 C CA . ILE A 1 335 ? -2.358 13.483 4.356 1.00 55.66 335 ILE A CA 1
ATOM 2610 C C . ILE A 1 335 ? -1.605 13.433 5.689 1.00 55.66 335 ILE A C 1
ATOM 2612 O O . ILE A 1 335 ? -1.260 14.464 6.271 1.00 55.66 335 ILE A O 1
ATOM 2616 N N . ARG A 1 336 ? -1.332 12.211 6.157 1.00 61.00 336 ARG A N 1
ATOM 2617 C CA . ARG A 1 336 ? -0.530 11.900 7.354 1.00 61.00 336 ARG A CA 1
ATOM 2618 C C . ARG A 1 336 ? 0.976 11.977 7.052 1.00 61.00 336 ARG A C 1
ATOM 2620 O O . ARG A 1 336 ? 1.678 10.985 7.181 1.00 61.00 336 ARG A O 1
ATOM 2627 N N . PHE A 1 337 ? 1.473 13.125 6.590 1.00 58.56 337 PHE A N 1
ATOM 2628 C CA . PHE A 1 337 ? 2.893 13.278 6.233 1.00 58.56 337 PHE A CA 1
ATOM 2629 C C . PHE A 1 337 ? 3.499 14.565 6.799 1.00 58.56 337 PHE A C 1
ATOM 2631 O O . PHE A 1 337 ? 3.039 15.670 6.477 1.00 58.56 337 PHE A O 1
ATOM 2638 N N . ASN A 1 338 ? 4.557 14.439 7.604 1.00 64.12 338 ASN A N 1
ATOM 2639 C CA . ASN A 1 338 ? 5.452 15.535 7.959 1.00 64.12 338 ASN A CA 1
ATOM 2640 C C . ASN A 1 338 ? 6.755 15.451 7.166 1.00 64.12 338 ASN A C 1
ATOM 2642 O O . ASN A 1 338 ? 7.301 14.378 6.946 1.00 64.12 338 ASN A O 1
ATOM 2646 N N . TRP A 1 339 ? 7.345 16.601 6.843 1.00 63.69 339 TRP A N 1
ATOM 2647 C CA . TRP A 1 339 ? 8.685 16.632 6.246 1.00 63.69 339 TRP A CA 1
ATOM 2648 C C . TRP A 1 339 ? 9.762 16.070 7.182 1.00 63.69 339 TRP A C 1
ATOM 2650 O O . TRP A 1 339 ? 10.768 15.545 6.717 1.00 63.69 339 TRP A O 1
ATOM 2660 N N . ARG A 1 340 ? 9.534 16.135 8.500 1.00 64.31 340 ARG A N 1
ATOM 2661 C CA . ARG A 1 340 ? 10.410 15.520 9.509 1.00 64.31 340 ARG A CA 1
ATOM 2662 C C . ARG A 1 340 ? 10.441 13.988 9.415 1.00 64.31 340 ARG A C 1
ATOM 2664 O O . ARG A 1 340 ? 11.478 13.401 9.717 1.00 64.31 340 ARG A O 1
ATOM 2671 N N . ASP A 1 341 ? 9.369 13.367 8.919 1.00 64.81 341 ASP A N 1
ATOM 2672 C CA . ASP A 1 341 ? 9.264 11.909 8.793 1.00 64.81 341 ASP A CA 1
ATOM 2673 C C . ASP A 1 341 ? 10.215 11.367 7.712 1.00 64.81 341 ASP A C 1
ATOM 2675 O O . ASP A 1 341 ? 10.764 10.279 7.863 1.00 64.81 341 ASP A O 1
ATOM 2679 N N . LEU A 1 342 ? 10.495 12.158 6.663 1.00 61.81 342 LEU A N 1
ATOM 2680 C CA . LEU A 1 342 ? 11.432 11.800 5.586 1.00 61.81 342 LEU A CA 1
ATOM 2681 C C . LEU A 1 342 ? 12.876 11.621 6.092 1.00 61.81 342 LEU A C 1
ATOM 2683 O O . LEU A 1 342 ? 13.651 10.863 5.517 1.00 61.81 342 LEU A O 1
ATOM 2687 N N . PHE A 1 343 ? 13.237 12.319 7.171 1.00 68.06 343 PHE A N 1
ATOM 2688 C CA . PHE A 1 343 ? 14.586 12.309 7.742 1.00 68.06 343 PHE A CA 1
ATOM 2689 C C . PHE A 1 343 ? 14.709 11.408 8.975 1.00 68.06 343 PHE A C 1
ATOM 2691 O O . PHE A 1 343 ? 15.704 11.491 9.691 1.00 68.06 343 PHE A O 1
ATOM 2698 N N . GLY A 1 344 ? 13.696 10.582 9.267 1.00 58.12 344 GLY A N 1
ATOM 2699 C CA . GLY A 1 344 ? 13.697 9.713 10.448 1.00 58.12 344 GLY A CA 1
ATOM 2700 C C . GLY A 1 344 ? 13.699 10.471 11.782 1.00 58.12 344 GLY A C 1
ATOM 2701 O O . GLY A 1 344 ? 13.877 9.863 12.833 1.00 58.12 344 GLY A O 1
ATOM 2702 N N . LEU A 1 345 ? 13.466 11.789 11.765 1.00 62.00 345 LEU A N 1
ATOM 2703 C CA . LEU A 1 345 ? 13.353 12.645 12.948 1.00 62.00 345 LEU A CA 1
ATOM 2704 C C . LEU A 1 345 ? 11.937 12.533 13.527 1.00 62.00 345 LEU A C 1
ATOM 2706 O O . LEU A 1 345 ? 11.219 13.529 13.656 1.00 62.00 345 LEU A O 1
ATOM 2710 N N . ARG A 1 346 ? 11.511 11.299 13.817 1.00 58.81 346 ARG A N 1
ATOM 2711 C CA . ARG A 1 346 ? 10.197 11.025 14.397 1.00 58.81 346 ARG A CA 1
ATOM 2712 C C . ARG A 1 346 ? 10.190 11.567 15.824 1.00 58.81 346 ARG A C 1
ATOM 2714 O O . ARG A 1 346 ? 11.058 11.222 16.625 1.00 58.81 346 ARG A O 1
ATOM 2721 N N . SER A 1 347 ? 9.246 12.453 16.131 1.00 65.06 347 SER A N 1
ATOM 2722 C CA . SER A 1 347 ? 9.068 12.931 17.499 1.00 65.06 347 SER A CA 1
ATOM 2723 C C . SER A 1 347 ? 8.638 11.773 18.400 1.00 65.06 347 SER A C 1
ATOM 2725 O O . SER A 1 347 ? 7.933 10.859 17.965 1.00 65.06 347 SER A O 1
ATOM 2727 N N . ARG A 1 348 ? 9.115 11.779 19.651 1.00 68.62 348 ARG A N 1
ATOM 2728 C CA . ARG A 1 348 ? 8.775 10.749 20.636 1.00 68.62 348 ARG A CA 1
ATOM 2729 C C . ARG A 1 348 ? 7.276 10.837 20.921 1.00 68.62 348 ARG A C 1
ATOM 2731 O O . ARG A 1 348 ? 6.815 11.830 21.473 1.00 68.62 348 ARG A O 1
ATOM 2738 N N . GLN A 1 349 ? 6.542 9.815 20.501 1.00 81.75 349 GLN A N 1
ATOM 2739 C CA . GLN A 1 349 ? 5.111 9.694 20.748 1.00 81.75 349 GLN A CA 1
ATOM 2740 C C . GLN A 1 349 ? 4.912 9.030 22.113 1.00 81.75 349 GLN A C 1
ATOM 2742 O O . GLN A 1 349 ? 5.530 7.999 22.371 1.00 81.75 349 GLN A O 1
ATOM 2747 N N . ARG A 1 350 ? 4.099 9.635 22.985 1.00 85.94 350 ARG A N 1
ATOM 2748 C CA . ARG A 1 350 ? 3.721 9.064 24.287 1.00 85.94 350 ARG A CA 1
ATOM 2749 C C . ARG A 1 350 ? 2.272 8.572 24.229 1.00 85.94 350 ARG A C 1
ATOM 2751 O O . ARG A 1 350 ? 1.418 9.354 23.799 1.00 85.94 350 ARG A O 1
ATOM 2758 N N . PRO A 1 351 ? 1.978 7.328 24.643 1.00 89.12 351 PRO A N 1
ATOM 2759 C CA . PRO A 1 351 ? 0.608 6.854 24.746 1.00 89.12 351 PRO A CA 1
ATOM 2760 C C . PRO A 1 351 ? -0.083 7.466 25.971 1.00 89.12 351 PRO A C 1
ATOM 2762 O O . PRO A 1 351 ? 0.479 7.538 27.065 1.00 89.12 351 PRO A O 1
ATOM 2765 N N . ILE A 1 352 ? -1.319 7.902 25.776 1.00 89.00 352 ILE A N 1
ATOM 2766 C CA . ILE A 1 352 ? -2.241 8.331 26.826 1.00 89.00 352 ILE A CA 1
ATOM 2767 C C . ILE A 1 352 ? -3.565 7.597 26.648 1.00 89.00 352 ILE A C 1
ATOM 2769 O O . ILE A 1 352 ? -3.953 7.258 25.529 1.00 89.00 352 ILE A O 1
ATOM 2773 N N . GLU A 1 353 ? -4.284 7.388 27.740 1.00 90.31 353 GLU A N 1
ATOM 2774 C CA . GLU A 1 353 ? -5.637 6.852 27.726 1.00 90.31 353 GLU A CA 1
ATOM 2775 C C . GLU A 1 353 ? -6.632 7.960 28.067 1.00 90.31 353 GLU A C 1
ATOM 2777 O O . GLU A 1 353 ? -6.489 8.671 29.065 1.00 90.31 353 GLU A O 1
ATOM 2782 N N . VAL A 1 354 ? -7.640 8.124 27.211 1.00 90.75 354 VAL A N 1
ATOM 2783 C CA . VAL A 1 354 ? -8.713 9.101 27.391 1.00 90.75 354 VAL A CA 1
ATOM 2784 C C . VAL A 1 354 ? -9.978 8.356 27.788 1.00 90.75 354 VAL A C 1
ATOM 2786 O O . VAL A 1 354 ? -10.499 7.559 27.012 1.00 90.75 354 VAL A O 1
ATOM 2789 N N . PHE A 1 355 ? -10.484 8.643 28.983 1.00 91.06 355 PHE A N 1
ATOM 2790 C CA . PHE A 1 355 ? -11.721 8.100 29.533 1.00 91.06 355 PHE A CA 1
ATOM 2791 C C . PHE A 1 355 ? -12.879 9.062 29.284 1.00 91.06 355 PHE A C 1
ATOM 2793 O O . PHE A 1 355 ? -12.775 10.262 29.545 1.00 91.06 355 PHE A O 1
ATOM 2800 N N . ILE A 1 356 ? -14.013 8.522 28.846 1.00 92.62 356 ILE A N 1
ATOM 2801 C CA . ILE A 1 356 ? -15.259 9.248 28.607 1.00 92.62 356 ILE A CA 1
ATOM 2802 C C . ILE A 1 356 ? -16.344 8.657 29.503 1.00 92.62 356 ILE A C 1
ATOM 2804 O O . ILE A 1 356 ? -16.741 7.500 29.354 1.00 92.62 356 ILE A O 1
ATOM 2808 N N . TRP A 1 357 ? -16.859 9.464 30.431 1.00 91.38 357 TRP A N 1
ATOM 2809 C CA . TRP A 1 357 ? -17.895 9.006 31.355 1.00 91.38 357 TRP A CA 1
ATOM 2810 C C . TRP A 1 357 ? -19.294 9.139 30.771 1.00 91.38 357 TRP A C 1
ATOM 2812 O O . TRP A 1 357 ? -19.995 8.140 30.596 1.00 91.38 357 TRP A O 1
ATOM 2822 N N . LYS A 1 358 ? -19.710 10.377 30.509 1.00 92.56 358 LYS A N 1
ATOM 2823 C CA . LYS A 1 358 ? -21.061 10.718 30.076 1.00 92.56 358 LYS A CA 1
ATOM 2824 C C . LYS A 1 358 ? -21.065 11.992 29.241 1.00 92.56 358 LYS A C 1
ATOM 2826 O O . LYS A 1 358 ? -20.125 12.789 29.298 1.00 92.56 358 LYS A O 1
ATOM 2831 N N . VAL A 1 359 ? -22.136 12.158 28.480 1.00 92.75 359 VAL A N 1
ATOM 2832 C CA . VAL A 1 359 ? -22.440 13.362 27.708 1.00 92.75 359 VAL A CA 1
ATOM 2833 C C . VAL A 1 359 ? -23.860 13.792 28.050 1.00 92.75 359 VAL A C 1
ATOM 2835 O O . VAL A 1 359 ? -24.748 12.947 28.101 1.00 92.75 359 VAL A O 1
ATOM 2838 N N . GLU A 1 360 ? -24.080 15.082 28.284 1.00 93.69 360 GLU A N 1
ATOM 2839 C CA . GLU A 1 360 ? -25.385 15.637 28.668 1.00 93.69 360 GLU A CA 1
ATOM 2840 C C . GLU A 1 360 ? -25.704 16.911 27.879 1.00 93.69 360 GLU A C 1
ATOM 2842 O O . GLU A 1 360 ? -24.810 17.601 27.381 1.00 93.69 360 GLU A O 1
ATOM 2847 N N . GLY A 1 361 ? -26.991 17.255 27.790 1.00 87.38 361 GLY A N 1
ATOM 2848 C CA . GLY A 1 361 ? -27.444 18.516 27.196 1.00 87.38 361 GLY A CA 1
ATOM 2849 C C . GLY A 1 361 ? -27.224 18.616 25.684 1.00 87.38 361 GLY A C 1
ATOM 2850 O O . GLY A 1 361 ? -27.065 19.719 25.160 1.00 87.38 361 GLY A O 1
ATOM 2851 N N . LEU A 1 362 ? -27.193 17.479 24.983 1.00 88.06 362 LEU A N 1
ATOM 2852 C CA . LEU A 1 362 ? -27.094 17.447 23.527 1.00 88.06 362 LEU A CA 1
ATOM 2853 C C . LEU A 1 362 ? -28.432 17.796 22.875 1.00 88.06 362 LEU A C 1
ATOM 2855 O O . LEU A 1 362 ? -29.501 17.399 23.342 1.00 88.06 362 LEU A O 1
ATOM 2859 N N . GLN A 1 363 ? -28.366 18.503 21.750 1.00 85.38 363 GLN A N 1
ATOM 2860 C CA . GLN A 1 363 ? -29.538 18.748 20.915 1.00 85.38 363 GLN A CA 1
ATOM 2861 C C . GLN A 1 363 ? -29.909 17.503 20.105 1.00 85.38 363 GLN A C 1
ATOM 2863 O O . GLN A 1 363 ? -29.092 16.615 19.852 1.00 85.38 363 GLN A O 1
ATOM 2868 N N . SER A 1 364 ? -31.169 17.432 19.684 1.00 79.88 364 SER A N 1
ATOM 2869 C CA . SER A 1 364 ? -31.590 16.408 18.732 1.00 79.88 364 SER A CA 1
ATOM 2870 C C . SER A 1 364 ? -30.919 16.662 17.382 1.00 79.88 364 SER A C 1
ATOM 2872 O O . SER A 1 364 ? -30.852 17.808 16.929 1.00 79.88 364 SER A O 1
ATOM 2874 N N . ALA A 1 365 ? -30.385 15.610 16.759 1.00 72.38 365 ALA A N 1
ATOM 2875 C CA . ALA A 1 365 ? -29.764 15.735 15.450 1.00 72.38 365 ALA A CA 1
ATOM 2876 C C . ALA A 1 365 ? -30.785 16.286 14.441 1.00 72.38 365 ALA A C 1
ATOM 2878 O O . ALA A 1 365 ? -31.919 15.813 14.368 1.00 72.38 365 ALA A O 1
ATOM 2879 N N . SER A 1 366 ? -30.374 17.262 13.622 1.00 60.88 366 SER A N 1
ATOM 2880 C CA . SER A 1 366 ? -31.255 17.987 12.685 1.00 60.88 366 SER A CA 1
ATOM 2881 C C . SER A 1 366 ? -32.044 17.087 11.716 1.00 60.88 366 SER A C 1
ATOM 2883 O O . SER A 1 366 ? -32.981 17.558 11.073 1.00 60.88 366 SER A O 1
ATOM 2885 N N . SER A 1 367 ? -31.658 15.819 11.570 1.00 61.50 367 SER A N 1
ATOM 2886 C CA . SER A 1 367 ? -32.253 14.838 10.662 1.00 61.50 367 SER A CA 1
ATOM 2887 C C . SER A 1 367 ? -33.409 14.029 11.269 1.00 61.50 367 SER A C 1
ATOM 2889 O O . SER A 1 367 ? -34.132 13.371 10.518 1.00 61.50 367 SER A O 1
ATOM 2891 N N . LYS A 1 368 ? -33.617 14.056 12.595 1.00 64.75 368 LYS A N 1
ATOM 2892 C CA . LYS A 1 368 ? -34.589 13.194 13.290 1.00 64.75 368 LYS A CA 1
ATOM 2893 C C . LYS A 1 368 ? -35.469 14.016 14.239 1.00 64.75 368 LYS A C 1
ATOM 2895 O O . LYS A 1 368 ? -35.056 14.371 15.328 1.00 64.75 368 LYS A O 1
ATOM 2900 N N . PHE A 1 369 ? -36.716 14.286 13.840 1.00 61.16 369 PHE A N 1
ATOM 2901 C CA . PHE A 1 369 ? -37.684 15.010 14.686 1.00 61.16 369 PHE A CA 1
ATOM 2902 C C . PHE A 1 369 ? -38.418 14.099 15.688 1.00 61.16 369 PHE A C 1
ATOM 2904 O O . PHE A 1 369 ? -38.879 14.554 16.728 1.00 61.16 369 PHE A O 1
ATOM 2911 N N . THR A 1 370 ? -38.556 12.808 15.373 1.00 68.50 370 THR A N 1
ATOM 2912 C CA . THR A 1 370 ? -39.400 11.865 16.133 1.00 68.50 370 THR A CA 1
ATOM 2913 C C . THR A 1 370 ? -38.624 10.741 16.808 1.00 68.50 370 THR A C 1
ATOM 2915 O O . THR A 1 370 ? -39.175 10.076 17.685 1.00 68.50 370 THR A O 1
ATOM 2918 N N . LYS A 1 371 ? -37.365 10.509 16.410 1.00 79.31 371 LYS A N 1
ATOM 2919 C CA . LYS A 1 371 ? -36.524 9.451 16.971 1.00 79.31 371 LYS A CA 1
ATOM 2920 C C . LYS A 1 371 ? -35.453 10.065 17.886 1.00 79.31 371 LYS A C 1
ATOM 2922 O O . LYS A 1 371 ? -34.771 10.989 17.451 1.00 79.31 371 LYS A O 1
ATOM 2927 N N . PRO A 1 372 ? -35.273 9.542 19.106 1.00 82.62 372 PRO A N 1
ATOM 2928 C CA . PRO A 1 372 ? -34.131 9.871 19.958 1.00 82.62 372 PRO A CA 1
ATOM 2929 C C . PRO A 1 372 ? -32.797 9.522 19.283 1.00 82.62 372 PRO A C 1
ATOM 2931 O O . PRO A 1 372 ? -32.728 8.617 18.447 1.00 82.62 372 PRO A O 1
ATOM 2934 N N . ASN A 1 373 ? -31.748 10.263 19.644 1.00 86.06 373 ASN A N 1
ATOM 2935 C CA . ASN A 1 373 ? -30.422 10.133 19.042 1.00 86.06 373 ASN A CA 1
ATOM 2936 C C . ASN A 1 373 ? -29.770 8.785 19.398 1.00 86.06 373 ASN A C 1
ATOM 2938 O O . ASN A 1 373 ? -29.863 8.331 20.542 1.00 86.06 373 ASN A O 1
ATOM 2942 N N . ASP A 1 374 ? -29.065 8.194 18.435 1.00 90.38 374 ASP A N 1
ATOM 2943 C CA . ASP A 1 374 ? -28.184 7.041 18.617 1.00 90.38 374 ASP A CA 1
ATOM 2944 C C . ASP A 1 374 ? -26.743 7.568 18.714 1.00 90.38 374 ASP A C 1
ATOM 2946 O O . ASP A 1 374 ? -26.122 7.897 17.703 1.00 90.38 374 ASP A O 1
ATOM 2950 N N . LEU A 1 375 ? -26.230 7.733 19.934 1.00 90.50 375 LEU A N 1
ATOM 2951 C CA . LEU A 1 375 ? -25.038 8.544 20.192 1.00 90.50 375 LEU A CA 1
ATOM 2952 C C . LEU A 1 375 ? -23.751 7.716 20.189 1.00 90.50 375 LEU A C 1
ATOM 2954 O O . LEU A 1 375 ? -23.671 6.680 20.842 1.00 90.50 375 LEU A O 1
ATOM 2958 N N . PHE A 1 376 ? -22.703 8.230 19.555 1.00 93.12 376 PHE A N 1
ATOM 2959 C CA . PHE A 1 376 ? -21.326 7.792 19.790 1.00 93.12 376 PHE A CA 1
ATOM 2960 C C . PHE A 1 376 ? -20.372 8.989 19.766 1.00 93.12 376 PHE A C 1
ATOM 2962 O O . PHE A 1 376 ? -20.689 10.041 19.204 1.00 93.12 376 PHE A O 1
ATOM 2969 N N . VAL A 1 377 ? -19.200 8.833 20.379 1.00 92.62 377 VAL A N 1
ATOM 2970 C CA . VAL A 1 377 ? -18.139 9.843 20.368 1.00 92.62 377 VAL A CA 1
ATOM 2971 C C . VAL A 1 377 ? -17.003 9.370 19.472 1.00 92.62 377 VAL A C 1
ATOM 2973 O O . VAL A 1 377 ? -16.544 8.234 19.570 1.00 92.62 377 VAL A O 1
ATOM 2976 N N . GLU A 1 378 ? -16.550 10.253 18.590 1.00 92.69 378 GLU A N 1
ATOM 2977 C CA . GLU A 1 378 ? -15.415 10.038 17.698 1.00 92.69 378 GLU A CA 1
ATOM 2978 C C . GLU A 1 378 ? -14.307 11.047 18.005 1.00 92.69 378 GLU A C 1
ATOM 2980 O O . GLU A 1 378 ? -14.563 12.241 18.138 1.00 92.69 378 GLU A O 1
ATOM 2985 N N . CYS A 1 379 ? -13.069 10.575 18.103 1.00 91.00 379 CYS A N 1
ATOM 2986 C CA . CYS A 1 379 ? -11.897 11.377 18.409 1.00 91.00 379 CYS A CA 1
ATOM 2987 C C . CYS A 1 379 ? -10.908 11.381 17.243 1.00 91.00 379 CYS A C 1
ATOM 2989 O O . CYS A 1 379 ? -10.471 10.328 16.783 1.00 91.00 379 CYS A O 1
ATOM 2991 N N . HIS A 1 380 ? -10.486 12.573 16.829 1.00 89.12 380 HIS A N 1
ATOM 2992 C CA . HIS A 1 380 ? -9.448 12.786 15.826 1.00 89.12 380 HIS A CA 1
ATOM 2993 C C . HIS A 1 380 ? -8.275 13.548 16.439 1.00 89.12 380 HIS A C 1
ATOM 2995 O O . HIS A 1 380 ? -8.467 14.634 16.985 1.00 89.12 380 HIS A O 1
ATOM 3001 N N . MET A 1 381 ? -7.054 13.021 16.320 1.00 84.69 381 MET A N 1
ATOM 3002 C CA . MET A 1 381 ? -5.857 13.711 16.806 1.00 84.69 381 MET A CA 1
ATOM 3003 C C . MET A 1 381 ? -4.613 13.336 15.998 1.00 84.69 381 MET A C 1
ATOM 3005 O O . MET A 1 381 ? -4.144 12.199 16.054 1.00 84.69 381 MET A O 1
ATOM 3009 N N . GLY A 1 382 ? -4.031 14.310 15.293 1.00 78.75 382 GLY A N 1
ATOM 3010 C CA . GLY A 1 382 ? -2.736 14.161 14.619 1.00 78.75 382 GLY A CA 1
ATOM 3011 C C . GLY A 1 382 ? -2.639 12.932 13.700 1.00 78.75 382 GLY A C 1
ATOM 3012 O O . GLY A 1 382 ? -3.412 12.793 12.752 1.00 78.75 382 GLY A O 1
ATOM 3013 N N . TYR A 1 383 ? -1.660 12.061 13.978 1.00 74.38 383 TYR A N 1
ATOM 3014 C CA . TYR A 1 383 ? -1.381 10.828 13.221 1.00 74.38 383 TYR A CA 1
ATOM 3015 C C . TYR A 1 383 ? -2.186 9.609 13.687 1.00 74.38 383 TYR A C 1
ATOM 3017 O O . TYR A 1 383 ? -2.060 8.546 13.079 1.00 74.38 383 TYR A O 1
ATOM 3025 N N . ASN A 1 384 ? -2.984 9.741 14.751 1.00 83.19 384 ASN A N 1
ATOM 3026 C CA . ASN A 1 384 ? -3.778 8.632 15.264 1.00 83.19 384 ASN A CA 1
ATOM 3027 C C . ASN A 1 384 ? -4.896 8.266 14.291 1.00 83.19 384 ASN A C 1
ATOM 3029 O O . ASN A 1 384 ? -5.421 9.105 13.551 1.00 83.19 384 ASN A O 1
ATOM 3033 N N . GLU A 1 385 ? -5.276 6.994 14.315 1.00 84.19 385 GLU A N 1
ATOM 3034 C CA . GLU A 1 385 ? -6.531 6.573 13.711 1.00 84.19 385 GLU A CA 1
ATOM 3035 C C . GLU A 1 385 ? -7.712 7.182 14.474 1.00 84.19 385 GLU A C 1
ATOM 3037 O O . GLU A 1 385 ? -7.597 7.439 15.676 1.00 84.19 385 GLU A O 1
ATOM 3042 N N . PRO A 1 386 ? -8.830 7.475 13.785 1.00 87.06 386 PRO A N 1
ATOM 3043 C CA . PRO A 1 386 ? -10.009 8.001 14.450 1.00 87.06 386 PRO A CA 1
ATOM 3044 C C . PRO A 1 386 ? -10.536 6.969 15.449 1.00 87.06 386 PRO A C 1
ATOM 3046 O O . PRO A 1 386 ? -11.006 5.900 15.057 1.00 87.06 386 PRO A O 1
ATOM 3049 N N . MET A 1 387 ? -10.462 7.301 16.736 1.00 90.12 387 MET A N 1
ATOM 3050 C CA . MET A 1 387 ? -10.951 6.439 17.811 1.00 90.12 387 MET A CA 1
ATOM 3051 C C . MET A 1 387 ? -12.440 6.679 18.013 1.00 90.12 387 MET A C 1
ATOM 3053 O O . MET A 1 387 ? -12.905 7.815 17.932 1.00 90.12 387 MET A O 1
ATOM 3057 N N . ARG A 1 388 ? -13.211 5.618 18.248 1.00 91.88 388 ARG A N 1
ATOM 3058 C CA . ARG A 1 388 ? -14.670 5.697 18.372 1.00 91.88 388 ARG A CA 1
ATOM 3059 C C . ARG A 1 388 ? -15.148 4.874 19.552 1.00 91.88 388 ARG A C 1
ATOM 3061 O O . ARG A 1 388 ? -14.690 3.751 19.738 1.00 91.88 388 ARG A O 1
ATOM 3068 N N . THR A 1 389 ? -16.098 5.420 20.299 1.00 93.62 389 THR A N 1
ATOM 3069 C CA . THR A 1 389 ? -16.853 4.658 21.296 1.00 93.62 389 THR A CA 1
ATOM 3070 C C . THR A 1 389 ? -17.897 3.787 20.605 1.00 93.62 389 THR A C 1
ATOM 3072 O O . THR A 1 389 ? -18.241 3.998 19.434 1.00 93.62 389 THR A O 1
ATOM 3075 N N . ARG A 1 390 ? -18.457 2.821 21.334 1.00 92.88 390 ARG A N 1
ATOM 3076 C CA . ARG A 1 390 ? -19.649 2.104 20.872 1.00 92.88 390 ARG A CA 1
ATOM 3077 C C . ARG A 1 390 ? -20.835 3.061 20.764 1.00 92.88 390 ARG A C 1
ATOM 3079 O O . ARG A 1 390 ? -20.851 4.160 21.322 1.00 92.88 390 ARG A O 1
ATOM 3086 N N . VAL A 1 391 ? -21.831 2.622 20.001 1.00 91.81 391 VAL A N 1
ATOM 3087 C CA . VAL A 1 391 ? -23.064 3.376 19.787 1.00 91.81 391 VAL A CA 1
ATOM 3088 C C . VAL A 1 391 ? -24.051 3.076 20.909 1.00 91.81 391 VAL A C 1
ATOM 3090 O O . VAL A 1 391 ? -24.414 1.923 21.148 1.00 91.81 391 VAL A O 1
ATOM 3093 N N . HIS A 1 392 ? -24.517 4.132 21.564 1.00 90.69 392 HIS A N 1
ATOM 3094 C CA . HIS A 1 392 ? -25.580 4.109 22.555 1.00 90.69 392 HIS A CA 1
ATOM 3095 C C . HIS A 1 392 ? -26.907 4.406 21.862 1.00 90.69 392 HIS A C 1
ATOM 3097 O O . HIS A 1 392 ? -27.253 5.556 21.586 1.00 90.69 392 HIS A O 1
ATOM 3103 N N . ASN A 1 393 ? -27.639 3.339 21.555 1.00 89.19 393 ASN A N 1
ATOM 3104 C CA . ASN A 1 393 ? -28.936 3.435 20.896 1.00 89.19 393 ASN A CA 1
ATOM 3105 C C . ASN A 1 393 ? -29.962 4.107 21.812 1.00 89.19 393 ASN A C 1
ATOM 3107 O O . ASN A 1 393 ? -30.014 3.791 23.001 1.00 89.19 393 ASN A O 1
ATOM 3111 N N . ASN A 1 394 ? -30.834 4.943 21.242 1.00 84.31 394 ASN A N 1
ATOM 3112 C CA . ASN A 1 394 ? -31.950 5.558 21.969 1.00 84.31 394 ASN A CA 1
ATOM 3113 C C . ASN A 1 394 ? -31.507 6.398 23.195 1.00 84.31 394 ASN A C 1
ATOM 3115 O O . ASN A 1 394 ? -32.184 6.418 24.220 1.00 84.31 394 ASN A O 1
ATOM 3119 N N . ALA A 1 395 ? -30.359 7.073 23.101 1.00 82.38 395 ALA A N 1
ATOM 3120 C CA . ALA A 1 395 ? -29.804 7.886 24.185 1.00 82.38 395 ALA A CA 1
ATOM 3121 C C . ALA A 1 395 ? -30.525 9.241 24.339 1.00 82.38 395 ALA A C 1
ATOM 3123 O O . ALA A 1 395 ? -30.703 9.752 25.440 1.00 82.38 395 ALA A O 1
ATOM 3124 N N . GLY A 1 396 ? -30.997 9.837 23.239 1.00 84.88 396 GLY A N 1
ATOM 3125 C CA . GLY A 1 396 ? -31.657 11.146 23.298 1.00 84.88 396 GLY A CA 1
ATOM 3126 C C . GLY A 1 396 ? -30.662 12.288 23.546 1.00 84.88 396 GLY A C 1
ATOM 3127 O O . GLY A 1 396 ? -29.756 12.488 22.737 1.00 84.88 396 GLY A O 1
ATOM 3128 N N . SER A 1 397 ? -30.858 13.073 24.611 1.00 84.88 397 SER A N 1
ATOM 3129 C CA . SER A 1 397 ? -30.027 14.247 24.949 1.00 84.88 397 SER A CA 1
ATOM 3130 C C . SER A 1 397 ? -28.878 13.955 25.919 1.00 84.88 397 SER A C 1
ATOM 3132 O O . SER A 1 397 ? -28.035 14.827 26.142 1.00 84.88 397 SER A O 1
ATOM 3134 N N . GLU A 1 398 ? -28.850 12.761 26.511 1.00 88.62 398 GLU A N 1
ATOM 3135 C CA . GLU A 1 398 ? -27.847 12.340 27.488 1.00 88.62 398 GLU A CA 1
ATOM 3136 C C . GLU A 1 398 ? -27.440 10.881 27.266 1.00 88.62 398 GLU A C 1
ATOM 3138 O O . GLU A 1 398 ? -28.251 10.047 26.877 1.00 88.62 398 GLU A O 1
ATOM 3143 N N . ALA A 1 399 ? -26.170 10.554 27.489 1.00 89.50 399 ALA A N 1
ATOM 3144 C CA . ALA A 1 399 ? -25.673 9.190 27.360 1.00 89.50 399 ALA A CA 1
ATOM 3145 C C . ALA A 1 399 ? -24.582 8.911 28.387 1.00 89.50 399 ALA A C 1
ATOM 3147 O O . ALA A 1 399 ? -23.626 9.677 28.518 1.00 89.50 399 ALA A O 1
ATOM 3148 N N . VAL A 1 400 ? -24.688 7.769 29.065 1.00 91.94 400 VAL A N 1
ATOM 3149 C CA . VAL A 1 400 ? -23.618 7.226 29.905 1.00 91.94 400 VAL A CA 1
ATOM 3150 C C . VAL A 1 400 ? -22.797 6.263 29.052 1.00 91.94 400 VAL A C 1
ATOM 3152 O O . VAL A 1 400 ? -23.301 5.211 28.663 1.00 91.94 400 VAL A O 1
ATOM 3155 N N . ILE A 1 401 ? -21.552 6.640 28.760 1.00 89.81 401 ILE A N 1
ATOM 3156 C CA . ILE A 1 401 ? -20.661 5.927 27.840 1.00 89.81 401 ILE A CA 1
ATOM 3157 C C . ILE A 1 401 ? -19.766 4.955 28.614 1.00 89.81 401 ILE A C 1
ATOM 3159 O O . ILE A 1 401 ? -19.855 3.749 28.409 1.00 89.81 401 ILE A O 1
ATOM 3163 N N . ARG A 1 402 ? -18.988 5.462 29.581 1.00 90.56 402 ARG A N 1
ATOM 3164 C CA . ARG A 1 402 ? -18.029 4.682 30.392 1.00 90.56 402 ARG A CA 1
ATOM 3165 C C . ARG A 1 402 ? -17.064 3.852 29.541 1.00 90.56 402 ARG A C 1
ATOM 3167 O O . ARG A 1 402 ? -16.903 2.651 29.753 1.00 90.56 402 ARG A O 1
ATOM 3174 N N . GLU A 1 403 ? -16.435 4.504 28.573 1.00 90.81 403 GLU A N 1
ATOM 3175 C CA . GLU A 1 403 ? -15.455 3.885 27.678 1.00 90.81 403 GLU A CA 1
ATOM 3176 C C . GLU A 1 403 ? -14.171 4.697 27.651 1.00 90.81 403 GLU A C 1
ATOM 3178 O O . GLU A 1 403 ? -14.173 5.895 27.940 1.00 90.81 403 GLU A O 1
ATOM 3183 N N . SER A 1 404 ? -13.078 4.041 27.282 1.00 89.81 404 SER A N 1
ATOM 3184 C CA . SER A 1 404 ? -11.787 4.672 27.071 1.00 89.81 404 SER A CA 1
ATOM 3185 C C . SER A 1 404 ? -11.174 4.226 25.754 1.00 89.81 404 SER A C 1
ATOM 3187 O O . SER A 1 404 ? -11.503 3.170 25.209 1.00 89.81 404 SER A O 1
ATOM 3189 N N . PHE A 1 405 ? -10.287 5.057 25.223 1.00 90.69 405 PHE A N 1
ATOM 3190 C CA . PHE A 1 405 ? -9.433 4.700 24.100 1.00 90.69 405 PHE A CA 1
ATOM 3191 C C . PHE A 1 405 ? -8.044 5.296 24.295 1.00 90.69 405 PHE A C 1
ATOM 3193 O O . PHE A 1 405 ? -7.872 6.342 24.926 1.00 90.69 405 PHE A O 1
ATOM 3200 N N . GLN A 1 406 ? -7.051 4.624 23.724 1.00 90.94 406 GLN A N 1
ATOM 3201 C CA . GLN A 1 406 ? -5.663 5.054 23.781 1.00 90.94 406 GLN A CA 1
ATOM 3202 C C . GLN A 1 406 ? -5.310 5.898 22.557 1.00 90.94 406 GLN A C 1
ATOM 3204 O O . GLN A 1 406 ? -5.745 5.621 21.440 1.00 90.94 406 GLN A O 1
ATOM 3209 N N . LEU A 1 407 ? -4.519 6.944 22.767 1.00 89.38 407 LEU A N 1
ATOM 3210 C CA . LEU A 1 407 ? -4.042 7.852 21.731 1.00 89.38 407 LEU A CA 1
ATOM 3211 C C . LEU A 1 407 ? -2.568 8.157 21.954 1.00 89.38 407 LEU A C 1
ATOM 3213 O O . LEU A 1 407 ? -2.107 8.282 23.082 1.00 89.38 407 LEU A O 1
ATOM 3217 N N . ASN A 1 408 ? -1.839 8.354 20.864 1.00 89.25 408 ASN A N 1
ATOM 3218 C CA . ASN A 1 408 ? -0.454 8.792 20.902 1.00 89.25 408 ASN A CA 1
ATOM 3219 C C . ASN A 1 408 ? -0.368 10.312 20.762 1.00 89.25 408 ASN A C 1
ATOM 3221 O O . ASN A 1 408 ? -0.827 10.877 19.764 1.00 89.25 408 ASN A O 1
ATOM 3225 N N . ILE A 1 409 ? 0.273 10.973 21.721 1.00 87.81 409 ILE A N 1
ATOM 3226 C CA . ILE A 1 409 ? 0.512 12.417 21.687 1.00 87.81 409 ILE A CA 1
ATOM 3227 C C . ILE A 1 409 ? 1.977 12.732 21.408 1.00 87.81 409 ILE A C 1
ATOM 3229 O O . ILE A 1 409 ? 2.877 11.988 21.792 1.00 87.81 409 ILE A O 1
ATOM 3233 N N . ASP A 1 410 ? 2.215 13.851 20.726 1.00 84.56 410 ASP A N 1
ATOM 3234 C CA . ASP A 1 410 ? 3.550 14.420 20.545 1.00 84.56 410 ASP A CA 1
ATOM 3235 C C . ASP A 1 410 ? 3.693 15.671 21.413 1.00 84.56 410 ASP A C 1
ATOM 3237 O O . ASP A 1 410 ? 3.154 16.732 21.092 1.00 84.56 410 ASP A O 1
ATOM 3241 N N . GLU A 1 411 ? 4.454 15.553 22.498 1.00 79.12 411 GLU A N 1
ATOM 3242 C CA . GLU A 1 411 ? 4.709 16.652 23.436 1.00 79.12 411 GLU A CA 1
ATOM 3243 C C . GLU A 1 411 ? 5.502 17.805 22.806 1.00 79.12 411 GLU A C 1
ATOM 3245 O O . GLU A 1 411 ? 5.400 18.949 23.247 1.00 79.12 411 GLU A O 1
ATOM 3250 N N . ASN A 1 412 ? 6.248 17.543 21.728 1.00 80.25 412 ASN A N 1
ATOM 3251 C CA . ASN A 1 412 ? 7.021 18.574 21.030 1.00 80.25 412 ASN A CA 1
ATOM 3252 C C . ASN A 1 412 ? 6.148 19.454 20.124 1.00 80.25 412 ASN A C 1
ATOM 3254 O O . ASN A 1 412 ? 6.630 20.458 19.594 1.00 80.25 412 ASN A O 1
ATOM 3258 N N . SER A 1 413 ? 4.882 19.077 19.930 1.00 80.62 413 SER A N 1
ATOM 3259 C CA . SER A 1 413 ? 3.928 19.750 19.049 1.00 80.62 413 SER A CA 1
ATOM 3260 C C . SER A 1 413 ? 2.686 20.193 19.848 1.00 80.62 413 SER A C 1
ATOM 3262 O O . SER A 1 413 ? 1.602 19.621 19.663 1.00 80.62 413 SER A O 1
ATOM 3264 N N . PRO A 1 414 ? 2.812 21.213 20.729 1.00 78.25 414 PRO A N 1
ATOM 3265 C CA . PRO A 1 414 ? 1.770 21.602 21.690 1.00 78.25 414 PRO A CA 1
ATOM 3266 C C . PRO A 1 414 ? 0.489 22.150 21.042 1.00 78.25 414 PRO A C 1
ATOM 3268 O O . PRO A 1 414 ? -0.575 22.093 21.654 1.00 78.25 414 PRO A O 1
ATOM 3271 N N . ASP A 1 415 ? 0.589 22.640 19.804 1.00 79.81 415 ASP A N 1
ATOM 3272 C CA . ASP A 1 415 ? -0.518 23.248 19.055 1.00 79.81 415 ASP A CA 1
ATOM 3273 C C . ASP A 1 415 ? -1.328 22.223 18.240 1.00 79.81 415 ASP A C 1
ATOM 3275 O O . ASP A 1 415 ? -2.234 22.591 17.491 1.00 79.81 415 ASP A O 1
ATOM 3279 N N . THR A 1 416 ? -0.999 20.930 18.337 1.00 82.75 416 THR A N 1
ATOM 3280 C CA . THR A 1 416 ? -1.777 19.884 17.660 1.00 82.75 416 THR A CA 1
ATOM 3281 C C . THR A 1 416 ? -3.163 19.811 18.290 1.00 82.75 416 THR A C 1
ATOM 3283 O O . THR A 1 416 ? -3.293 19.712 19.507 1.00 82.75 416 THR A O 1
ATOM 3286 N N . LEU A 1 417 ? -4.204 19.863 17.460 1.00 86.88 417 LEU A N 1
ATOM 3287 C CA . LEU A 1 417 ? -5.586 19.848 17.926 1.00 86.88 417 LEU A CA 1
ATOM 3288 C C . LEU A 1 417 ? -6.129 18.414 17.970 1.00 86.88 417 LEU A C 1
ATOM 3290 O O . LEU A 1 417 ? -6.064 17.673 16.987 1.00 86.88 417 LEU A O 1
ATOM 3294 N N . MET A 1 418 ? -6.696 18.055 19.114 1.00 89.12 418 MET A N 1
ATOM 3295 C CA . MET A 1 418 ? -7.586 16.924 19.326 1.00 89.12 418 MET A CA 1
ATOM 3296 C C . MET A 1 418 ? -9.025 17.412 19.151 1.00 89.12 418 MET A C 1
ATOM 3298 O O . MET A 1 418 ? -9.446 18.364 19.803 1.00 89.12 418 MET A O 1
ATOM 3302 N N . THR A 1 419 ? -9.790 16.768 18.275 1.00 90.44 419 THR A N 1
ATOM 3303 C CA . THR A 1 419 ? -11.216 17.054 18.086 1.00 90.44 419 THR A CA 1
ATOM 3304 C C . THR A 1 419 ? -12.042 15.854 18.520 1.00 90.44 419 THR A C 1
ATOM 3306 O O . THR A 1 419 ? -11.913 14.775 17.947 1.00 90.44 419 THR A O 1
ATOM 3309 N N . LEU A 1 420 ? -12.918 16.065 19.495 1.00 91.88 420 LEU A N 1
ATOM 3310 C CA . LEU A 1 420 ? -13.942 15.124 19.927 1.00 91.88 420 LEU A CA 1
ATOM 3311 C C . LEU A 1 420 ? -15.282 15.524 19.322 1.00 91.88 420 LEU A C 1
ATOM 3313 O O . LEU A 1 420 ? -15.703 16.672 19.442 1.00 91.88 420 LEU A O 1
ATOM 3317 N N . LEU A 1 421 ? -15.944 14.576 18.673 1.00 92.00 421 LEU A N 1
ATOM 3318 C CA . LEU A 1 421 ? -17.197 14.763 17.957 1.00 92.00 421 LEU A CA 1
ATOM 3319 C C . LEU A 1 421 ? -18.257 13.853 18.573 1.00 92.00 421 LEU A C 1
ATOM 3321 O O . LEU A 1 421 ? -18.139 12.632 18.504 1.00 92.00 421 LEU A O 1
ATOM 3325 N N . ALA A 1 422 ? -19.305 14.442 19.138 1.00 92.06 422 ALA A N 1
ATOM 3326 C CA . ALA A 1 422 ? -20.519 13.730 19.509 1.00 92.06 422 ALA A CA 1
ATOM 3327 C C . ALA A 1 422 ? -21.408 13.617 18.263 1.00 92.06 422 ALA A C 1
ATOM 3329 O O . ALA A 1 422 ? -21.850 14.631 17.711 1.00 92.06 422 ALA A O 1
ATOM 3330 N N . LYS A 1 423 ? -21.639 12.390 17.791 1.00 91.12 423 LYS A N 1
ATOM 3331 C CA . LYS A 1 423 ? -22.346 12.112 16.535 1.00 91.12 423 LYS A CA 1
ATOM 3332 C C . LYS A 1 423 ? -23.582 11.251 16.762 1.00 91.12 423 LYS A C 1
ATOM 3334 O O . LYS A 1 423 ? -23.574 10.346 17.593 1.00 91.12 423 LYS A O 1
ATOM 3339 N N . ASP A 1 424 ? -24.619 11.522 15.974 1.00 89.75 424 ASP A N 1
ATOM 3340 C CA . ASP A 1 424 ? -25.773 10.635 15.815 1.00 89.75 424 ASP A CA 1
ATOM 3341 C C . ASP A 1 424 ? -25.503 9.653 14.673 1.00 89.75 424 ASP A C 1
ATOM 3343 O O . ASP A 1 424 ? -25.144 10.051 13.556 1.00 89.75 424 ASP A O 1
ATOM 3347 N N . GLN A 1 425 ? -25.686 8.365 14.953 1.00 88.62 425 GLN A N 1
ATOM 3348 C CA . GLN A 1 425 ? -25.607 7.325 13.943 1.00 88.62 425 GLN A CA 1
ATOM 3349 C C . GLN A 1 425 ? -26.892 7.304 13.108 1.00 88.62 425 GLN A C 1
ATOM 3351 O O . GLN A 1 425 ? -28.011 7.171 13.612 1.00 88.62 425 GLN A O 1
ATOM 3356 N N . SER A 1 426 ? -26.734 7.385 11.791 1.00 79.94 426 SER A N 1
ATOM 3357 C CA . SER A 1 426 ? -27.828 7.239 10.831 1.00 79.94 426 SER A CA 1
ATOM 3358 C C . SER A 1 426 ? -27.444 6.236 9.747 1.00 79.94 426 SER A C 1
ATOM 3360 O O . SER A 1 426 ? -26.268 5.964 9.529 1.00 79.94 426 SER A O 1
ATOM 3362 N N . LEU A 1 427 ? -28.441 5.677 9.060 1.00 75.12 427 LEU A N 1
ATOM 3363 C CA . LEU A 1 427 ? -28.241 4.624 8.055 1.00 75.12 427 LEU A CA 1
ATOM 3364 C C . LEU A 1 427 ? -27.434 5.092 6.836 1.00 75.12 427 LEU A C 1
ATOM 3366 O O . LEU A 1 427 ? -26.802 4.275 6.177 1.00 75.12 427 LEU A O 1
ATOM 3370 N N . LEU A 1 428 ? -27.489 6.388 6.519 1.00 70.44 428 LEU A N 1
ATOM 3371 C CA . LEU A 1 428 ? -26.844 6.959 5.334 1.00 70.44 428 LEU A CA 1
ATOM 3372 C C . LEU A 1 428 ? -25.565 7.717 5.692 1.00 70.44 428 LEU A C 1
ATOM 3374 O O . LEU A 1 428 ? -24.505 7.448 5.135 1.00 70.44 428 LEU A O 1
ATOM 3378 N N . THR A 1 429 ? -25.664 8.674 6.613 1.00 75.25 429 THR A N 1
ATOM 3379 C CA . THR A 1 429 ? -24.553 9.556 6.988 1.00 75.25 429 THR A CA 1
ATOM 3380 C C . THR A 1 429 ? -24.656 9.932 8.457 1.00 75.25 429 THR A C 1
ATOM 3382 O O . THR A 1 429 ? -25.698 10.427 8.888 1.00 75.25 429 THR A O 1
ATOM 3385 N N . ASN A 1 430 ? -23.574 9.753 9.211 1.00 83.81 430 ASN A N 1
ATOM 3386 C CA . ASN A 1 430 ? -23.514 10.196 10.603 1.00 83.81 430 ASN A CA 1
ATOM 3387 C C . ASN A 1 430 ? -23.530 11.726 10.659 1.00 83.81 430 ASN A C 1
ATOM 3389 O O . ASN A 1 430 ? -22.763 12.375 9.946 1.00 83.81 430 ASN A O 1
ATOM 3393 N N . SER A 1 431 ? -24.379 12.296 11.511 1.00 84.06 431 SER A N 1
ATOM 3394 C CA . SER A 1 431 ? -24.459 13.745 11.703 1.00 84.06 431 SER A CA 1
ATOM 3395 C C . SER A 1 431 ? -23.744 14.163 12.978 1.00 84.06 431 SER A C 1
ATOM 3397 O O . SER A 1 431 ? -23.954 13.572 14.036 1.00 84.06 431 SER A O 1
ATOM 3399 N N . GLU A 1 432 ? -22.918 15.199 12.879 1.00 87.88 432 GLU A N 1
ATOM 3400 C CA . GLU A 1 432 ? -22.313 15.860 14.033 1.00 87.88 432 GLU A CA 1
ATOM 3401 C C . GLU A 1 432 ? -23.373 16.653 14.804 1.00 87.88 432 GLU A C 1
ATOM 3403 O O . GLU A 1 432 ? -24.106 17.447 14.216 1.00 87.88 432 GLU A O 1
ATOM 3408 N N . ILE A 1 433 ? -23.462 16.409 16.114 1.00 88.44 433 ILE A N 1
ATOM 3409 C CA . ILE A 1 433 ? -24.366 17.122 17.025 1.00 88.44 433 ILE A CA 1
ATOM 3410 C C . ILE A 1 433 ? -23.601 18.228 17.747 1.00 88.44 433 ILE A C 1
ATOM 3412 O O . ILE A 1 433 ? -24.071 19.360 17.831 1.00 88.44 433 ILE A O 1
ATOM 3416 N N . ALA A 1 434 ? -22.428 17.890 18.286 1.00 90.56 434 ALA A N 1
ATOM 3417 C CA . ALA A 1 434 ? -21.575 18.826 18.996 1.00 90.56 434 ALA A CA 1
ATOM 3418 C C . ALA A 1 434 ? -20.103 18.402 18.922 1.00 90.56 434 ALA A C 1
ATOM 3420 O O . ALA A 1 434 ? -19.792 17.215 18.786 1.00 90.56 434 ALA A O 1
ATOM 3421 N N . ARG A 1 435 ? -19.195 19.369 19.055 1.00 92.44 435 ARG A N 1
ATOM 3422 C CA . ARG A 1 435 ? -17.747 19.160 19.054 1.00 92.44 435 ARG A CA 1
ATOM 3423 C C . ARG A 1 435 ? -17.049 19.837 20.219 1.00 92.44 435 ARG A C 1
ATOM 3425 O O . ARG A 1 435 ? -17.465 20.891 20.696 1.00 92.44 435 ARG A O 1
ATOM 3432 N N . LEU A 1 436 ? -15.923 19.258 20.601 1.00 92.62 436 LEU A N 1
ATOM 3433 C CA . LEU A 1 436 ? -14.937 19.827 21.506 1.00 92.62 436 LEU A CA 1
ATOM 3434 C C . LEU A 1 436 ? -13.577 19.769 20.823 1.00 92.62 436 LEU A C 1
ATOM 3436 O O . LEU A 1 436 ? -13.202 18.744 20.264 1.00 92.62 436 LEU A O 1
ATOM 3440 N N . THR A 1 437 ? -12.855 20.883 20.842 1.00 91.62 437 THR A N 1
ATOM 3441 C CA . THR A 1 437 ? -11.501 20.964 20.291 1.00 91.62 437 THR A CA 1
ATOM 3442 C C . THR A 1 437 ? -10.558 21.350 21.417 1.00 91.62 437 THR A C 1
ATOM 3444 O O . THR A 1 437 ? -10.793 22.357 22.076 1.00 91.62 437 THR A O 1
ATOM 3447 N N . LEU A 1 438 ? -9.527 20.541 21.636 1.00 89.81 438 LEU A N 1
ATOM 3448 C CA . LEU A 1 438 ? -8.507 20.728 22.664 1.00 89.81 438 LEU A CA 1
ATOM 3449 C C . LEU A 1 438 ? -7.132 20.723 22.004 1.00 89.81 438 LEU A C 1
ATOM 3451 O O . LEU A 1 438 ? -6.864 19.908 21.126 1.00 89.81 438 LEU A O 1
ATOM 3455 N N . SER A 1 439 ? -6.241 21.607 22.424 1.00 89.75 439 SER A N 1
ATOM 3456 C CA . SER A 1 439 ? -4.823 21.534 22.065 1.00 89.75 439 SER A CA 1
ATOM 3457 C C . SER A 1 439 ? -4.100 20.457 22.881 1.00 89.75 439 SER A C 1
ATOM 3459 O O . SER A 1 439 ? -4.509 20.141 24.000 1.00 89.75 439 SER A O 1
ATOM 3461 N N . THR A 1 440 ? -2.979 19.928 22.379 1.00 86.94 440 THR A N 1
ATOM 3462 C CA . THR A 1 440 ? -2.112 19.022 23.158 1.00 86.94 440 THR A CA 1
ATOM 3463 C C . THR A 1 440 ? -1.732 19.640 24.507 1.00 86.94 440 THR A C 1
ATOM 3465 O O . THR A 1 440 ? -1.675 18.940 25.511 1.00 86.94 440 THR A O 1
ATOM 3468 N N . ARG A 1 441 ? -1.519 20.962 24.563 1.00 88.12 441 ARG A N 1
ATOM 3469 C CA . ARG A 1 441 ? -1.209 21.669 25.814 1.00 88.12 441 ARG A CA 1
ATOM 3470 C C . ARG A 1 441 ? -2.336 21.585 26.842 1.00 88.12 441 ARG A C 1
ATOM 3472 O O . ARG A 1 441 ? -2.067 21.346 28.017 1.00 88.12 441 ARG A O 1
ATOM 3479 N N . GLU A 1 442 ? -3.574 21.805 26.414 1.00 89.50 442 GLU A N 1
ATOM 3480 C CA . GLU A 1 442 ? -4.748 21.673 27.283 1.00 89.50 442 GLU A CA 1
ATOM 3481 C C . GLU A 1 442 ? -4.937 20.222 27.713 1.00 89.50 442 GLU A C 1
ATOM 3483 O O . GLU A 1 442 ? -5.218 19.973 28.879 1.00 89.50 442 GLU A O 1
ATOM 3488 N N . LEU A 1 443 ? -4.692 19.268 26.812 1.00 89.06 443 LEU A N 1
ATOM 3489 C CA . LEU A 1 443 ? -4.781 17.842 27.106 1.00 89.06 443 LEU A CA 1
ATOM 3490 C C . LEU A 1 443 ? -3.785 17.405 28.190 1.00 89.06 443 LEU A C 1
ATOM 3492 O O . LEU A 1 443 ? -4.186 16.745 29.145 1.00 89.06 443 LEU A O 1
ATOM 3496 N N . CYS A 1 444 ? -2.524 17.846 28.108 1.00 86.94 444 CYS A N 1
ATOM 3497 C CA . CYS A 1 444 ? -1.542 17.627 29.176 1.00 86.94 444 CYS A CA 1
ATOM 3498 C C . CYS A 1 444 ? -1.968 18.308 30.490 1.00 86.94 444 CYS A C 1
ATOM 3500 O O . CYS A 1 444 ? -1.752 17.769 31.571 1.00 86.94 444 CYS A O 1
ATOM 3502 N N . GLY A 1 445 ? -2.611 19.479 30.414 1.00 87.19 445 GLY A N 1
ATOM 3503 C CA . GLY A 1 445 ? -3.162 20.162 31.588 1.00 87.19 445 GLY A CA 1
ATOM 3504 C C . GLY A 1 445 ? -4.329 19.412 32.242 1.00 87.19 445 GLY A C 1
ATOM 3505 O O . GLY A 1 445 ? -4.478 19.470 33.463 1.00 87.19 445 GLY A O 1
ATOM 3506 N 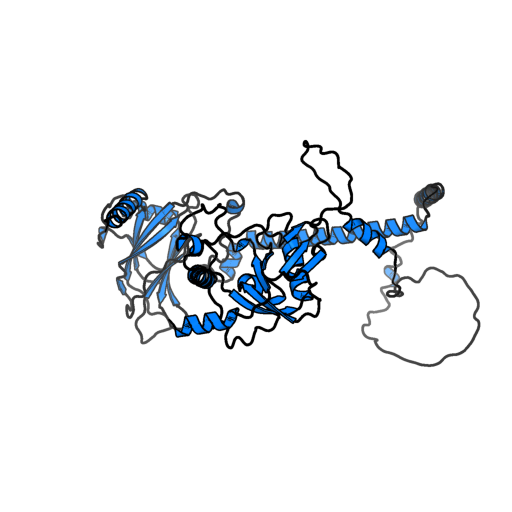N . ILE A 1 446 ? -5.141 18.701 31.454 1.00 87.75 446 ILE A N 1
ATOM 3507 C CA . ILE A 1 446 ? -6.199 17.807 31.946 1.00 87.75 446 ILE A CA 1
ATOM 3508 C C . ILE A 1 446 ? -5.568 16.567 32.579 1.00 87.75 446 ILE A C 1
ATOM 3510 O O . ILE A 1 446 ? -5.932 16.204 33.692 1.00 87.75 446 ILE A O 1
ATOM 3514 N N . GLU A 1 447 ? -4.571 15.964 31.931 1.00 87.19 447 GLU A N 1
ATOM 3515 C CA . GLU A 1 447 ? -3.827 14.822 32.473 1.00 87.19 447 GLU A CA 1
ATOM 3516 C C . GLU A 1 447 ? -3.166 15.141 33.823 1.00 87.19 447 GLU A C 1
ATOM 351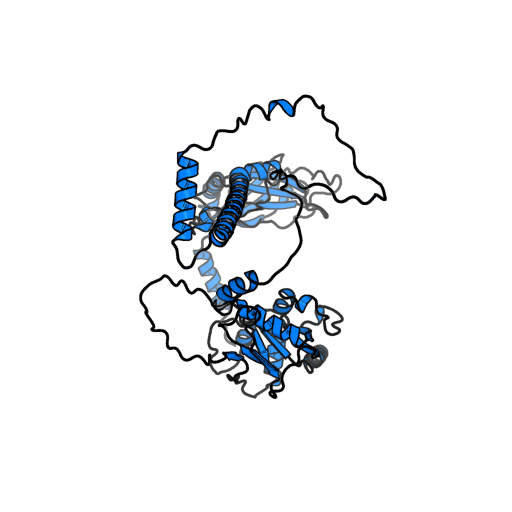8 O O . GLU A 1 447 ? -3.214 14.330 34.748 1.00 87.19 447 GLU A O 1
ATOM 3523 N N . ASP A 1 448 ? -2.599 16.338 33.989 1.00 84.00 448 ASP A N 1
ATOM 3524 C CA . ASP A 1 448 ? -2.032 16.770 35.270 1.00 84.00 448 ASP A CA 1
ATOM 3525 C C . ASP A 1 448 ? -3.095 16.874 36.383 1.00 84.00 448 ASP A C 1
ATOM 3527 O O . ASP A 1 448 ? -2.777 16.682 37.562 1.00 84.00 448 ASP A O 1
ATOM 3531 N N . GLN A 1 449 ? -4.354 17.147 36.027 1.00 81.62 449 GLN A N 1
ATOM 3532 C CA . GLN A 1 449 ? -5.478 17.220 36.965 1.00 81.62 449 GLN A CA 1
ATOM 3533 C C . GLN A 1 449 ? -6.074 15.839 37.271 1.00 81.62 449 GLN A C 1
ATOM 3535 O O . GLN A 1 449 ? -6.382 15.560 38.431 1.00 81.62 449 GLN A O 1
ATOM 3540 N N . THR A 1 450 ? -6.217 14.972 36.262 1.00 79.88 450 THR A N 1
ATOM 3541 C CA . THR A 1 450 ? -6.948 13.697 36.373 1.00 79.88 450 THR A CA 1
ATOM 3542 C C . THR A 1 450 ? -6.048 12.463 36.502 1.00 79.88 450 THR A C 1
ATOM 3544 O O . THR A 1 450 ? -6.388 11.533 37.229 1.00 79.88 450 THR A O 1
ATOM 3547 N N . GLY A 1 451 ? -4.900 12.444 35.819 1.00 64.12 451 GLY A N 1
ATOM 3548 C CA . GLY A 1 451 ? -4.108 11.242 35.529 1.00 64.12 451 GLY A CA 1
ATOM 3549 C C . GLY A 1 451 ? -2.972 10.937 36.502 1.00 64.12 451 GLY A C 1
ATOM 3550 O O . GLY A 1 451 ? -2.772 9.785 36.867 1.00 64.12 451 GLY A O 1
ATOM 3551 N N . LYS A 1 452 ? -2.240 11.943 37.001 1.00 58.06 452 LYS A N 1
ATOM 3552 C CA . LYS A 1 452 ? -1.049 11.702 37.854 1.00 58.06 452 LYS A CA 1
ATOM 3553 C C . LYS A 1 452 ? -1.338 11.213 39.281 1.00 58.06 452 LYS A C 1
ATOM 3555 O O . LYS A 1 452 ? -0.402 10.900 40.010 1.00 58.06 452 LYS A O 1
ATOM 3560 N N . ARG A 1 453 ? -2.598 11.200 39.732 1.00 51.88 453 ARG A N 1
ATOM 3561 C CA . ARG A 1 453 ? -2.948 10.987 41.154 1.00 51.88 453 ARG A CA 1
ATOM 3562 C C . ARG A 1 453 ? -3.717 9.700 41.461 1.00 51.88 453 ARG A C 1
ATOM 3564 O O . ARG A 1 453 ? -4.046 9.501 42.629 1.00 51.88 453 ARG A O 1
ATOM 3571 N N . ARG A 1 454 ? -4.045 8.847 40.482 1.00 56.19 454 ARG A N 1
ATOM 3572 C CA . ARG A 1 454 ? -4.958 7.710 40.716 1.00 56.19 454 ARG A CA 1
ATOM 3573 C C . ARG A 1 454 ? -4.475 6.413 40.072 1.00 56.19 454 ARG A C 1
ATOM 3575 O O . ARG A 1 454 ? -4.367 6.329 38.860 1.00 56.19 454 ARG A O 1
ATOM 3582 N N . SER A 1 455 ? -4.258 5.395 40.907 1.00 52.28 455 SER A N 1
ATOM 3583 C CA . SER A 1 455 ? -3.949 4.008 40.519 1.00 52.28 455 SER A CA 1
ATOM 3584 C C . SER A 1 455 ? -5.199 3.154 40.264 1.00 52.28 455 SER A C 1
ATOM 3586 O O . SER A 1 455 ? -5.106 2.014 39.823 1.00 52.28 455 SER A O 1
ATOM 3588 N N . THR A 1 456 ? -6.391 3.668 40.578 1.00 58.56 456 THR A N 1
ATOM 3589 C CA . THR A 1 456 ? -7.670 2.980 40.370 1.00 58.56 456 THR A CA 1
ATOM 3590 C C . THR A 1 456 ? -8.704 3.999 39.920 1.00 58.56 456 THR A C 1
ATOM 3592 O O . THR A 1 456 ? -8.883 5.040 40.553 1.00 58.56 456 THR A O 1
ATOM 3595 N N . PHE A 1 457 ? -9.356 3.713 38.797 1.00 64.44 457 PHE A N 1
ATOM 3596 C CA . PHE A 1 457 ? -10.238 4.653 38.126 1.00 64.44 457 PHE A CA 1
ATOM 3597 C C . PHE A 1 457 ? -11.704 4.363 38.485 1.00 64.44 457 PHE A C 1
ATOM 3599 O O . PHE A 1 457 ? -12.275 3.366 38.043 1.00 64.44 457 PHE A O 1
ATOM 3606 N N . SER A 1 458 ? -12.309 5.210 39.321 1.00 71.75 458 SER A N 1
ATOM 3607 C CA . SER A 1 458 ? -13.736 5.164 39.664 1.00 71.75 458 SER A CA 1
ATOM 3608 C C . SER A 1 458 ? -14.517 6.242 38.903 1.00 71.75 458 SER A C 1
ATOM 3610 O O . SER A 1 458 ? -14.032 7.359 38.703 1.00 71.75 458 SER A O 1
ATOM 3612 N N . TYR A 1 459 ? -15.731 5.909 38.454 1.00 78.12 459 TYR A N 1
ATOM 3613 C CA . TYR A 1 459 ? -16.607 6.815 37.700 1.00 78.12 459 TYR A CA 1
ATOM 3614 C C . TYR A 1 459 ? -17.381 7.764 38.625 1.00 78.12 459 TYR A C 1
ATOM 3616 O O . TYR A 1 459 ? -18.602 7.659 38.739 1.00 78.12 459 TYR A O 1
ATOM 3624 N N . ASP A 1 460 ? -16.644 8.674 39.263 1.00 79.94 460 ASP A N 1
ATOM 3625 C CA . ASP A 1 460 ? -17.150 9.678 40.202 1.00 79.94 460 ASP A CA 1
ATOM 3626 C C . ASP A 1 460 ? -16.908 11.104 39.674 1.00 79.94 460 ASP A C 1
ATOM 3628 O O . ASP A 1 460 ? -16.027 11.326 38.839 1.00 79.94 460 ASP A O 1
ATOM 3632 N N . GLU A 1 461 ? -17.661 12.087 40.180 1.00 79.06 461 GLU A N 1
ATOM 3633 C CA . GLU A 1 461 ? -17.555 13.494 39.749 1.00 79.06 461 GLU A CA 1
ATOM 3634 C C . GLU A 1 461 ? -16.166 14.094 39.999 1.00 79.06 461 GLU A C 1
ATOM 3636 O O . GLU A 1 461 ? -15.677 14.865 39.181 1.00 79.06 461 GLU A O 1
ATOM 3641 N N . ASP A 1 462 ? -15.478 13.664 41.058 1.00 79.81 462 ASP A N 1
ATOM 3642 C CA . ASP A 1 462 ? -14.126 14.132 41.373 1.00 79.81 462 ASP A CA 1
ATOM 3643 C C . ASP A 1 462 ? -13.056 13.584 40.412 1.00 79.81 462 ASP A C 1
ATOM 3645 O O . ASP A 1 462 ? -11.919 14.060 40.415 1.00 79.81 462 ASP A O 1
ATOM 3649 N N . SER A 1 463 ? -13.359 12.518 39.660 1.00 80.62 463 SER A N 1
ATOM 3650 C CA . SER A 1 463 ? -12.414 11.849 38.750 1.00 80.62 463 SER A CA 1
ATOM 3651 C C . SER A 1 463 ? -12.362 12.486 37.365 1.00 80.62 463 SER A C 1
ATOM 3653 O O . SER A 1 463 ? -11.391 12.285 36.636 1.00 80.62 463 SER A O 1
ATOM 3655 N N . PHE A 1 464 ? -13.423 13.195 36.981 1.00 87.88 464 PHE A N 1
ATOM 3656 C CA . PHE A 1 464 ? -13.663 13.634 35.615 1.00 87.88 464 PHE A CA 1
ATOM 3657 C C . PHE A 1 464 ? -13.763 15.149 35.530 1.00 87.88 464 PHE A C 1
ATOM 3659 O O . PHE A 1 464 ? -14.439 15.787 36.331 1.00 87.88 464 PHE A O 1
ATOM 3666 N N . LEU A 1 465 ? -13.153 15.722 34.496 1.00 90.75 465 LEU A N 1
ATOM 3667 C CA . LEU A 1 465 ? -13.292 17.136 34.198 1.00 90.75 465 LEU A CA 1
ATOM 3668 C C . LEU A 1 465 ? -14.506 17.368 33.295 1.00 90.75 465 LEU A C 1
ATOM 3670 O O . LEU A 1 465 ? -14.639 16.745 32.239 1.00 90.75 465 LEU A O 1
ATOM 3674 N N . GLU A 1 466 ? -15.373 18.292 33.703 1.00 93.38 466 GLU A N 1
ATOM 3675 C CA . GLU A 1 466 ? -16.499 18.760 32.895 1.00 93.38 466 GLU A CA 1
ATOM 3676 C C . GLU A 1 466 ? -16.016 19.765 31.840 1.00 93.38 466 GLU A C 1
ATOM 3678 O O . GLU A 1 466 ? -15.462 20.816 32.167 1.00 93.38 466 GLU A O 1
ATOM 3683 N N . LEU A 1 467 ? -16.265 19.463 30.566 1.00 93.56 467 LEU A N 1
ATOM 3684 C CA . LEU A 1 467 ? -15.937 20.323 29.432 1.00 93.56 467 LEU A CA 1
ATOM 3685 C C . LEU A 1 467 ? -17.190 20.632 28.610 1.00 93.56 467 LEU A C 1
ATOM 3687 O O . LEU A 1 467 ? -18.044 19.774 28.387 1.00 93.56 467 LEU A O 1
ATOM 3691 N N . SER A 1 468 ? -17.304 21.875 28.144 1.00 94.06 468 SER A N 1
ATOM 3692 C CA . SER A 1 468 ? -18.447 22.324 27.340 1.00 94.06 468 SER A CA 1
ATOM 3693 C C . SER A 1 468 ? -18.252 21.989 25.861 1.00 94.06 468 SER A C 1
ATOM 3695 O O . SER A 1 468 ? -17.210 22.291 25.280 1.00 94.06 468 SER A O 1
ATOM 3697 N N . LEU A 1 469 ? -19.274 21.397 25.243 1.00 92.38 469 LEU A N 1
ATOM 3698 C CA . LEU A 1 469 ? -19.330 21.132 23.807 1.00 92.38 469 LEU A CA 1
ATOM 3699 C C . LEU A 1 469 ? -19.931 22.337 23.063 1.00 92.38 469 LEU A C 1
ATOM 3701 O O . LEU A 1 469 ? -20.834 23.006 23.565 1.00 92.38 469 LEU A O 1
ATOM 3705 N N . SER A 1 470 ? -19.480 22.577 21.833 1.00 90.25 470 SER A N 1
ATOM 3706 C CA . SER A 1 470 ? -20.065 23.556 20.907 1.00 90.25 470 SER A CA 1
ATOM 3707 C C . SER A 1 470 ? -20.911 22.831 19.851 1.00 90.25 470 SER A C 1
ATOM 3709 O O . SER A 1 470 ? -20.412 21.861 19.283 1.00 90.25 470 SER A O 1
ATOM 3711 N N . PRO A 1 471 ? -22.160 23.242 19.548 1.00 86.19 471 PRO A N 1
ATOM 3712 C CA . PRO A 1 471 ? -22.838 24.467 19.989 1.00 86.19 471 PRO A CA 1
ATOM 3713 C C . PRO A 1 471 ? -23.508 24.376 21.372 1.00 86.19 471 PRO A C 1
ATOM 3715 O O . PRO A 1 471 ? -23.744 25.410 21.991 1.00 86.19 471 PRO A O 1
ATOM 3718 N N . SER A 1 472 ? -23.826 23.174 21.863 1.00 88.12 472 SER A N 1
ATOM 3719 C CA . SER A 1 472 ? -24.380 22.965 23.207 1.00 88.12 472 SER A CA 1
ATOM 3720 C C . SER A 1 472 ? -24.125 21.547 23.715 1.00 88.12 472 SER A C 1
ATOM 3722 O O . SER A 1 472 ? -24.196 20.593 22.940 1.00 88.12 472 SER A O 1
ATOM 3724 N N . GLY A 1 473 ? -23.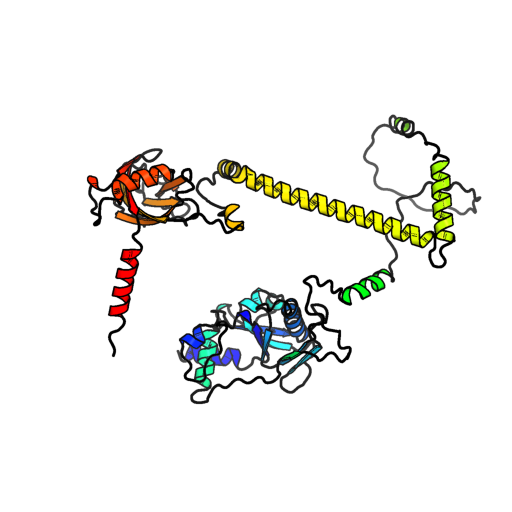912 21.415 25.021 1.00 91.69 473 GLY A N 1
ATOM 3725 C CA . GLY A 1 473 ? -23.757 20.139 25.716 1.00 91.69 473 GLY A CA 1
ATOM 3726 C C . GLY A 1 473 ? -22.539 20.138 26.630 1.00 91.69 473 GLY A C 1
ATOM 3727 O O . GLY A 1 473 ? -21.741 21.078 26.633 1.00 91.69 473 GLY A O 1
ATOM 3728 N N . LYS A 1 474 ? -22.402 19.080 27.417 1.00 94.88 474 LYS A N 1
ATOM 3729 C CA . LYS A 1 474 ? -21.294 18.870 28.349 1.00 94.88 474 LYS A CA 1
ATOM 3730 C C . LYS A 1 474 ? -20.769 17.453 28.202 1.00 94.88 474 LYS A C 1
ATOM 3732 O O . LYS A 1 474 ? -21.553 16.528 28.006 1.00 94.88 474 LYS A O 1
ATOM 3737 N N . ILE A 1 475 ? -19.458 17.289 28.303 1.00 94.38 475 ILE A N 1
ATOM 3738 C CA . ILE A 1 475 ? -18.779 15.995 28.288 1.00 94.38 475 ILE A CA 1
ATOM 3739 C C . ILE A 1 475 ? -17.844 15.893 29.490 1.00 94.38 475 ILE A C 1
ATOM 3741 O O . ILE A 1 475 ? -17.172 16.859 29.844 1.00 94.38 475 ILE A O 1
ATOM 3745 N N . TRP A 1 476 ? -17.804 14.715 30.106 1.00 93.88 476 TRP A N 1
ATOM 3746 C CA . TRP A 1 476 ? -16.924 14.416 31.233 1.00 93.88 476 TRP A CA 1
ATOM 3747 C C . TRP A 1 476 ? -15.765 13.556 30.754 1.00 93.88 476 TRP A C 1
ATOM 3749 O O . TRP A 1 476 ? -15.978 12.420 30.314 1.00 93.88 476 TRP A O 1
ATOM 3759 N N . ILE A 1 477 ? -14.552 14.107 30.839 1.00 92.38 477 ILE A N 1
ATOM 3760 C CA . ILE A 1 477 ? -13.329 13.484 30.321 1.00 92.38 477 ILE A CA 1
ATOM 3761 C C . ILE A 1 477 ? -12.277 13.390 31.419 1.00 92.38 477 ILE A C 1
ATOM 3763 O O . ILE A 1 477 ? -12.109 14.312 32.216 1.00 92.38 477 ILE A O 1
ATOM 3767 N N . ALA A 1 478 ? -11.552 12.279 31.438 1.00 90.31 478 ALA A N 1
ATOM 3768 C CA . ALA A 1 478 ? -10.318 12.146 32.193 1.00 90.31 478 ALA A CA 1
ATOM 3769 C C . ALA A 1 478 ? -9.217 11.608 31.282 1.00 90.31 478 ALA A C 1
ATOM 3771 O O . ALA A 1 478 ? -9.485 10.857 30.347 1.00 90.31 478 ALA A O 1
ATOM 3772 N N . VAL A 1 479 ? -7.979 11.998 31.554 1.00 90.12 479 VAL A N 1
ATOM 3773 C CA . VAL A 1 479 ? -6.799 11.548 30.813 1.00 90.12 479 VAL A CA 1
ATOM 3774 C C . VAL A 1 479 ? -5.801 10.960 31.796 1.00 90.12 479 VAL A C 1
ATOM 3776 O O . VAL A 1 479 ? -5.540 11.572 32.835 1.00 90.12 479 VAL A O 1
ATOM 3779 N N . ALA A 1 480 ? -5.257 9.789 31.476 1.00 88.06 480 ALA A N 1
ATOM 3780 C CA . ALA A 1 480 ? -4.226 9.126 32.265 1.00 88.06 480 ALA A CA 1
ATOM 3781 C C . ALA A 1 480 ? -3.054 8.669 31.378 1.00 88.06 480 ALA A C 1
ATOM 3783 O O . ALA A 1 480 ? -3.261 8.362 30.200 1.00 88.06 480 ALA A O 1
ATOM 3784 N N . PRO A 1 481 ? -1.825 8.621 31.917 1.00 86.12 481 PRO A N 1
ATOM 3785 C CA . PRO A 1 481 ? -0.715 7.971 31.234 1.00 86.12 481 PRO A CA 1
ATOM 3786 C C . PRO A 1 481 ? -0.950 6.456 31.155 1.00 86.12 481 PRO A C 1
ATOM 3788 O O . PRO A 1 481 ? -1.507 5.863 32.077 1.00 86.12 481 PRO A O 1
ATOM 3791 N N . VAL A 1 482 ? -0.505 5.831 30.064 1.00 82.31 482 VAL A N 1
ATOM 3792 C CA . VAL A 1 482 ? -0.450 4.367 29.960 1.00 82.31 482 VAL A CA 1
ATOM 3793 C C . VAL A 1 482 ? 0.910 3.918 30.500 1.00 82.31 482 VAL A C 1
ATOM 3795 O O . VAL A 1 482 ? 1.941 4.218 29.898 1.00 82.31 482 VAL A O 1
ATOM 3798 N N . ASP A 1 483 ? 0.924 3.255 31.658 1.00 67.94 483 ASP A N 1
ATOM 3799 C CA . ASP A 1 483 ? 2.153 2.736 32.266 1.00 67.94 483 ASP A CA 1
ATOM 3800 C C . ASP A 1 483 ? 2.623 1.470 31.524 1.00 67.94 483 ASP A C 1
ATOM 3802 O O . ASP A 1 483 ? 2.065 0.390 31.713 1.00 67.94 483 ASP A O 1
ATOM 3806 N N . GLU A 1 484 ? 3.686 1.583 30.718 1.00 56.38 484 GLU A N 1
ATOM 3807 C CA . GLU A 1 484 ? 4.295 0.455 29.977 1.00 56.38 484 GLU A CA 1
ATOM 3808 C C . GLU A 1 484 ? 4.703 -0.718 30.903 1.00 56.38 484 GLU A C 1
ATOM 3810 O O . GLU A 1 484 ? 4.673 -1.878 30.501 1.00 56.38 484 GLU A O 1
ATOM 3815 N N . ALA A 1 485 ? 5.020 -0.440 32.175 1.00 48.88 485 ALA A N 1
ATOM 3816 C CA . ALA A 1 485 ? 5.431 -1.452 33.156 1.00 48.88 485 ALA A CA 1
ATOM 3817 C C . ALA A 1 485 ? 4.289 -2.384 33.607 1.00 48.88 485 ALA A C 1
ATOM 3819 O O . ALA A 1 485 ? 4.529 -3.547 33.925 1.00 48.88 485 ALA A O 1
ATOM 3820 N N . ALA A 1 486 ? 3.042 -1.902 33.618 1.00 48.00 486 ALA A N 1
ATOM 3821 C CA . ALA A 1 486 ? 1.894 -2.726 33.995 1.00 48.00 486 ALA A CA 1
ATOM 3822 C C . ALA A 1 486 ? 1.512 -3.715 32.879 1.00 48.00 486 ALA A C 1
ATOM 3824 O O . ALA A 1 486 ? 0.929 -4.763 33.154 1.00 48.00 486 ALA A O 1
ATOM 3825 N N . GLU A 1 487 ? 1.854 -3.411 31.622 1.00 47.34 487 GLU A N 1
ATOM 3826 C CA . GLU A 1 487 ? 1.646 -4.306 30.480 1.00 47.34 487 GLU A CA 1
ATOM 3827 C C . GLU A 1 487 ? 2.645 -5.467 30.450 1.00 47.34 487 GLU A C 1
ATOM 3829 O O . GLU A 1 487 ? 2.225 -6.587 30.154 1.00 47.34 487 GLU A O 1
ATOM 3834 N N . GLU A 1 488 ? 3.917 -5.260 30.819 1.00 44.50 488 GLU A N 1
ATOM 3835 C CA . GLU A 1 488 ? 4.893 -6.353 31.001 1.00 44.50 488 GLU A CA 1
ATOM 3836 C C . GLU A 1 488 ? 4.422 -7.347 32.073 1.00 44.50 488 GLU A C 1
ATOM 3838 O O . GLU A 1 488 ? 4.424 -8.555 31.850 1.00 44.50 488 GLU A O 1
ATOM 3843 N N . GLU A 1 489 ? 3.922 -6.856 33.208 1.00 43.19 489 GLU A N 1
ATOM 3844 C CA . GLU A 1 489 ? 3.422 -7.714 34.290 1.00 43.19 489 GLU A CA 1
ATOM 3845 C C . GLU A 1 489 ? 2.156 -8.486 33.869 1.00 43.19 489 GLU A C 1
ATOM 3847 O O . GLU A 1 489 ? 2.009 -9.677 34.147 1.00 43.19 489 GLU A O 1
ATOM 3852 N N . ARG A 1 490 ? 1.254 -7.841 33.114 1.00 43.50 490 ARG A N 1
ATOM 3853 C CA . ARG A 1 490 ? 0.013 -8.459 32.617 1.00 43.50 490 ARG A CA 1
ATOM 3854 C C . ARG A 1 490 ? 0.254 -9.468 31.493 1.00 43.50 490 ARG A C 1
ATOM 3856 O O . ARG A 1 490 ? -0.476 -10.453 31.398 1.00 43.50 490 ARG A O 1
ATOM 3863 N N . SER A 1 491 ? 1.258 -9.236 30.650 1.00 44.84 491 SER A N 1
ATOM 3864 C CA . SER A 1 491 ? 1.654 -10.159 29.581 1.00 44.84 491 SER A CA 1
ATOM 3865 C C . SER A 1 491 ? 2.438 -11.362 30.114 1.00 44.84 491 SER A C 1
ATOM 3867 O O . SER A 1 491 ? 2.212 -12.471 29.633 1.00 44.84 491 SER A O 1
ATOM 3869 N N . LEU A 1 492 ? 3.243 -11.192 31.169 1.00 50.50 492 LEU A N 1
ATOM 3870 C CA . LEU A 1 492 ? 3.879 -12.298 31.896 1.00 50.50 492 LEU A CA 1
ATOM 3871 C C . LEU A 1 492 ? 2.853 -13.211 32.587 1.00 50.50 492 LEU A C 1
ATOM 3873 O O . LEU A 1 492 ? 2.948 -14.432 32.471 1.00 50.50 492 LEU A O 1
ATOM 3877 N N . LEU A 1 493 ? 1.825 -12.640 33.225 1.00 47.84 493 LEU A N 1
ATOM 3878 C CA . LEU A 1 493 ? 0.747 -13.414 33.859 1.00 47.84 493 LEU A CA 1
ATOM 3879 C C . LEU A 1 493 ? -0.070 -14.236 32.845 1.00 47.84 493 LEU A C 1
ATOM 3881 O O . LEU A 1 493 ? -0.445 -15.371 33.122 1.00 47.84 493 LEU A O 1
ATOM 3885 N N . LEU A 1 494 ? -0.301 -13.700 31.642 1.00 50.62 494 LEU A N 1
ATOM 3886 C CA . LEU A 1 494 ? -0.963 -14.435 30.556 1.00 50.62 494 LEU A CA 1
ATOM 3887 C C . LEU A 1 494 ? -0.082 -15.550 29.968 1.00 50.62 494 LEU A C 1
ATOM 3889 O O . LEU A 1 494 ? -0.603 -16.512 29.401 1.00 50.62 494 LEU A O 1
ATOM 3893 N N . GLN A 1 495 ? 1.243 -15.432 30.091 1.00 44.44 495 GLN A N 1
ATOM 3894 C CA . GLN A 1 495 ? 2.193 -16.426 29.602 1.00 44.44 495 GLN A CA 1
ATOM 3895 C C . GLN A 1 495 ? 2.313 -17.623 30.561 1.00 44.44 495 GLN A C 1
ATOM 3897 O O . GLN A 1 495 ? 2.409 -18.758 30.090 1.00 44.44 495 GLN A O 1
ATOM 3902 N N . GLU A 1 496 ? 2.218 -17.409 31.879 1.00 43.62 496 GLU A N 1
ATOM 3903 C CA . GLU A 1 496 ? 2.228 -18.489 32.882 1.00 43.62 496 GLU A CA 1
ATOM 3904 C C . GLU A 1 496 ? 0.979 -19.389 32.819 1.00 43.62 496 GLU A C 1
ATOM 3906 O O . GLU A 1 496 ? 1.111 -20.612 32.900 1.00 43.62 496 GLU A O 1
ATOM 3911 N N . ASP A 1 497 ? -0.211 -18.836 32.554 1.00 43.66 497 ASP A N 1
ATOM 3912 C CA . ASP A 1 497 ? -1.453 -19.624 32.431 1.00 43.66 497 ASP A CA 1
ATOM 3913 C C . ASP A 1 497 ? -1.493 -20.519 31.173 1.00 43.66 497 ASP A C 1
ATOM 3915 O O . ASP A 1 497 ? -2.292 -21.455 31.082 1.00 43.66 497 ASP A O 1
ATOM 3919 N N . SER A 1 498 ? -0.613 -20.267 30.196 1.00 40.38 498 SER A N 1
ATOM 3920 C CA . SER A 1 498 ? -0.526 -21.038 28.947 1.00 40.38 498 SER A CA 1
ATOM 3921 C C . SER A 1 498 ? 0.406 -22.258 29.017 1.00 40.38 498 SER A C 1
ATOM 3923 O O . SER A 1 498 ? 0.444 -23.055 28.079 1.00 40.38 498 SER A O 1
ATOM 3925 N N . LEU A 1 499 ? 1.129 -22.441 30.130 1.00 41.62 499 LEU A N 1
ATOM 3926 C CA . LEU A 1 499 ? 2.121 -23.505 30.320 1.00 41.62 499 LEU A CA 1
ATOM 3927 C C . LEU A 1 499 ? 1.713 -24.521 31.397 1.00 41.62 499 LEU A C 1
ATOM 3929 O O . LEU A 1 499 ? 2.538 -24.966 32.194 1.00 41.62 499 LEU A O 1
ATOM 3933 N N . LEU A 1 500 ? 0.450 -24.951 31.393 1.00 37.03 500 LEU A N 1
ATOM 3934 C CA . LEU A 1 500 ? 0.069 -26.198 32.058 1.00 37.03 500 LEU A CA 1
ATOM 3935 C C . LEU A 1 500 ? 0.318 -27.376 31.097 1.00 37.03 500 LEU A C 1
ATOM 3937 O O . LEU A 1 500 ? -0.369 -27.481 30.078 1.00 37.03 500 LEU A O 1
ATOM 3941 N N . PRO A 1 501 ? 1.291 -28.261 31.378 1.00 41.91 501 PRO A N 1
ATOM 3942 C CA . PRO A 1 501 ? 1.557 -29.416 30.532 1.00 41.91 501 PRO A CA 1
ATOM 3943 C C . PRO A 1 501 ? 0.420 -30.442 30.654 1.00 41.91 501 PRO A C 1
ATOM 3945 O O . PRO A 1 501 ? 0.029 -30.814 31.762 1.00 41.91 501 PRO A O 1
ATOM 3948 N N . CYS A 1 502 ? -0.084 -30.906 29.508 1.00 34.00 502 CYS A N 1
ATOM 3949 C CA . CYS A 1 502 ? -0.758 -32.201 29.380 1.00 34.00 502 CYS A CA 1
ATOM 3950 C C . CYS A 1 502 ? 0.261 -33.269 28.987 1.00 34.00 502 CYS A C 1
ATOM 3952 O O . CYS A 1 502 ? 1.118 -32.957 28.126 1.00 34.00 502 CYS A O 1
#

Organism: NCBI:txid878477